Protein AF-A0A8S2H0A9-F1 (afdb_monomer)

pLDDT: mean 88.22, std 8.73, range [55.59, 97.81]

Structure (mmCIF, N/CA/C/O backbone):
data_AF-A0A8S2H0A9-F1
#
_entry.id   AF-A0A8S2H0A9-F1
#
loop_
_atom_site.group_PDB
_atom_site.id
_atom_site.type_symbol
_atom_site.label_atom_id
_atom_site.label_alt_id
_atom_site.label_comp_id
_atom_site.label_asym_id
_atom_site.label_entity_id
_atom_site.label_seq_id
_atom_site.pdbx_PDB_ins_code
_atom_site.Cartn_x
_atom_site.Cartn_y
_atom_s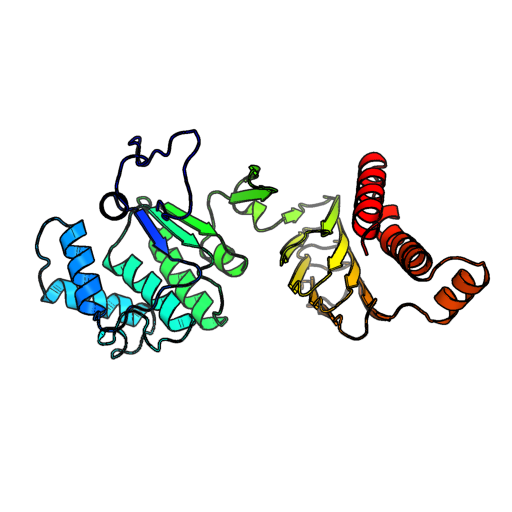ite.Cartn_z
_atom_site.occupancy
_atom_site.B_iso_or_equiv
_atom_site.auth_seq_id
_atom_site.auth_comp_id
_atom_site.auth_asym_id
_atom_site.auth_atom_id
_atom_site.pdbx_PDB_model_num
ATOM 1 N N . MET A 1 1 ? -21.451 -0.445 5.671 1.00 87.19 1 MET A N 1
ATOM 2 C CA . MET A 1 1 ? -22.491 0.404 6.306 1.00 87.19 1 MET A CA 1
ATOM 3 C C . MET A 1 1 ? -23.736 0.672 5.454 1.00 87.19 1 MET A C 1
ATOM 5 O O . MET A 1 1 ? -24.719 1.108 6.028 1.00 87.19 1 MET A O 1
ATOM 9 N N . GLY A 1 2 ? -23.757 0.390 4.139 1.00 83.31 2 GLY A N 1
ATOM 10 C CA . GLY A 1 2 ? -24.966 0.594 3.316 1.00 83.31 2 GLY A CA 1
ATOM 11 C C . GLY A 1 2 ? -25.093 2.011 2.749 1.00 83.31 2 GLY A C 1
ATOM 12 O O . GLY A 1 2 ? -26.151 2.623 2.839 1.00 83.31 2 GLY A O 1
ATOM 13 N N . HIS A 1 3 ? -24.004 2.554 2.192 1.00 86.50 3 HIS A N 1
ATOM 14 C CA . HIS A 1 3 ? -24.023 3.895 1.605 1.00 86.50 3 HIS A CA 1
ATOM 15 C C . HIS A 1 3 ? -25.058 3.957 0.458 1.00 86.50 3 HIS A C 1
ATOM 17 O O . HIS A 1 3 ? -24.989 3.123 -0.447 1.00 86.50 3 HIS A O 1
ATOM 23 N N . PRO A 1 4 ? -25.944 4.975 0.411 1.00 85.25 4 PRO A N 1
ATOM 24 C CA . PRO A 1 4 ? -27.056 5.057 -0.552 1.00 85.25 4 PRO A CA 1
ATOM 25 C C . PRO A 1 4 ? -26.695 5.017 -2.046 1.00 85.25 4 PRO A C 1
ATOM 27 O O . PRO A 1 4 ? -27.576 4.884 -2.887 1.00 85.25 4 PRO A O 1
ATOM 30 N N . ARG A 1 5 ? -25.411 5.163 -2.397 1.00 88.50 5 ARG A N 1
ATOM 31 C CA . ARG A 1 5 ? -24.928 5.134 -3.785 1.00 88.50 5 ARG A CA 1
ATOM 32 C C . ARG A 1 5 ? -24.777 3.714 -4.320 1.00 88.50 5 ARG A C 1
ATOM 34 O O . ARG A 1 5 ? -24.638 3.542 -5.525 1.00 88.50 5 ARG A O 1
ATOM 41 N N . TYR A 1 6 ? -24.787 2.718 -3.440 1.00 88.06 6 TYR A N 1
ATOM 42 C CA . TYR A 1 6 ? -24.580 1.326 -3.799 1.00 88.06 6 TYR A CA 1
ATOM 43 C C . TYR A 1 6 ? -25.857 0.532 -3.570 1.00 88.06 6 TYR A C 1
ATOM 45 O O . TYR A 1 6 ? -26.536 0.691 -2.556 1.00 88.06 6 TYR A O 1
ATOM 53 N N . ARG A 1 7 ? -26.161 -0.357 -4.515 1.00 86.75 7 ARG A N 1
ATOM 54 C CA . ARG A 1 7 ? -27.268 -1.302 -4.417 1.00 86.75 7 ARG A CA 1
ATOM 55 C C . ARG A 1 7 ? -26.707 -2.711 -4.355 1.00 86.75 7 ARG A C 1
ATOM 57 O O . ARG A 1 7 ? -25.945 -3.114 -5.228 1.00 86.75 7 ARG A O 1
ATOM 64 N N . ILE A 1 8 ? -27.120 -3.455 -3.339 1.00 87.88 8 ILE A N 1
ATOM 65 C CA . ILE A 1 8 ? -26.799 -4.875 -3.217 1.00 87.88 8 ILE A CA 1
ATOM 66 C C . ILE A 1 8 ? -27.658 -5.622 -4.240 1.00 87.88 8 ILE A C 1
ATOM 68 O O . ILE A 1 8 ? -28.879 -5.459 -4.267 1.00 87.88 8 ILE A O 1
ATOM 72 N N . THR A 1 9 ? -27.016 -6.372 -5.133 1.00 90.88 9 THR A N 1
ATOM 73 C CA . THR A 1 9 ? -27.677 -7.067 -6.250 1.00 90.88 9 THR A CA 1
ATOM 74 C C . THR A 1 9 ? -27.932 -8.543 -5.963 1.00 90.88 9 THR A C 1
ATOM 76 O O . THR A 1 9 ? -28.885 -9.101 -6.501 1.00 90.88 9 THR A O 1
ATOM 79 N N . ALA A 1 10 ? -27.105 -9.169 -5.125 1.00 91.62 10 ALA A N 1
ATOM 80 C CA . ALA A 1 10 ? -27.205 -10.568 -4.727 1.00 91.62 10 ALA A CA 1
ATOM 81 C C . ALA A 1 10 ? -26.417 -10.823 -3.429 1.00 91.62 10 ALA A C 1
ATOM 83 O O . ALA A 1 10 ? -25.604 -9.991 -3.022 1.00 91.62 10 ALA A O 1
ATOM 84 N N . GLY A 1 11 ? -26.623 -11.999 -2.829 1.00 92.38 11 GLY A N 1
ATOM 85 C CA . GLY A 1 11 ? -25.928 -12.445 -1.617 1.00 92.38 11 GLY A CA 1
ATOM 86 C C . GLY A 1 11 ? -26.579 -11.965 -0.320 1.00 92.38 11 GLY A C 1
ATOM 87 O O . GLY A 1 11 ? -27.599 -11.281 -0.344 1.00 92.38 11 GLY A O 1
ATOM 88 N N . ASP A 1 12 ? -25.975 -12.348 0.802 1.00 91.00 12 ASP A N 1
ATOM 89 C CA . ASP A 1 12 ? -26.358 -11.921 2.148 1.00 91.00 12 ASP A CA 1
ATOM 90 C C . ASP A 1 12 ? -25.114 -11.464 2.922 1.00 91.00 12 ASP A C 1
ATOM 92 O O . ASP A 1 12 ? -24.000 -11.901 2.629 1.00 91.00 12 ASP A O 1
ATOM 96 N N . ILE A 1 13 ? -25.296 -10.559 3.882 1.00 91.81 13 ILE A N 1
ATOM 97 C CA . ILE A 1 13 ? -24.232 -10.074 4.764 1.00 91.81 13 ILE A CA 1
ATOM 98 C C . ILE A 1 13 ? -24.659 -10.391 6.188 1.00 91.81 13 ILE A C 1
ATOM 100 O O . ILE A 1 13 ? -25.615 -9.801 6.694 1.00 91.81 13 ILE A O 1
ATOM 104 N N . LEU A 1 14 ? -23.939 -11.314 6.819 1.00 92.06 14 LEU A N 1
ATOM 105 C CA . LEU A 1 14 ? -24.211 -11.766 8.176 1.00 92.06 14 LEU A CA 1
ATOM 106 C C . LEU A 1 14 ? -23.204 -11.146 9.146 1.00 92.06 14 LEU A C 1
ATOM 108 O O . LEU A 1 14 ? -22.002 -11.176 8.891 1.00 92.06 14 LEU A O 1
ATOM 112 N N . VAL A 1 15 ? -23.696 -10.632 10.269 1.00 88.94 15 VAL A N 1
ATOM 113 C CA . VAL A 1 15 ? -22.885 -10.259 11.435 1.00 88.94 15 VAL A CA 1
ATOM 114 C C . VAL A 1 15 ? -23.404 -11.069 12.610 1.00 88.94 15 VAL A C 1
ATOM 116 O O . VAL A 1 15 ? -24.604 -11.049 12.879 1.00 88.94 15 VAL A O 1
ATOM 119 N N . ASP A 1 16 ? -22.527 -11.859 13.231 1.00 85.31 16 ASP A N 1
ATOM 120 C CA . ASP A 1 16 ? -22.879 -12.814 14.293 1.00 85.31 16 ASP A CA 1
ATOM 121 C C . ASP A 1 16 ? -24.086 -13.700 13.930 1.00 85.31 16 ASP A C 1
ATOM 123 O O . ASP A 1 16 ? -25.004 -13.929 14.715 1.00 85.31 16 ASP A O 1
ATOM 127 N N . GLY A 1 17 ? -24.114 -14.165 12.675 1.00 88.44 17 GLY A N 1
ATOM 128 C CA . GLY A 1 17 ? -25.184 -15.009 12.132 1.00 88.44 17 GLY A CA 1
ATOM 129 C C . GLY A 1 17 ? -26.484 -14.276 11.774 1.00 88.44 17 GLY A C 1
ATOM 130 O O . GLY A 1 17 ? -27.396 -14.904 11.243 1.00 88.44 17 GLY A O 1
ATOM 131 N N . THR A 1 18 ? -26.575 -12.963 12.004 1.00 90.56 18 THR A N 1
ATOM 132 C CA . THR A 1 18 ? -27.766 -12.156 11.706 1.00 90.56 18 THR A CA 1
ATOM 133 C C . THR A 1 18 ? -27.585 -11.369 10.412 1.00 90.56 18 THR A C 1
ATOM 135 O O . THR A 1 18 ? -26.602 -10.646 10.251 1.00 90.56 18 THR A O 1
ATOM 138 N N . SER A 1 19 ? -28.545 -11.476 9.486 1.00 94.56 19 SER A N 1
ATOM 139 C CA . SER A 1 19 ? -28.534 -10.672 8.256 1.00 94.56 19 SER A CA 1
ATOM 140 C C . SER A 1 19 ? -28.719 -9.192 8.568 1.00 94.56 19 SER A C 1
ATOM 142 O O . SER A 1 19 ? -29.664 -8.795 9.250 1.00 94.56 19 SER A O 1
ATOM 144 N N . ILE A 1 20 ? -27.836 -8.363 8.011 1.00 94.56 20 ILE A N 1
ATOM 145 C CA . ILE A 1 20 ? -27.897 -6.906 8.159 1.00 94.56 20 ILE A CA 1
ATOM 146 C C . ILE A 1 20 ? -28.457 -6.203 6.919 1.00 94.56 20 ILE A C 1
ATOM 148 O O . ILE A 1 20 ? -28.472 -4.975 6.873 1.00 94.56 20 ILE A O 1
ATOM 152 N N . LEU A 1 21 ? -28.884 -6.940 5.887 1.00 91.88 21 LEU A N 1
ATOM 153 C CA . LEU A 1 21 ? -29.283 -6.349 4.603 1.00 91.88 21 LEU A CA 1
ATOM 154 C C . LEU A 1 21 ? -30.469 -5.393 4.722 1.00 91.88 21 LEU A C 1
ATOM 156 O O . LEU A 1 21 ? -30.442 -4.322 4.115 1.00 91.88 21 LEU A O 1
ATOM 160 N N . ASN A 1 22 ? -31.460 -5.766 5.531 1.00 89.94 22 ASN A N 1
ATOM 161 C CA . ASN A 1 22 ? -32.698 -5.007 5.714 1.00 89.94 22 ASN A CA 1
ATOM 162 C C . ASN A 1 22 ? -32.609 -3.954 6.826 1.00 89.94 22 ASN A C 1
ATOM 164 O O . ASN A 1 22 ? -33.571 -3.223 7.038 1.00 89.94 22 ASN A O 1
ATOM 168 N N . LEU A 1 23 ? -31.474 -3.874 7.523 1.00 93.25 23 LEU A N 1
ATOM 169 C CA . LEU A 1 23 ? -31.266 -2.905 8.591 1.00 93.25 23 LEU A CA 1
ATOM 170 C C . LEU A 1 23 ? -30.849 -1.549 8.026 1.00 93.25 23 LEU A C 1
ATOM 172 O O . LEU A 1 23 ? -30.029 -1.468 7.096 1.00 93.25 23 LEU A O 1
ATOM 176 N N . LEU A 1 24 ? -31.362 -0.488 8.636 1.00 93.25 24 LEU A N 1
ATOM 177 C CA . LEU A 1 24 ? -30.940 0.887 8.405 1.00 93.25 24 LEU A CA 1
ATOM 178 C C . LEU A 1 24 ? -29.507 1.119 8.914 1.00 93.25 24 LEU A C 1
ATOM 180 O O . LEU A 1 24 ? -28.944 0.327 9.672 1.00 93.25 24 LEU A O 1
ATOM 184 N N . VAL A 1 25 ? -28.878 2.209 8.470 1.00 93.50 25 VAL A N 1
ATOM 185 C CA . VAL A 1 25 ? -27.471 2.515 8.796 1.00 93.50 25 VAL A CA 1
ATOM 186 C C . VAL A 1 25 ? -27.262 2.665 10.307 1.00 93.50 25 VAL A C 1
ATOM 188 O O . VAL A 1 25 ? -26.265 2.187 10.845 1.00 93.50 25 VAL A O 1
ATOM 191 N N . ASP A 1 26 ? -28.210 3.292 10.996 1.00 94.25 26 ASP A N 1
ATOM 192 C CA . ASP A 1 26 ? -28.186 3.500 12.442 1.00 94.25 26 ASP A CA 1
ATOM 193 C C . ASP A 1 26 ? -28.446 2.202 13.223 1.00 94.25 26 ASP A C 1
ATOM 195 O O . ASP A 1 26 ? -27.825 1.977 14.259 1.00 94.25 26 ASP A O 1
ATOM 199 N N . GLU A 1 27 ? -29.297 1.309 12.711 1.00 94.12 27 GLU A N 1
ATOM 200 C CA . GLU A 1 27 ? -29.496 -0.031 13.280 1.00 94.12 27 GLU A CA 1
ATOM 201 C C . GLU A 1 27 ? -28.217 -0.866 13.190 1.00 94.12 27 GLU A C 1
ATOM 203 O O . GLU A 1 27 ? -27.802 -1.469 14.178 1.00 94.12 27 GLU A O 1
ATOM 208 N N . ARG A 1 28 ? -27.534 -0.831 12.039 1.00 94.88 28 ARG A N 1
ATOM 209 C CA . ARG A 1 28 ? -26.220 -1.472 11.867 1.00 94.88 28 ARG A CA 1
ATOM 210 C C . ARG A 1 28 ? -25.192 -0.899 12.839 1.00 94.88 28 ARG A C 1
ATOM 212 O O . ARG A 1 28 ? -24.436 -1.656 13.435 1.00 94.88 28 ARG A O 1
ATOM 219 N N . ALA A 1 29 ? -25.174 0.420 13.030 1.00 94.12 29 ALA A N 1
ATOM 220 C CA . ALA A 1 29 ? -24.269 1.054 13.985 1.00 94.12 29 ALA A CA 1
ATOM 221 C C . ALA A 1 29 ? -24.547 0.612 15.436 1.00 94.12 29 ALA A C 1
ATOM 223 O O . ALA A 1 29 ? -23.613 0.327 16.187 1.00 94.12 29 ALA A O 1
ATOM 224 N N . ARG A 1 30 ? -25.826 0.486 15.824 1.00 92.88 30 ARG A N 1
ATOM 225 C CA . ARG A 1 30 ? -26.230 -0.023 17.149 1.00 92.88 30 ARG A CA 1
ATOM 226 C C . ARG A 1 30 ? -25.871 -1.492 17.370 1.00 92.88 30 ARG A C 1
ATOM 228 O O . ARG A 1 30 ? -25.577 -1.853 18.503 1.00 92.88 30 ARG A O 1
ATOM 235 N N . LEU A 1 31 ? -25.810 -2.304 16.311 1.00 91.56 31 LEU A N 1
ATOM 236 C CA . LEU A 1 31 ? -25.268 -3.671 16.362 1.00 91.56 31 LEU A CA 1
ATOM 237 C C . LEU A 1 31 ? -23.744 -3.728 16.566 1.00 91.56 31 LEU A C 1
ATOM 239 O O . LEU A 1 31 ? -23.173 -4.810 16.572 1.00 91.56 31 LEU A O 1
ATOM 243 N N . GLY A 1 32 ? -23.071 -2.585 16.721 1.00 91.38 32 GLY A N 1
ATOM 244 C CA . GLY A 1 32 ? -21.640 -2.543 17.002 1.00 91.38 32 GLY A CA 1
ATOM 245 C C . GLY A 1 32 ? -20.761 -2.442 15.757 1.00 91.38 32 GLY A C 1
ATOM 246 O O . GLY A 1 32 ? -19.546 -2.573 15.889 1.00 91.38 32 GLY A O 1
ATOM 247 N N . LEU A 1 33 ? -21.328 -2.170 14.575 1.00 95.12 33 LEU A N 1
ATOM 248 C CA . LEU A 1 33 ? -20.548 -1.878 13.370 1.00 95.12 33 LEU A CA 1
ATOM 249 C C . LEU A 1 33 ? -20.112 -0.413 13.349 1.00 95.12 33 LEU A C 1
ATOM 251 O O . LEU A 1 33 ? -20.918 0.497 13.538 1.00 95.12 33 LEU A O 1
ATOM 255 N N . PHE A 1 34 ? -18.851 -0.176 13.015 1.00 96.12 34 PHE A N 1
ATOM 256 C CA . PHE A 1 34 ? -18.291 1.159 12.854 1.00 96.12 34 PHE A CA 1
ATOM 257 C C . PHE A 1 34 ? -17.499 1.254 11.551 1.00 96.12 34 PHE A C 1
ATOM 259 O O . PHE A 1 34 ? -16.809 0.310 11.174 1.00 96.12 34 PHE A O 1
ATOM 266 N N . LEU A 1 35 ? -17.594 2.391 10.862 1.00 95.44 35 LEU A N 1
ATOM 267 C CA . LEU A 1 35 ? -16.802 2.695 9.673 1.00 95.44 35 LEU A CA 1
ATOM 268 C C . LEU A 1 35 ? -16.050 3.997 9.908 1.00 95.44 35 LEU A C 1
ATOM 270 O O . LEU A 1 35 ? -16.682 5.048 9.952 1.00 95.44 35 LEU A O 1
ATOM 274 N N . ALA A 1 36 ? -14.726 3.911 9.986 1.00 95.00 36 ALA A N 1
ATOM 275 C CA . ALA A 1 36 ? -13.859 5.068 9.878 1.00 95.00 36 ALA A CA 1
ATOM 276 C C . ALA A 1 36 ? -13.584 5.330 8.396 1.00 95.00 36 ALA A C 1
ATOM 278 O O . ALA A 1 36 ? -12.951 4.514 7.725 1.00 95.00 36 ALA A O 1
ATOM 279 N N . ALA A 1 37 ? -14.108 6.436 7.876 1.00 90.62 37 ALA A N 1
ATOM 280 C CA . ALA A 1 37 ? -14.063 6.725 6.446 1.00 90.62 37 ALA A CA 1
ATOM 281 C C . ALA A 1 37 ? -12.696 7.271 5.983 1.00 90.62 37 ALA A C 1
ATOM 283 O O . ALA A 1 37 ? -12.010 7.999 6.712 1.00 90.62 37 ALA A O 1
ATOM 284 N N . GLN A 1 38 ? -12.359 7.028 4.711 1.00 86.50 38 GLN A N 1
ATOM 285 C CA . GLN A 1 38 ? -11.196 7.635 4.051 1.00 86.50 38 GLN A CA 1
ATOM 286 C C . GLN A 1 38 ? -11.257 9.171 4.102 1.00 86.50 38 GLN A C 1
ATOM 288 O O . GLN A 1 38 ? -10.263 9.824 4.416 1.00 86.50 38 GLN A O 1
ATOM 293 N N . ALA A 1 39 ? -12.440 9.756 3.899 1.00 87.94 39 ALA A N 1
ATOM 294 C CA . ALA A 1 39 ? -12.677 11.194 4.011 1.00 87.94 39 ALA A CA 1
ATOM 295 C C . ALA A 1 39 ? -13.779 11.493 5.049 1.00 87.94 39 ALA A C 1
ATOM 297 O O . ALA A 1 39 ? -14.963 11.559 4.685 1.00 87.94 39 ALA A O 1
ATOM 298 N N . PRO A 1 40 ? -13.418 11.678 6.338 1.00 90.88 40 PRO A N 1
ATOM 299 C CA . PRO A 1 40 ? -14.374 12.040 7.379 1.00 90.88 40 PRO A CA 1
ATOM 300 C C . PRO A 1 40 ? -15.087 13.352 7.041 1.00 90.88 40 PRO A C 1
ATOM 302 O O . PRO A 1 40 ? -14.452 14.345 6.669 1.00 90.88 40 PRO A O 1
ATOM 305 N N . GLN A 1 41 ? -16.414 13.343 7.151 1.00 92.88 41 GLN A N 1
ATOM 306 C CA . GLN A 1 41 ? -17.254 14.477 6.770 1.00 92.88 41 GLN A CA 1
ATOM 307 C C . GLN A 1 41 ? -17.209 15.585 7.821 1.00 92.88 41 GLN A C 1
ATOM 309 O O . GLN A 1 41 ? -17.150 15.310 9.019 1.00 92.88 41 GLN A O 1
ATOM 314 N N . GLU A 1 42 ? -17.271 16.832 7.362 1.00 95.06 42 GLU A N 1
ATOM 315 C CA . GLU A 1 42 ? -17.472 18.001 8.219 1.00 95.06 42 GLU A CA 1
ATOM 316 C C . GLU A 1 42 ? -18.967 18.261 8.377 1.00 95.06 42 GLU A C 1
ATOM 318 O O . GLU A 1 42 ? -19.704 18.255 7.389 1.00 95.06 42 GLU A O 1
ATOM 323 N N . ILE A 1 43 ? -19.421 18.485 9.610 1.00 95.19 43 ILE A N 1
ATOM 324 C CA . ILE A 1 43 ? -20.828 18.777 9.900 1.00 95.19 43 ILE A CA 1
ATOM 325 C C . ILE A 1 43 ? -20.904 20.076 10.709 1.00 95.19 43 ILE A C 1
ATOM 327 O O . ILE A 1 43 ? -20.869 20.040 11.945 1.00 95.19 43 ILE A O 1
ATOM 331 N N . PRO A 1 44 ? -21.011 21.230 10.024 1.00 93.56 44 PRO A N 1
ATOM 332 C CA . PRO A 1 44 ? -21.095 22.517 10.692 1.00 93.56 44 PRO A CA 1
ATOM 333 C C . PRO A 1 44 ? -22.305 22.626 11.613 1.00 93.56 44 PRO A C 1
ATOM 335 O O . PRO A 1 44 ? -23.397 22.148 11.300 1.00 93.56 44 PRO A O 1
ATOM 338 N N . GLY A 1 45 ? -22.112 23.272 12.762 1.00 94.25 45 GLY A N 1
ATOM 339 C CA . GLY A 1 45 ? -23.170 23.498 13.750 1.00 94.25 45 GLY A CA 1
ATOM 340 C C . GLY A 1 45 ? -23.513 22.296 14.638 1.00 94.25 45 GLY A C 1
ATOM 341 O O . GLY A 1 45 ? -24.306 22.447 15.566 1.00 94.25 45 GLY A O 1
ATOM 342 N N . VAL A 1 46 ? -22.911 21.124 14.415 1.00 95.69 46 VAL A N 1
ATOM 343 C CA . VAL A 1 46 ? -23.087 19.949 15.283 1.00 95.69 46 VAL A CA 1
ATOM 344 C C . VAL A 1 46 ? -21.880 19.819 16.195 1.00 95.69 46 VAL A C 1
ATOM 346 O O . VAL A 1 46 ? -20.791 19.507 15.726 1.00 95.69 46 VAL A O 1
ATOM 349 N N . LEU A 1 47 ? -22.051 20.059 17.496 1.00 95.19 47 LEU A N 1
ATOM 350 C CA . LEU A 1 47 ? -20.962 19.946 18.471 1.00 95.19 47 LEU A CA 1
ATOM 351 C C . LEU A 1 47 ? -20.502 18.493 18.626 1.00 95.19 47 LEU A C 1
ATOM 353 O O . LEU A 1 47 ? -21.320 17.583 18.770 1.00 95.19 47 LEU A O 1
ATOM 357 N N . ASN A 1 48 ? -19.185 18.280 18.654 1.00 93.31 48 ASN A N 1
ATOM 358 C CA . ASN A 1 48 ? -18.595 16.941 18.708 1.00 93.31 48 ASN A CA 1
ATOM 359 C C . ASN A 1 48 ? -18.981 16.187 20.000 1.00 93.31 48 ASN A C 1
ATOM 361 O O . ASN A 1 48 ? -19.314 15.004 19.956 1.00 93.31 48 ASN A O 1
ATOM 365 N N . LEU A 1 49 ? -19.022 16.880 21.146 1.00 94.19 49 LEU A N 1
ATOM 366 C CA . LEU A 1 49 ? -19.503 16.313 22.415 1.00 94.19 49 LEU A CA 1
ATOM 367 C C . LEU A 1 49 ? -20.975 15.881 22.360 1.00 94.19 49 LEU A C 1
ATOM 369 O O . LEU A 1 49 ? -21.301 14.791 22.832 1.00 94.19 49 LEU A O 1
ATOM 373 N N . ASP A 1 50 ? -21.853 16.703 21.782 1.00 94.75 50 ASP A N 1
ATOM 374 C CA . ASP A 1 50 ? -23.281 16.383 21.677 1.00 94.75 50 ASP A CA 1
ATOM 375 C C . ASP A 1 50 ? -23.506 15.201 20.735 1.00 94.75 50 ASP A C 1
ATOM 377 O O . ASP A 1 50 ? -24.276 14.294 21.050 1.00 94.75 50 ASP A O 1
ATOM 381 N N . PHE A 1 51 ? -22.774 15.172 19.620 1.00 96.25 51 PHE A N 1
ATOM 382 C CA . PHE A 1 51 ? -22.764 14.057 18.682 1.00 96.25 51 PHE A CA 1
ATOM 383 C C . PHE A 1 51 ? -22.331 12.745 19.351 1.00 96.25 51 PHE A C 1
ATOM 385 O O . PHE A 1 51 ? -23.075 11.763 19.317 1.00 96.25 51 PHE A O 1
ATOM 392 N N . LEU A 1 52 ? -21.165 12.730 20.007 1.00 95.62 52 LEU A N 1
ATOM 393 C CA . LEU A 1 52 ? -20.639 11.545 20.692 1.00 95.62 52 LEU A CA 1
ATOM 394 C C . LEU A 1 52 ? -21.588 11.045 21.783 1.00 95.62 52 LEU A C 1
ATOM 396 O O . LEU A 1 52 ? -21.786 9.838 21.929 1.00 95.62 52 LEU A O 1
ATOM 400 N N . ARG A 1 53 ? -22.194 11.966 22.539 1.00 95.38 53 ARG A N 1
ATOM 401 C CA . ARG A 1 53 ? -23.151 11.620 23.589 1.00 95.38 53 ARG A CA 1
ATOM 402 C C . ARG A 1 53 ? -24.428 11.028 23.008 1.00 95.38 53 ARG A C 1
ATOM 404 O O . ARG A 1 53 ? -24.871 9.987 23.480 1.00 95.38 53 ARG A O 1
ATOM 411 N N . ALA A 1 54 ? -24.995 11.654 21.979 1.00 95.75 54 ALA A N 1
ATOM 412 C CA . ALA A 1 54 ? -26.194 11.154 21.314 1.00 95.75 54 ALA A CA 1
ATOM 413 C C . ALA A 1 54 ? -25.963 9.760 20.710 1.00 95.75 54 ALA A C 1
ATOM 415 O O . ALA A 1 54 ? -26.810 8.879 20.851 1.00 95.75 54 ALA A O 1
ATOM 416 N N . ALA A 1 55 ? -24.798 9.533 20.096 1.00 95.44 55 ALA A N 1
ATOM 417 C CA . ALA A 1 55 ? -24.417 8.231 19.559 1.00 95.44 55 ALA A CA 1
ATOM 418 C C . ALA A 1 55 ? -24.262 7.168 20.661 1.00 95.44 55 ALA A C 1
ATOM 420 O O . ALA A 1 55 ? -24.729 6.039 20.499 1.00 95.44 55 ALA A O 1
ATOM 421 N N . LEU A 1 56 ? -23.658 7.523 21.800 1.00 94.50 56 LEU A N 1
ATOM 422 C CA . LEU A 1 56 ? -23.495 6.610 22.931 1.00 94.50 56 LEU A CA 1
ATOM 423 C C . LEU A 1 56 ? -24.834 6.277 23.609 1.00 94.50 56 LEU A C 1
ATOM 425 O O . LEU A 1 56 ? -25.085 5.112 23.909 1.00 94.50 56 LEU A O 1
ATOM 429 N N . ASP A 1 57 ? -25.716 7.263 23.784 1.00 95.12 57 ASP A N 1
ATOM 430 C CA . ASP A 1 57 ? -27.071 7.065 24.313 1.00 95.12 57 ASP A CA 1
ATOM 431 C C . ASP A 1 57 ? -27.893 6.148 23.395 1.00 95.12 57 ASP A C 1
ATOM 433 O O . ASP A 1 57 ? -28.550 5.214 23.859 1.00 95.12 57 ASP A O 1
ATOM 437 N N . ALA A 1 58 ? -27.815 6.372 22.078 1.00 94.75 58 ALA A N 1
ATOM 438 C CA . ALA A 1 58 ? -28.482 5.537 21.083 1.00 94.75 58 ALA A CA 1
ATOM 439 C C . ALA A 1 58 ? -27.949 4.098 21.081 1.00 94.75 58 ALA A C 1
ATOM 441 O O . ALA A 1 58 ? -28.730 3.164 20.909 1.00 94.75 58 ALA A O 1
ATOM 442 N N . LYS A 1 59 ? -26.639 3.910 21.292 1.00 91.81 59 LYS A N 1
ATOM 443 C CA . LYS A 1 59 ? -26.031 2.582 21.423 1.00 91.81 59 LYS A CA 1
ATOM 444 C C . LYS A 1 59 ? -26.477 1.872 22.704 1.00 91.81 59 LYS A C 1
ATOM 446 O O . LYS A 1 59 ? -26.827 0.699 22.653 1.00 91.81 59 LYS A O 1
ATOM 451 N N . ASN A 1 60 ? -26.467 2.569 23.838 1.00 90.69 60 ASN A N 1
ATOM 452 C CA . ASN A 1 60 ? -26.791 1.986 25.143 1.00 90.69 60 ASN A CA 1
ATOM 453 C C . ASN A 1 60 ? -28.301 1.776 25.352 1.00 90.69 60 ASN A C 1
ATOM 455 O O . ASN A 1 60 ? -28.705 1.026 26.238 1.00 90.69 60 ASN A O 1
ATOM 459 N N . GLY A 1 61 ? -29.147 2.465 24.579 1.00 92.12 61 GLY A N 1
ATOM 460 C CA . GLY A 1 61 ? -30.602 2.448 24.747 1.00 92.12 61 GLY A CA 1
ATOM 461 C C . GLY A 1 61 ? -31.096 3.236 25.967 1.00 92.12 61 GLY A C 1
ATOM 462 O O . GLY A 1 61 ? -32.280 3.192 26.296 1.00 92.12 61 GLY A O 1
ATOM 463 N N . HIS A 1 62 ? -30.212 3.971 26.645 1.00 91.69 62 HIS A N 1
ATOM 464 C CA . HIS A 1 62 ? -30.530 4.824 27.785 1.00 91.69 62 HIS A CA 1
ATOM 465 C C . HIS A 1 62 ? -29.609 6.045 27.817 1.00 91.69 62 HIS A C 1
ATOM 467 O O . HIS A 1 62 ? -28.543 6.059 27.205 1.00 91.69 62 HIS A O 1
ATOM 473 N N . LYS A 1 63 ? -30.000 7.070 28.581 1.00 92.25 63 LYS A N 1
ATOM 474 C CA . LYS A 1 63 ? -29.154 8.252 28.781 1.00 92.25 63 LYS A CA 1
ATOM 475 C C . LYS A 1 63 ? -27.881 7.873 29.530 1.00 92.25 63 LYS A C 1
ATOM 477 O O . LYS A 1 63 ? -27.943 7.213 30.568 1.00 92.25 63 LYS A O 1
ATOM 482 N N . THR A 1 64 ? -26.746 8.312 29.013 1.00 90.19 64 THR A N 1
ATOM 483 C CA . THR A 1 64 ? -25.438 8.135 29.634 1.00 90.19 64 THR A CA 1
ATOM 484 C C . THR A 1 64 ? -25.256 9.174 30.734 1.00 90.19 64 THR A C 1
ATOM 486 O O . THR A 1 64 ? -25.638 10.344 30.587 1.00 90.19 64 THR A O 1
ATOM 489 N N . ASP A 1 65 ? -24.663 8.741 31.844 1.00 93.50 65 ASP A N 1
ATOM 490 C CA . ASP A 1 65 ? -24.246 9.640 32.909 1.00 93.50 65 ASP A CA 1
ATOM 491 C C . ASP A 1 65 ? -23.197 10.645 32.396 1.00 93.50 65 ASP A C 1
ATOM 493 O O . ASP A 1 65 ? -22.247 10.300 31.693 1.00 93.50 65 ASP A O 1
ATOM 497 N N . LEU A 1 66 ? -23.388 11.916 32.747 1.00 92.06 66 LEU A N 1
ATOM 498 C CA . LEU A 1 66 ? -22.598 13.026 32.218 1.00 92.06 66 LEU A CA 1
ATOM 499 C C . LEU A 1 66 ? -21.135 12.969 32.646 1.00 92.06 66 LEU A C 1
ATOM 501 O O . LEU A 1 66 ? -20.250 13.256 31.839 1.00 92.06 66 LEU A O 1
ATOM 505 N N . LEU A 1 67 ? -20.891 12.626 33.910 1.00 92.62 67 LEU A N 1
ATOM 506 C CA . LEU A 1 67 ? -19.548 12.634 34.470 1.00 92.62 67 LEU A CA 1
ATOM 507 C C . LEU A 1 67 ? -18.717 11.512 33.843 1.00 92.62 67 LEU A C 1
ATOM 509 O O . LEU A 1 67 ? -17.636 11.769 33.320 1.00 92.62 67 LEU A O 1
ATOM 513 N N . SER A 1 68 ? -19.264 10.295 33.811 1.00 91.50 68 SER A N 1
ATOM 514 C CA . SER A 1 68 ? -18.619 9.138 33.182 1.00 91.50 68 SER A CA 1
ATOM 515 C C . SER A 1 68 ? -18.374 9.340 31.684 1.00 91.50 68 SER A C 1
ATOM 517 O O . SER A 1 68 ? -17.292 9.007 31.194 1.00 91.50 68 SER A O 1
ATOM 519 N N . PHE A 1 69 ? -19.326 9.941 30.961 1.00 94.62 69 PHE A N 1
ATOM 520 C CA . PHE A 1 69 ? -19.147 10.307 29.557 1.00 94.62 69 PHE A CA 1
ATOM 521 C C . PHE A 1 69 ? -17.977 11.277 29.373 1.00 94.62 69 PHE A C 1
ATOM 523 O O . PHE A 1 69 ? -17.081 11.012 28.570 1.00 94.62 69 PHE A O 1
ATOM 530 N N . TYR A 1 70 ? -17.948 12.369 30.144 1.00 92.75 70 TYR A N 1
ATOM 531 C CA . TYR A 1 70 ? -16.892 13.372 30.037 1.00 92.75 70 TYR A CA 1
ATOM 532 C C . TYR A 1 70 ? -15.514 12.781 30.356 1.00 92.75 70 TYR A C 1
ATOM 534 O O . TYR A 1 70 ? -14.570 12.982 29.594 1.00 92.7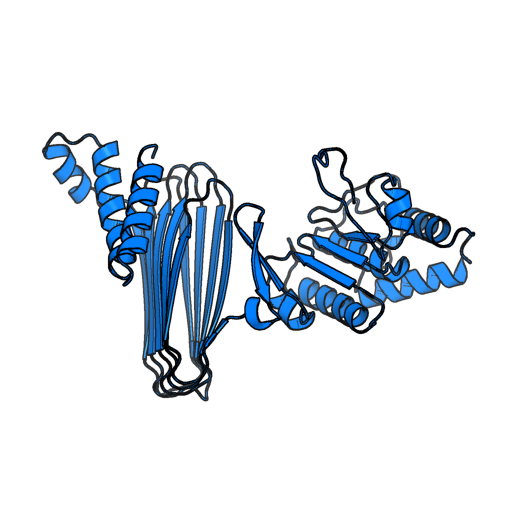5 70 TYR A O 1
ATOM 542 N N . THR A 1 71 ? -15.404 11.977 31.419 1.00 93.31 71 THR A N 1
ATOM 543 C CA . THR A 1 71 ? -14.160 11.275 31.766 1.00 93.31 71 THR A CA 1
ATOM 544 C C . THR A 1 71 ? -13.692 10.355 30.636 1.00 93.31 71 THR A C 1
ATOM 546 O O . THR A 1 71 ? -12.504 10.341 30.310 1.00 93.31 71 THR A O 1
ATOM 549 N N . LYS A 1 72 ? -14.612 9.621 29.995 1.00 93.62 72 LYS A N 1
ATOM 550 C CA . LYS A 1 72 ? -14.289 8.733 28.870 1.00 93.62 72 LYS A CA 1
ATOM 551 C C . LYS A 1 72 ? -13.763 9.507 27.660 1.00 93.62 72 LYS A C 1
ATOM 553 O O . LYS A 1 72 ? -12.738 9.126 27.097 1.00 93.62 72 LYS A O 1
ATOM 558 N N . VAL A 1 73 ? -14.435 10.598 27.283 1.00 94.94 73 VAL A N 1
ATOM 559 C CA . VAL A 1 73 ? -14.010 11.459 26.166 1.00 94.94 73 VAL A CA 1
ATOM 560 C C . VAL A 1 73 ? -12.655 12.098 26.462 1.00 94.94 73 VAL A C 1
ATOM 562 O O . VAL A 1 73 ? -11.768 12.055 25.614 1.00 94.94 73 VAL A O 1
ATOM 565 N N . GLN A 1 74 ? -12.457 12.634 27.668 1.00 92.88 74 GLN A N 1
ATOM 566 C CA . GLN A 1 74 ? -11.209 13.294 28.051 1.00 92.88 74 GLN A CA 1
ATOM 567 C C . GLN A 1 74 ? -10.025 12.318 28.058 1.00 92.88 74 GLN A C 1
ATOM 569 O O . GLN A 1 74 ? -8.968 12.629 27.513 1.00 92.88 74 GLN A O 1
ATOM 574 N N . SER A 1 75 ? -10.212 11.115 28.610 1.00 94.00 75 SER A N 1
ATOM 575 C CA . SER A 1 75 ? -9.187 10.066 28.604 1.00 94.00 75 SER A CA 1
ATOM 576 C C . SER A 1 75 ? -8.796 9.654 27.180 1.00 94.00 75 SER A C 1
ATOM 578 O O . SER A 1 75 ? -7.607 9.573 26.870 1.00 94.00 75 SER A O 1
ATOM 580 N N . ALA A 1 76 ? -9.776 9.454 26.295 1.00 94.38 76 ALA A N 1
ATOM 581 C CA . ALA A 1 76 ? -9.517 9.091 24.905 1.00 94.38 76 ALA A CA 1
ATOM 582 C C . ALA A 1 76 ? -8.862 10.236 24.107 1.00 94.38 76 ALA A C 1
ATOM 584 O O . ALA A 1 76 ? -7.942 9.990 23.328 1.00 94.38 76 ALA A O 1
ATOM 585 N N . SER A 1 77 ? -9.277 11.485 24.341 1.00 94.62 77 SER A N 1
ATOM 586 C CA . SER A 1 77 ? -8.683 12.682 23.728 1.00 94.62 77 SER A CA 1
ATOM 587 C C . SER A 1 77 ? -7.212 12.855 24.118 1.00 94.62 77 SER A C 1
ATOM 589 O O . SER A 1 77 ? -6.382 13.186 23.270 1.00 94.62 77 SER A O 1
ATOM 591 N N . LEU A 1 78 ? -6.878 12.601 25.389 1.00 93.69 78 LEU A N 1
ATOM 592 C CA . LEU A 1 78 ? -5.507 12.680 25.892 1.00 93.69 78 LEU A CA 1
ATOM 593 C C . LEU A 1 78 ? -4.609 11.616 25.248 1.00 93.69 78 LEU A C 1
ATOM 595 O O . LEU A 1 78 ? -3.508 11.940 24.805 1.00 93.69 78 LEU A O 1
ATOM 599 N N . ALA A 1 79 ? -5.097 10.375 25.147 1.00 93.50 79 ALA A N 1
ATOM 600 C CA . ALA A 1 79 ? -4.382 9.284 24.482 1.00 93.50 79 ALA A CA 1
ATOM 601 C C . ALA A 1 79 ? -4.050 9.635 23.020 1.00 93.50 79 ALA A C 1
ATOM 603 O O . ALA A 1 79 ? -2.923 9.461 22.569 1.00 93.50 79 ALA A O 1
ATOM 604 N N . LEU A 1 80 ? -4.990 10.270 22.314 1.00 93.75 80 LEU A N 1
ATOM 605 C CA . LEU A 1 80 ? -4.828 10.698 20.919 1.00 93.75 80 LEU A CA 1
ATOM 606 C C . LEU A 1 80 ? -4.063 12.020 20.743 1.00 93.75 80 LEU A C 1
ATOM 608 O O . LEU A 1 80 ? -3.917 12.506 19.614 1.00 93.75 80 LEU A O 1
ATOM 612 N N . ARG A 1 81 ? -3.562 12.613 21.836 1.00 93.25 81 ARG A N 1
ATOM 613 C CA . ARG A 1 81 ? -2.883 13.919 21.844 1.00 93.25 81 ARG A CA 1
ATOM 614 C C . ARG A 1 81 ? -3.692 14.981 21.087 1.00 93.25 81 ARG A C 1
ATOM 616 O O . ARG A 1 81 ? -3.146 15.719 20.265 1.00 93.25 81 ARG A O 1
ATOM 623 N N . MET A 1 82 ? -5.008 14.991 21.295 1.00 91.69 82 MET A N 1
ATOM 624 C CA . MET A 1 82 ? -5.906 15.981 20.706 1.00 91.69 82 MET A CA 1
ATOM 625 C C . MET A 1 82 ? -5.974 17.223 21.608 1.00 91.69 82 MET A C 1
ATOM 627 O O . MET A 1 82 ? -6.121 17.066 22.824 1.00 91.69 82 MET A O 1
ATOM 631 N N . PRO A 1 83 ? -5.899 18.443 21.045 1.00 87.56 83 PRO A N 1
ATOM 632 C CA . PRO A 1 83 ? -6.168 19.671 21.787 1.00 87.56 83 PRO A CA 1
ATOM 633 C C . PRO A 1 83 ? -7.552 19.651 22.453 1.00 87.56 83 PRO A C 1
ATOM 635 O O . PRO A 1 83 ? -8.535 19.201 21.860 1.00 87.56 83 PRO A O 1
ATOM 638 N N . GLU A 1 84 ? -7.641 20.153 23.689 1.00 81.38 84 GLU A N 1
ATOM 639 C CA . GLU A 1 84 ? -8.880 20.119 24.486 1.00 81.38 84 GLU A CA 1
ATOM 640 C C . GLU A 1 84 ? -10.033 20.934 23.880 1.00 81.38 84 GLU A C 1
ATOM 642 O O . GLU A 1 84 ? -11.200 20.699 24.198 1.00 81.38 84 GLU A O 1
ATOM 647 N N . ASP A 1 85 ? -9.740 21.914 23.027 1.00 86.31 85 ASP A N 1
ATOM 648 C CA . ASP A 1 85 ? -10.759 22.709 22.351 1.00 86.31 85 ASP A CA 1
ATOM 649 C C . ASP A 1 85 ? -11.410 21.948 21.188 1.00 86.31 85 ASP A C 1
ATOM 651 O O . ASP A 1 85 ? -12.583 22.193 20.907 1.00 86.31 85 ASP A O 1
ATOM 655 N N . LEU A 1 86 ? -10.728 20.969 20.570 1.00 84.81 86 LEU A N 1
ATOM 656 C CA . LEU A 1 86 ? -11.277 20.219 19.432 1.00 84.81 86 LEU A CA 1
ATOM 657 C C . LEU A 1 86 ? -12.567 19.480 19.787 1.00 84.81 86 LEU A C 1
ATOM 659 O O . LEU A 1 86 ? -13.516 19.481 19.008 1.00 84.81 86 LEU A O 1
ATOM 663 N N . ILE A 1 87 ? -12.656 18.894 20.981 1.00 85.75 87 ILE A N 1
ATOM 664 C CA . ILE A 1 87 ? -13.882 18.203 21.409 1.00 85.75 87 ILE A CA 1
ATOM 665 C C . ILE A 1 87 ? -15.069 19.167 21.592 1.00 85.75 87 ILE A C 1
ATOM 667 O O . ILE A 1 87 ? -16.219 18.740 21.528 1.00 85.75 87 ILE A O 1
ATOM 671 N N . LYS A 1 88 ? -14.813 20.468 21.783 1.00 88.69 88 LYS A N 1
ATOM 672 C CA . LYS A 1 88 ? -15.842 21.515 21.931 1.00 88.69 88 LYS A CA 1
ATOM 673 C C . LYS A 1 88 ? -16.208 22.186 20.605 1.00 88.69 88 LYS A C 1
ATOM 675 O O . LYS A 1 88 ? -17.087 23.043 20.590 1.00 88.69 88 LYS A O 1
ATOM 680 N N . ARG A 1 89 ? -15.538 21.832 19.509 1.00 93.56 89 ARG A N 1
ATOM 681 C CA . ARG A 1 89 ? -15.819 22.352 18.168 1.00 93.56 89 ARG A CA 1
ATOM 682 C C . ARG A 1 89 ? -16.899 21.526 17.473 1.00 93.56 89 ARG A C 1
ATOM 684 O O . ARG A 1 89 ? -17.349 20.492 17.975 1.00 93.56 89 ARG A O 1
ATOM 691 N N . PHE A 1 90 ? -17.328 22.013 16.314 1.00 96.06 90 PHE A N 1
ATOM 692 C CA . PHE A 1 90 ? -18.233 21.273 15.448 1.00 96.06 90 PHE A CA 1
ATOM 693 C C . PHE A 1 90 ? -17.533 20.059 14.822 1.00 96.06 90 PHE A C 1
ATOM 695 O O . PHE A 1 90 ? -16.308 20.048 14.688 1.00 96.06 90 PHE A O 1
ATOM 702 N N . VAL A 1 91 ? -18.296 19.020 14.476 1.00 95.81 91 VAL A N 1
ATOM 703 C CA . VAL A 1 91 ? -17.766 17.743 13.977 1.00 95.81 91 VAL A CA 1
ATOM 704 C C . VAL A 1 91 ? -16.884 17.985 12.752 1.00 95.81 91 VAL A C 1
ATOM 706 O O . VAL A 1 91 ? -17.369 18.357 11.683 1.00 95.81 91 VAL A O 1
ATOM 709 N N . ASN A 1 92 ? -15.579 17.756 12.928 1.00 94.50 92 ASN A N 1
ATOM 710 C CA . ASN A 1 92 ? -14.519 17.865 11.921 1.00 94.50 92 ASN A CA 1
ATOM 711 C C . ASN A 1 92 ? -14.345 19.254 11.262 1.00 94.50 92 ASN A C 1
ATOM 713 O O . ASN A 1 92 ? -13.471 19.403 10.407 1.00 94.50 92 ASN A O 1
ATOM 717 N N . GLU A 1 93 ? -15.120 20.272 11.648 1.00 93.25 93 GLU A N 1
ATOM 718 C CA . GLU A 1 93 ? -15.086 21.592 11.009 1.00 93.25 93 GLU A CA 1
ATOM 719 C C . GLU A 1 93 ? -13.803 22.349 11.365 1.00 93.25 93 GLU A C 1
ATOM 721 O O . GLU A 1 93 ? -13.512 22.634 12.534 1.00 93.25 93 GLU A O 1
ATOM 726 N N . GLY A 1 94 ? -13.029 22.693 10.333 1.00 90.31 94 GLY A N 1
ATOM 727 C CA . GLY A 1 94 ? -11.733 23.357 10.469 1.00 90.31 94 GLY A CA 1
ATOM 728 C C . GLY A 1 94 ? -10.667 22.497 11.158 1.00 90.31 94 GLY A C 1
ATOM 729 O O . GLY A 1 94 ? -9.734 23.053 11.740 1.00 90.31 94 GLY A O 1
ATOM 730 N N . PHE A 1 95 ? -10.838 21.172 11.159 1.00 92.38 95 PHE A N 1
ATOM 731 C CA . PHE A 1 95 ? -9.818 20.215 11.583 1.00 92.38 95 PHE A CA 1
ATOM 732 C C . PHE A 1 95 ? -8.882 19.949 10.400 1.00 92.38 95 PHE A C 1
ATOM 734 O O . PHE A 1 95 ? -9.323 19.821 9.255 1.00 92.38 95 PHE A O 1
ATOM 741 N N . SER A 1 96 ? -7.590 19.805 10.669 1.00 90.50 96 SER A N 1
ATOM 742 C CA . SER A 1 96 ? -6.635 19.234 9.718 1.00 90.50 96 SER A CA 1
ATOM 743 C C . SER A 1 96 ? -6.995 17.782 9.375 1.00 90.50 96 SER A C 1
ATOM 745 O O . SER A 1 96 ? -7.724 17.112 10.110 1.00 90.50 96 SER A O 1
ATOM 747 N N . GLY A 1 97 ? -6.452 17.257 8.271 1.00 87.69 97 GLY A N 1
ATOM 748 C CA . GLY A 1 97 ? -6.671 15.858 7.879 1.00 87.69 97 GLY A CA 1
ATOM 749 C C . GLY A 1 97 ? -6.345 14.873 9.008 1.00 87.69 97 GLY A C 1
ATOM 750 O O . GLY A 1 97 ? -7.144 13.985 9.302 1.00 87.69 97 GLY A O 1
ATOM 751 N N . GLY A 1 98 ? -5.234 15.095 9.719 1.00 89.25 98 GLY A N 1
ATOM 752 C CA . GLY A 1 98 ? -4.854 14.249 10.847 1.00 89.25 98 GLY A CA 1
ATOM 753 C C . GLY A 1 98 ? -5.733 14.395 12.082 1.00 89.25 98 GLY A C 1
ATOM 754 O O . GLY A 1 98 ? -6.033 13.397 12.736 1.00 89.25 98 GLY A O 1
ATOM 755 N N . GLU A 1 99 ? -6.225 15.596 12.380 1.00 92.19 99 GLU A N 1
ATOM 756 C CA . GLU A 1 99 ? -7.194 15.791 13.465 1.00 92.19 99 GLU A CA 1
ATOM 757 C C . GLU A 1 99 ? -8.525 15.096 13.173 1.00 92.19 99 GLU A C 1
ATOM 759 O O . GLU A 1 99 ? -9.106 14.506 14.081 1.00 92.19 99 GLU A O 1
ATOM 764 N N . LYS A 1 100 ? -8.980 15.083 11.913 1.00 93.00 100 LYS A N 1
ATOM 765 C CA . LYS A 1 100 ? -10.178 14.329 11.511 1.00 93.00 100 LYS A CA 1
ATOM 766 C C . LYS A 1 100 ? -10.006 12.829 11.740 1.00 93.00 100 LYS A C 1
ATOM 768 O O . LYS A 1 100 ? -10.885 12.194 12.310 1.00 93.00 100 LYS A O 1
ATOM 773 N N . LYS A 1 101 ? -8.858 12.260 11.358 1.00 92.75 101 LYS A N 1
ATOM 774 C CA . LYS A 1 101 ? -8.563 10.832 11.578 1.00 92.75 101 LYS A CA 1
ATOM 775 C C . LYS A 1 101 ? -8.457 10.493 13.064 1.00 92.75 101 LYS A C 1
ATOM 777 O O . LYS A 1 101 ? -9.034 9.503 13.506 1.00 92.75 101 LYS A O 1
ATOM 782 N N . LYS A 1 102 ? -7.811 11.348 13.866 1.00 93.69 102 LYS A N 1
ATOM 783 C CA . LYS A 1 102 ? -7.819 11.213 15.333 1.00 93.69 102 LYS A CA 1
ATOM 784 C C . LYS A 1 102 ? -9.240 11.273 15.892 1.00 93.69 102 LYS A C 1
ATOM 786 O O . LYS A 1 102 ? -9.566 10.486 16.771 1.00 93.69 102 LYS A O 1
ATOM 791 N N . ASN A 1 103 ? -10.100 12.142 15.363 1.00 95.06 103 ASN A N 1
ATOM 792 C CA . ASN A 1 103 ? -11.493 12.232 15.794 1.00 95.06 103 ASN A CA 1
ATOM 793 C C . ASN A 1 103 ? -12.307 10.964 15.462 1.00 95.06 103 ASN A C 1
ATOM 795 O O . ASN A 1 103 ? -13.174 10.577 16.239 1.00 95.06 103 ASN A O 1
ATOM 799 N N . GLU A 1 104 ? -12.014 10.264 14.365 1.00 95.44 104 GLU A N 1
ATOM 800 C CA . GLU A 1 104 ? -12.590 8.935 14.093 1.00 95.44 104 GLU A CA 1
ATOM 801 C C . GLU A 1 104 ? -12.132 7.898 15.134 1.00 95.44 104 GLU A C 1
ATOM 803 O O . GLU A 1 104 ? -12.949 7.161 15.685 1.00 95.44 104 GLU A O 1
ATOM 808 N N . VAL A 1 105 ? -10.841 7.874 15.490 1.00 95.06 105 VAL A N 1
ATOM 809 C CA . VAL A 1 105 ? -10.335 6.974 16.547 1.00 95.06 105 VAL A CA 1
ATOM 810 C C . VAL A 1 105 ? -10.912 7.340 17.919 1.00 95.06 105 VAL A C 1
ATOM 812 O O . VAL A 1 105 ? -11.237 6.452 18.710 1.00 95.06 105 VAL A O 1
ATOM 815 N N . LEU A 1 106 ? -11.133 8.630 18.194 1.00 95.69 106 LEU A N 1
ATOM 816 C CA . LEU A 1 106 ? -11.839 9.095 19.389 1.00 95.69 106 LEU A CA 1
ATOM 817 C C . LEU A 1 106 ? -13.250 8.501 19.448 1.00 95.69 106 LEU A C 1
ATOM 819 O O . LEU A 1 106 ? -13.633 7.942 20.479 1.00 95.69 106 LEU A O 1
ATOM 823 N N . GLN A 1 107 ? -14.000 8.563 18.343 1.00 95.88 107 GLN A N 1
ATOM 824 C CA . GLN A 1 107 ? -15.322 7.943 18.241 1.00 95.88 107 GLN A CA 1
ATOM 825 C C . GLN A 1 107 ? -15.256 6.436 18.512 1.00 95.88 107 GLN A C 1
ATOM 827 O O . GLN A 1 107 ? -16.054 5.936 19.303 1.00 95.88 107 GLN A O 1
ATOM 832 N N . ILE A 1 108 ? -14.278 5.715 17.952 1.00 95.88 108 ILE A N 1
ATOM 833 C CA . ILE A 1 108 ? -14.088 4.278 18.214 1.00 95.88 108 ILE A CA 1
ATOM 834 C C . ILE A 1 108 ? -13.869 4.020 19.711 1.00 95.88 108 ILE A C 1
ATOM 836 O O . ILE A 1 108 ? -14.532 3.159 20.292 1.00 95.88 108 ILE A O 1
ATOM 840 N N . LYS A 1 109 ? -12.988 4.778 20.373 1.00 94.56 109 LYS A N 1
ATOM 841 C CA . LYS A 1 109 ? -12.700 4.605 21.809 1.00 94.56 109 LYS A CA 1
ATOM 842 C C . LYS A 1 109 ? -13.914 4.928 22.690 1.00 94.56 109 LYS A C 1
ATOM 844 O O . LYS A 1 109 ? -14.159 4.248 23.690 1.00 94.56 109 LYS A O 1
ATOM 849 N N . VAL A 1 110 ? -14.701 5.941 22.325 1.00 94.25 110 VAL A N 1
ATOM 850 C CA . VAL A 1 110 ? -15.894 6.361 23.081 1.00 94.25 110 VAL A CA 1
ATOM 851 C C . VAL A 1 110 ? -17.067 5.409 22.855 1.00 94.25 110 VAL A C 1
ATOM 853 O O . VAL A 1 110 ? -17.702 4.987 23.823 1.00 94.25 110 VAL A O 1
ATOM 856 N N . LEU A 1 111 ? -17.347 5.025 21.613 1.00 94.62 111 LEU A N 1
ATOM 857 C CA . LEU A 1 111 ? -18.472 4.155 21.269 1.00 94.62 111 LEU A CA 1
ATOM 858 C C . LEU A 1 111 ? -18.165 2.681 21.527 1.00 94.62 111 LEU A C 1
ATOM 860 O O . LEU A 1 111 ? -19.086 1.906 21.771 1.00 94.62 111 LEU A O 1
ATOM 864 N N . ASN A 1 112 ? -16.891 2.289 21.540 1.00 92.94 112 ASN A N 1
ATOM 865 C CA . ASN A 1 112 ? -16.429 0.922 21.775 1.00 92.94 112 ASN A CA 1
ATOM 866 C C . ASN A 1 112 ? -17.150 -0.123 20.886 1.00 92.94 112 ASN A C 1
ATOM 868 O O . ASN A 1 112 ? -17.759 -1.044 21.432 1.00 92.94 112 ASN A O 1
ATOM 872 N N . PRO A 1 113 ? -17.178 0.043 19.549 1.00 94.25 113 PRO A N 1
ATOM 873 C CA . PRO A 1 113 ? -17.819 -0.895 18.619 1.00 94.25 113 PRO A CA 1
ATOM 874 C C . PRO A 1 113 ? -17.134 -2.271 18.619 1.00 94.25 113 PRO A C 1
ATOM 876 O O . PRO A 1 113 ? -15.991 -2.400 19.071 1.00 94.25 113 PRO A O 1
ATOM 879 N N . ASP A 1 114 ? -17.836 -3.279 18.110 1.00 92.69 114 ASP A N 1
ATOM 880 C CA . ASP A 1 114 ? -17.380 -4.674 18.077 1.00 92.69 114 ASP A CA 1
ATOM 881 C C . ASP A 1 114 ? -16.720 -5.015 16.736 1.00 92.69 114 ASP A C 1
ATOM 883 O O . ASP A 1 114 ? -15.668 -5.649 16.723 1.00 92.69 114 ASP A O 1
ATOM 887 N N . LEU A 1 115 ? -17.256 -4.498 15.621 1.00 94.31 115 LEU A N 1
ATOM 888 C CA . LEU A 1 115 ? -16.646 -4.577 14.291 1.00 94.31 115 LEU A CA 1
ATOM 889 C C . LEU A 1 115 ? -16.249 -3.181 13.800 1.00 94.31 115 LEU A C 1
ATOM 891 O O . LEU A 1 115 ? -17.103 -2.340 13.517 1.00 94.31 115 LEU A O 1
ATOM 895 N N . ILE A 1 116 ? -14.948 -2.947 13.654 1.00 96.19 116 ILE A N 1
ATOM 896 C CA . ILE A 1 116 ? -14.366 -1.685 13.192 1.00 96.19 116 ILE A CA 1
ATOM 897 C C . ILE A 1 116 ? -13.861 -1.871 11.764 1.00 96.19 116 ILE A C 1
ATOM 899 O O . ILE A 1 116 ? -12.976 -2.681 11.516 1.00 96.19 116 ILE A O 1
ATOM 903 N N . MET A 1 117 ? -14.395 -1.098 10.825 1.00 95.62 117 MET A N 1
ATOM 904 C CA . MET A 1 117 ? -13.890 -1.015 9.456 1.00 95.62 117 MET A CA 1
ATOM 905 C C . MET A 1 117 ? -13.089 0.275 9.304 1.00 95.62 117 MET A C 1
ATOM 907 O O . MET A 1 117 ? -13.623 1.358 9.537 1.00 95.62 117 MET A O 1
ATOM 911 N N . LEU A 1 118 ? -11.821 0.160 8.927 1.00 95.00 118 LEU A N 1
ATOM 912 C CA . LEU A 1 118 ? -10.917 1.277 8.685 1.00 95.00 118 LEU A CA 1
ATOM 913 C C . LEU A 1 118 ? -10.670 1.371 7.183 1.00 95.00 118 LEU A C 1
ATOM 915 O O . LEU A 1 118 ? -10.054 0.477 6.608 1.00 95.00 118 LEU A O 1
ATOM 919 N N . ASP A 1 119 ? -11.166 2.433 6.565 1.00 91.88 119 ASP A N 1
ATOM 920 C CA . ASP A 1 119 ? -10.979 2.704 5.143 1.00 91.88 119 ASP A CA 1
ATOM 921 C C . ASP A 1 119 ? -9.906 3.783 4.984 1.00 91.88 119 ASP A C 1
ATOM 923 O O . ASP A 1 119 ? -10.167 4.962 5.229 1.00 91.88 119 ASP A O 1
ATOM 927 N N . GLU A 1 120 ? -8.673 3.364 4.693 1.00 87.31 120 GLU A N 1
ATOM 928 C CA . GLU A 1 120 ? -7.490 4.222 4.564 1.00 87.31 120 GLU A CA 1
ATOM 929 C C . GLU A 1 120 ? -7.358 5.238 5.714 1.00 87.31 120 GLU A C 1
ATOM 931 O O . GLU A 1 120 ? -7.312 6.463 5.538 1.00 87.31 120 GLU A O 1
ATOM 936 N N . ILE A 1 121 ? -7.345 4.744 6.955 1.00 88.56 121 ILE A N 1
ATOM 937 C CA . ILE A 1 121 ? -7.209 5.603 8.144 1.00 88.56 121 ILE A CA 1
ATOM 938 C C . ILE A 1 121 ? -5.865 6.362 8.171 1.00 88.56 121 ILE A C 1
ATOM 940 O O . ILE A 1 121 ? -5.741 7.406 8.803 1.00 88.56 121 ILE A O 1
ATOM 944 N N . ASP A 1 122 ? -4.888 5.848 7.436 1.00 85.81 122 ASP A N 1
ATOM 945 C CA . ASP A 1 122 ? -3.533 6.337 7.203 1.00 85.81 122 ASP A CA 1
ATOM 946 C C . ASP A 1 122 ? -3.437 7.521 6.224 1.00 85.81 122 ASP A C 1
ATOM 948 O O . ASP A 1 122 ? -2.431 8.233 6.221 1.00 85.81 122 ASP A O 1
ATOM 952 N N . SER A 1 123 ? -4.469 7.776 5.413 1.00 82.75 123 SER A N 1
ATOM 953 C CA . SER A 1 123 ? -4.411 8.786 4.352 1.00 82.75 123 SER A CA 1
ATOM 954 C C . SER A 1 123 ? -4.171 10.203 4.903 1.00 82.75 123 SER A C 1
ATOM 956 O O . SER A 1 123 ? -4.969 10.707 5.701 1.00 82.75 123 SER A O 1
ATOM 958 N N . GLY A 1 124 ? -3.128 10.885 4.419 1.00 75.38 124 GLY A N 1
ATOM 959 C CA . GLY A 1 124 ? -2.853 12.289 4.755 1.00 75.38 124 GLY A CA 1
ATOM 960 C C . GLY A 1 124 ? -2.299 12.519 6.166 1.00 75.38 124 GLY A C 1
ATOM 961 O O . GLY A 1 124 ? -2.362 13.646 6.661 1.00 75.38 124 GLY A O 1
ATOM 962 N N . LEU A 1 125 ? -1.776 11.470 6.810 1.00 82.88 125 LEU A N 1
ATOM 963 C CA . LEU A 1 125 ? -1.080 11.547 8.094 1.00 82.88 125 LEU A CA 1
ATOM 964 C C . LEU A 1 125 ? 0.435 11.661 7.917 1.00 82.88 125 LEU A C 1
ATOM 966 O O . LEU A 1 125 ? 1.021 11.059 7.017 1.00 82.88 125 LEU A O 1
ATOM 970 N N . ASP A 1 126 ? 1.078 12.397 8.823 1.00 82.00 126 ASP A N 1
ATOM 971 C CA . ASP A 1 126 ? 2.522 12.293 9.015 1.00 82.00 126 ASP A CA 1
ATOM 972 C C . ASP A 1 126 ? 2.891 11.002 9.775 1.00 82.00 126 ASP A C 1
ATOM 974 O O . ASP A 1 126 ? 2.035 10.250 10.255 1.00 82.00 126 ASP A O 1
ATOM 978 N N . VAL A 1 127 ? 4.194 10.723 9.858 1.00 75.81 127 VAL A N 1
ATOM 979 C CA . VAL A 1 127 ? 4.718 9.489 10.463 1.00 75.81 127 VAL A CA 1
ATOM 980 C C . VAL A 1 127 ? 4.361 9.380 11.949 1.00 75.81 127 VAL A C 1
ATOM 982 O O . VAL A 1 127 ? 4.047 8.282 12.409 1.00 75.81 127 VAL A O 1
ATOM 985 N N . ASP A 1 128 ? 4.371 10.494 12.682 1.00 82.00 128 ASP A N 1
ATOM 986 C CA . ASP A 1 128 ? 4.132 10.513 14.128 1.00 82.00 128 ASP A CA 1
ATOM 987 C C . ASP A 1 128 ? 2.643 10.319 14.451 1.00 82.00 128 ASP A C 1
ATOM 989 O O . ASP A 1 128 ? 2.283 9.572 15.363 1.00 82.00 128 ASP A O 1
ATOM 993 N N . ALA A 1 129 ? 1.759 10.958 13.683 1.00 86.25 129 ALA A N 1
ATOM 994 C CA . ALA A 1 129 ? 0.316 10.804 13.798 1.00 86.25 129 ALA A CA 1
ATOM 995 C C . ALA A 1 129 ? -0.134 9.393 13.404 1.00 86.25 129 ALA A C 1
ATOM 997 O O . ALA A 1 129 ? -1.006 8.833 14.071 1.00 86.25 129 ALA A O 1
ATOM 998 N N . LEU A 1 130 ? 0.474 8.807 12.365 1.00 86.38 130 LEU A N 1
ATOM 999 C CA . LEU A 1 130 ? 0.220 7.423 11.973 1.00 86.38 130 LEU A CA 1
ATOM 1000 C C . LEU A 1 130 ? 0.645 6.444 13.070 1.00 86.38 130 LEU A C 1
ATOM 1002 O O . LEU A 1 130 ? -0.140 5.565 13.413 1.00 86.38 130 LEU A O 1
ATOM 1006 N N . ALA A 1 131 ? 1.846 6.606 13.636 1.00 86.94 131 ALA A N 1
ATOM 1007 C CA . ALA A 1 131 ? 2.328 5.754 14.723 1.00 86.94 131 ALA A CA 1
ATOM 1008 C C . ALA A 1 131 ? 1.380 5.801 15.930 1.00 86.94 131 ALA A C 1
ATOM 1010 O O . ALA A 1 131 ? 0.952 4.760 16.418 1.00 86.94 131 ALA A O 1
ATOM 1011 N N . LEU A 1 132 ? 0.958 7.006 16.333 1.00 91.50 132 LEU A N 1
ATOM 1012 C CA . LEU A 1 132 ? 0.006 7.186 17.428 1.00 91.50 132 LEU A CA 1
ATOM 1013 C C . LEU A 1 132 ? -1.337 6.491 17.161 1.00 91.50 132 LEU A C 1
ATOM 1015 O O . LEU A 1 132 ? -1.853 5.790 18.025 1.00 91.50 132 LEU A O 1
ATOM 1019 N N . ILE A 1 133 ? -1.921 6.686 15.975 1.00 92.31 133 ILE A N 1
ATOM 1020 C CA . ILE A 1 133 ? -3.196 6.051 15.611 1.00 92.31 133 ILE A CA 1
ATOM 1021 C C . ILE A 1 133 ? -3.051 4.527 15.566 1.00 92.31 133 ILE A C 1
ATOM 1023 O O . ILE A 1 133 ? -3.933 3.817 16.050 1.00 92.31 133 ILE A O 1
ATOM 1027 N N . ALA A 1 134 ? -1.948 4.025 15.013 1.00 90.62 134 ALA A N 1
ATOM 1028 C CA . ALA A 1 134 ? -1.678 2.599 14.928 1.00 90.62 134 ALA A CA 1
ATOM 1029 C C . ALA A 1 134 ? -1.557 1.958 16.320 1.00 90.62 134 ALA A C 1
ATOM 1031 O O . ALA A 1 134 ? -2.168 0.915 16.547 1.00 90.62 134 ALA A O 1
ATOM 1032 N N . ASP A 1 135 ? -0.856 2.603 17.259 1.00 91.94 135 ASP A N 1
ATOM 1033 C CA . ASP A 1 135 ? -0.731 2.138 18.647 1.00 91.94 135 ASP A CA 1
ATOM 1034 C C . ASP A 1 135 ? -2.102 2.065 19.338 1.00 91.94 135 ASP A C 1
ATOM 1036 O O . ASP A 1 135 ? -2.464 1.045 19.926 1.00 91.94 135 ASP A O 1
ATOM 1040 N N . GLU A 1 136 ? -2.920 3.113 19.207 1.00 93.38 136 GLU A N 1
ATOM 1041 C CA . GLU A 1 136 ? -4.255 3.164 19.814 1.00 93.38 136 GLU A CA 1
ATOM 1042 C C . GLU A 1 136 ? -5.208 2.103 19.241 1.00 93.38 136 GLU A C 1
ATOM 1044 O O . GLU A 1 136 ? -6.017 1.522 19.973 1.00 93.38 136 GLU A O 1
ATOM 1049 N N . LEU A 1 137 ? -5.112 1.821 17.939 1.00 92.75 137 LEU A N 1
ATOM 1050 C CA . LEU A 1 137 ? -5.867 0.750 17.290 1.00 92.75 137 LEU A CA 1
ATOM 1051 C C . LEU A 1 137 ? -5.341 -0.641 17.673 1.00 92.75 137 LEU A C 1
ATOM 1053 O O . LEU A 1 137 ? -6.140 -1.561 17.853 1.00 92.75 137 LEU A O 1
ATOM 1057 N N . ALA A 1 138 ? -4.029 -0.806 17.851 1.00 89.88 138 ALA A N 1
ATOM 1058 C CA . ALA A 1 138 ? -3.436 -2.063 18.299 1.00 89.88 138 ALA A CA 1
ATOM 1059 C C . ALA A 1 138 ? -3.829 -2.399 19.744 1.00 89.88 138 ALA A C 1
ATOM 1061 O O . ALA A 1 138 ? -4.129 -3.555 20.042 1.00 89.88 138 ALA A O 1
ATOM 1062 N N . GLU A 1 139 ? -3.919 -1.405 20.635 1.00 90.38 139 GLU A N 1
ATOM 1063 C CA . GLU A 1 139 ? -4.466 -1.610 21.982 1.00 90.38 139 GLU A CA 1
ATOM 1064 C C . GLU A 1 139 ? -5.920 -2.103 21.941 1.00 90.38 139 GLU A C 1
ATOM 1066 O O . GLU A 1 139 ? -6.296 -2.994 22.704 1.00 90.38 139 GLU A O 1
ATOM 1071 N N . LEU A 1 140 ? -6.737 -1.585 21.017 1.00 88.12 140 LEU A N 1
ATOM 1072 C CA . LEU A 1 140 ? -8.100 -2.083 20.808 1.00 88.12 140 LEU A CA 1
ATOM 1073 C C . LEU A 1 140 ? -8.111 -3.517 20.260 1.00 88.12 140 LEU A C 1
ATOM 1075 O O . LEU A 1 140 ? -8.937 -4.320 20.694 1.00 88.12 140 LEU A O 1
ATOM 1079 N N . ALA A 1 141 ? -7.185 -3.847 19.356 1.00 85.00 141 ALA A N 1
ATOM 1080 C CA . ALA A 1 141 ? -7.058 -5.172 18.747 1.00 85.00 141 ALA A CA 1
ATOM 1081 C C . ALA A 1 141 ? -6.669 -6.274 19.750 1.00 85.00 141 ALA A C 1
ATOM 1083 O O . ALA A 1 141 ? -6.972 -7.444 19.524 1.00 85.00 141 ALA A O 1
ATOM 1084 N N . LYS A 1 142 ? -6.040 -5.928 20.886 1.00 84.25 142 LYS A N 1
ATOM 1085 C CA . LYS A 1 142 ? -5.746 -6.893 21.965 1.00 84.25 142 LYS A CA 1
ATOM 1086 C C . LYS A 1 142 ? -7.008 -7.464 22.613 1.00 84.25 142 LYS A C 1
ATOM 1088 O O . LYS A 1 142 ? -6.949 -8.525 23.236 1.00 84.25 142 LYS A O 1
ATOM 1093 N N . ASN A 1 143 ? -8.141 -6.772 22.503 1.00 81.69 143 ASN A N 1
ATOM 1094 C CA . ASN A 1 143 ? -9.408 -7.286 22.992 1.00 81.69 143 ASN A CA 1
ATOM 1095 C C . ASN A 1 143 ? -9.969 -8.333 22.017 1.00 81.69 143 ASN A C 1
ATOM 1097 O O . ASN A 1 143 ? -10.418 -7.999 20.924 1.00 81.69 143 ASN A O 1
ATOM 1101 N N . GLN A 1 144 ? -10.006 -9.593 22.455 1.00 72.88 144 GLN A N 1
ATOM 1102 C CA . GLN A 1 144 ? -10.448 -10.733 21.643 1.00 72.88 144 GLN A CA 1
ATOM 1103 C C . GLN A 1 144 ? -11.918 -10.669 21.205 1.00 72.88 144 GLN A C 1
ATOM 1105 O O . GLN A 1 144 ? -12.314 -11.422 20.322 1.00 72.88 144 GLN A O 1
ATOM 1110 N N . THR A 1 145 ? -12.736 -9.790 21.792 1.00 80.44 145 THR A N 1
ATOM 1111 C CA . THR A 1 145 ? -14.135 -9.611 21.374 1.00 80.44 145 THR A CA 1
ATOM 1112 C C . THR A 1 145 ? -14.293 -8.630 20.214 1.00 80.44 145 THR A C 1
ATOM 1114 O O . THR A 1 145 ? -15.421 -8.344 19.825 1.00 80.44 145 THR A O 1
ATOM 1117 N N . LYS A 1 146 ? -13.199 -8.050 19.704 1.00 87.69 146 LYS A N 1
ATOM 1118 C CA . LYS A 1 146 ? -13.232 -7.035 18.648 1.00 87.69 146 LYS A CA 1
ATOM 1119 C C . LYS A 1 146 ? -12.683 -7.575 17.340 1.00 87.69 146 LYS A C 1
ATOM 1121 O O . LYS A 1 146 ? -11.663 -8.256 17.314 1.00 87.69 146 LYS A O 1
ATOM 1126 N N . ALA A 1 147 ? -13.327 -7.191 16.247 1.00 91.56 147 ALA A N 1
ATOM 1127 C CA . ALA A 1 147 ? -12.857 -7.418 14.893 1.00 91.56 147 ALA A CA 1
ATOM 1128 C C . ALA A 1 147 ? -12.479 -6.081 14.251 1.00 91.56 147 ALA A C 1
ATOM 1130 O O . ALA A 1 147 ? -13.247 -5.119 14.295 1.00 91.56 147 ALA A O 1
ATOM 1131 N N . ILE A 1 148 ? -11.298 -6.023 13.635 1.00 93.25 148 ILE A N 1
ATOM 1132 C CA . ILE A 1 148 ? -10.847 -4.864 12.863 1.00 93.25 148 ILE A CA 1
ATOM 1133 C C . ILE A 1 148 ? -10.602 -5.317 11.427 1.00 93.25 148 ILE A C 1
ATOM 1135 O O . ILE A 1 148 ? -9.745 -6.159 11.173 1.00 93.25 148 ILE A O 1
ATOM 1139 N N . LEU A 1 149 ? -11.352 -4.743 10.491 1.00 93.12 149 LEU A N 1
ATOM 1140 C CA . LEU A 1 149 ? -11.106 -4.848 9.059 1.00 93.12 149 LEU A CA 1
ATOM 1141 C C . LEU A 1 149 ? -10.426 -3.560 8.608 1.00 93.12 149 LEU A C 1
ATOM 1143 O O . LEU A 1 149 ? -11.055 -2.506 8.617 1.00 93.12 149 LEU A O 1
ATOM 1147 N N . ALA A 1 150 ? -9.159 -3.638 8.220 1.00 91.50 150 ALA A N 1
ATOM 1148 C CA . ALA A 1 150 ? -8.394 -2.476 7.790 1.00 91.50 150 ALA A CA 1
ATOM 1149 C C . ALA A 1 150 ? -8.026 -2.571 6.308 1.00 91.50 150 ALA A C 1
ATOM 1151 O O . ALA A 1 150 ? -7.484 -3.578 5.858 1.00 91.50 150 ALA A O 1
ATOM 1152 N N . VAL A 1 151 ? -8.298 -1.495 5.577 1.00 89.25 151 VAL A N 1
ATOM 1153 C CA . VAL A 1 151 ? -7.818 -1.242 4.219 1.00 89.25 151 VAL A CA 1
ATOM 1154 C C . VAL A 1 151 ? -6.849 -0.075 4.313 1.00 89.25 151 VAL A C 1
ATOM 1156 O O . VAL A 1 151 ? -7.179 0.958 4.890 1.00 89.25 151 VAL A O 1
ATOM 1159 N N . SER A 1 152 ? -5.633 -0.258 3.817 1.00 81.56 152 SER A N 1
ATOM 1160 C CA . SER A 1 152 ? -4.579 0.746 3.914 1.00 81.56 152 SER A CA 1
ATOM 1161 C C . SER A 1 152 ? -3.524 0.498 2.847 1.00 81.56 152 SER A C 1
ATOM 1163 O O . SER A 1 152 ? -3.243 -0.647 2.482 1.00 81.56 152 SER A O 1
ATOM 1165 N N . HIS A 1 153 ? -2.928 1.588 2.376 1.00 72.62 153 HIS A N 1
ATOM 1166 C CA . HIS A 1 153 ? -1.779 1.571 1.479 1.00 72.62 153 HIS A CA 1
ATOM 1167 C C . HIS A 1 153 ? -0.445 1.610 2.249 1.00 72.62 153 HIS A C 1
ATOM 1169 O O . HIS A 1 153 ? 0.614 1.321 1.692 1.00 72.62 153 HIS A O 1
ATOM 1175 N N . TYR A 1 154 ? -0.474 1.925 3.548 1.00 72.31 154 TYR A N 1
ATOM 1176 C CA . TYR A 1 154 ? 0.707 2.071 4.390 1.00 72.31 154 TYR A CA 1
ATOM 1177 C C . TYR A 1 154 ? 0.996 0.804 5.197 1.00 72.31 154 TYR A C 1
ATOM 1179 O O . TYR A 1 154 ? 0.440 0.569 6.269 1.00 72.31 154 TYR A O 1
ATOM 1187 N N . ARG A 1 155 ? 2.004 0.041 4.757 1.00 70.81 155 ARG A N 1
ATOM 1188 C CA . ARG A 1 155 ? 2.478 -1.173 5.450 1.00 70.81 155 ARG A CA 1
ATOM 1189 C C . ARG A 1 155 ? 2.753 -0.986 6.944 1.00 70.81 155 ARG A C 1
ATOM 1191 O O . ARG A 1 155 ? 2.446 -1.874 7.730 1.00 70.81 155 ARG A O 1
ATOM 1198 N N . ARG A 1 156 ? 3.283 0.174 7.345 1.00 74.38 156 ARG A N 1
ATOM 1199 C CA . ARG A 1 156 ? 3.601 0.477 8.752 1.00 74.38 156 ARG A CA 1
ATOM 1200 C C . ARG A 1 156 ? 2.400 0.310 9.684 1.00 74.38 156 ARG A C 1
ATOM 1202 O O . ARG A 1 156 ? 2.587 -0.079 10.831 1.00 74.38 156 ARG A O 1
ATOM 1209 N N . LEU A 1 157 ? 1.181 0.567 9.199 1.00 82.44 157 LEU A N 1
ATOM 1210 C CA . LEU A 1 157 ? -0.035 0.326 9.973 1.00 82.44 157 LEU A CA 1
ATOM 1211 C C . LEU A 1 157 ? -0.168 -1.162 10.331 1.00 82.44 157 LEU A C 1
ATOM 1213 O O . LEU A 1 157 ? -0.469 -1.508 11.471 1.00 82.44 157 LEU A O 1
ATOM 1217 N N . PHE A 1 158 ? 0.106 -2.047 9.374 1.00 82.62 158 PHE A N 1
ATOM 1218 C CA . PHE A 1 158 ? 0.019 -3.494 9.554 1.00 82.62 158 PHE A CA 1
ATOM 1219 C C . PHE A 1 158 ? 1.179 -4.077 10.370 1.00 82.62 158 PHE A C 1
ATOM 1221 O O . PHE A 1 158 ? 0.970 -5.077 11.055 1.00 82.62 158 PHE A O 1
ATOM 1228 N N . ASP A 1 159 ? 2.357 -3.442 10.372 1.00 76.62 159 ASP A N 1
ATOM 1229 C CA . ASP A 1 159 ? 3.475 -3.829 11.250 1.00 76.62 159 ASP A CA 1
ATOM 1230 C C . ASP A 1 159 ? 3.089 -3.701 12.740 1.00 76.62 159 ASP A C 1
ATOM 1232 O O . ASP A 1 159 ? 3.486 -4.522 13.575 1.00 76.62 159 ASP A O 1
ATOM 1236 N N . VAL A 1 160 ? 2.278 -2.686 13.065 1.00 82.69 160 VAL A N 1
ATOM 1237 C CA . VAL A 1 160 ? 1.785 -2.411 14.424 1.00 82.69 160 VAL A CA 1
ATOM 1238 C C . VAL A 1 160 ? 0.518 -3.214 14.736 1.00 82.69 160 VAL A C 1
ATOM 1240 O O . VAL A 1 160 ? 0.460 -3.873 15.774 1.00 82.69 160 VAL A O 1
ATOM 1243 N N . LEU A 1 161 ? -0.474 -3.221 13.834 1.00 84.38 161 LEU A N 1
ATOM 1244 C CA . LEU A 1 161 ? -1.739 -3.942 14.039 1.00 84.38 161 LEU A CA 1
ATOM 1245 C C . LEU A 1 161 ? -1.581 -5.465 14.054 1.00 84.38 161 LEU A C 1
ATOM 1247 O O . LEU A 1 161 ? -2.355 -6.135 14.732 1.00 84.38 161 LEU A O 1
ATOM 1251 N N . ARG A 1 162 ? -0.603 -6.005 13.311 1.00 81.75 162 ARG A N 1
ATOM 1252 C CA . ARG A 1 162 ? -0.338 -7.446 13.162 1.00 81.75 162 ARG A CA 1
ATOM 1253 C C . ARG A 1 162 ? -1.595 -8.229 12.747 1.00 81.75 162 ARG A C 1
ATOM 1255 O O . ARG A 1 162 ? -2.183 -8.934 13.570 1.00 81.75 162 ARG A O 1
ATOM 1262 N N . PRO A 1 163 ? -2.030 -8.112 11.478 1.00 83.62 163 PRO A N 1
ATOM 1263 C CA . PRO A 1 163 ? -3.254 -8.757 11.018 1.00 83.62 163 PRO A CA 1
ATOM 1264 C C . PRO A 1 163 ? -3.171 -10.279 11.168 1.00 83.62 163 PRO A C 1
ATOM 1266 O O . PRO A 1 163 ? -2.178 -10.904 10.799 1.00 83.62 163 PRO A O 1
ATOM 1269 N N . THR A 1 164 ? -4.243 -10.882 11.681 1.00 82.25 164 THR A N 1
ATOM 1270 C CA . THR A 1 164 ? -4.372 -12.346 11.776 1.00 82.25 164 THR A CA 1
ATOM 1271 C C . THR A 1 164 ? -4.808 -12.971 10.453 1.00 82.25 164 THR A C 1
ATOM 1273 O O . THR A 1 164 ? -4.550 -14.147 10.222 1.00 82.25 164 THR A O 1
ATOM 1276 N N . HIS A 1 165 ? -5.459 -12.182 9.593 1.00 81.62 165 HIS A N 1
ATOM 1277 C CA . HIS A 1 165 ? -5.938 -12.575 8.275 1.00 81.62 165 HIS A CA 1
ATOM 1278 C C . HIS A 1 165 ? -5.769 -11.407 7.302 1.00 81.62 165 HIS A C 1
ATOM 1280 O O . HIS A 1 165 ? -6.087 -10.263 7.627 1.00 81.62 165 HIS A O 1
ATOM 1286 N N . CYS A 1 166 ? -5.315 -11.715 6.096 1.00 81.62 166 CYS A N 1
ATOM 1287 C CA . CYS A 1 166 ? -5.100 -10.794 4.994 1.00 81.62 166 CYS A CA 1
ATOM 1288 C C . CYS A 1 166 ? -5.789 -11.332 3.739 1.00 81.62 166 CYS A C 1
ATOM 1290 O O . CYS A 1 166 ? -5.841 -12.543 3.511 1.00 81.62 166 CYS A O 1
ATOM 1292 N N . ALA A 1 167 ? -6.283 -10.424 2.902 1.00 77.44 167 ALA A N 1
ATOM 1293 C CA . ALA A 1 167 ? -6.867 -10.747 1.609 1.00 77.44 167 ALA A CA 1
ATOM 1294 C C . ALA A 1 167 ? -6.372 -9.753 0.554 1.00 77.44 167 ALA A C 1
ATOM 1296 O O . ALA A 1 167 ? -6.418 -8.544 0.770 1.00 77.44 167 ALA A O 1
ATOM 1297 N N . ILE A 1 168 ? -5.926 -10.263 -0.592 1.00 69.81 168 ILE A N 1
ATOM 1298 C CA . ILE A 1 168 ? -5.577 -9.458 -1.765 1.00 69.81 168 ILE A CA 1
ATOM 1299 C C . ILE A 1 168 ? -6.788 -9.446 -2.690 1.00 69.81 168 ILE A C 1
ATOM 1301 O O . ILE A 1 168 ? -7.253 -10.503 -3.119 1.00 69.81 168 ILE A O 1
ATOM 1305 N N . ILE A 1 169 ? -7.292 -8.254 -3.007 1.00 67.19 169 ILE A N 1
ATOM 1306 C CA . ILE A 1 169 ? -8.408 -8.067 -3.935 1.00 67.19 169 ILE A CA 1
ATOM 1307 C C . ILE A 1 169 ? -7.858 -7.605 -5.287 1.00 67.19 169 ILE A C 1
ATOM 1309 O O . ILE A 1 169 ? -7.145 -6.610 -5.359 1.00 67.19 169 ILE A O 1
ATOM 1313 N N . ILE A 1 170 ? -8.212 -8.317 -6.357 1.00 63.53 170 ILE A N 1
ATOM 1314 C CA . ILE A 1 170 ? -7.897 -7.973 -7.749 1.00 63.53 170 ILE A CA 1
ATOM 1315 C C . ILE A 1 170 ? -9.213 -7.953 -8.525 1.00 63.53 170 ILE A C 1
ATOM 1317 O O . ILE A 1 170 ? -9.995 -8.900 -8.443 1.00 63.53 170 ILE A O 1
ATOM 1321 N N . ASP A 1 171 ? -9.484 -6.861 -9.244 1.00 67.56 171 ASP A N 1
ATOM 1322 C CA . ASP A 1 171 ? -10.699 -6.681 -10.055 1.00 67.56 171 ASP A CA 1
ATOM 1323 C C . ASP A 1 171 ? -12.005 -6.989 -9.290 1.00 67.56 171 ASP A C 1
ATOM 1325 O O . ASP A 1 171 ? -12.938 -7.613 -9.799 1.00 67.56 171 ASP A O 1
ATOM 1329 N N . GLY A 1 172 ? -12.060 -6.578 -8.018 1.00 71.94 172 GLY A N 1
ATOM 1330 C CA . GLY A 1 172 ? -13.223 -6.779 -7.150 1.00 71.94 172 GLY A CA 1
ATOM 1331 C C . GLY A 1 172 ? -13.424 -8.217 -6.660 1.00 71.94 172 GLY A C 1
ATOM 1332 O O . GLY A 1 172 ? -14.478 -8.528 -6.106 1.00 71.94 172 GLY A O 1
ATOM 1333 N N . ARG A 1 173 ? -12.440 -9.105 -6.842 1.00 68.25 173 ARG A N 1
ATOM 1334 C CA . ARG A 1 173 ? -12.452 -10.480 -6.326 1.00 68.25 173 ARG A CA 1
ATOM 1335 C C . ARG A 1 173 ? -11.277 -10.709 -5.395 1.00 68.25 173 ARG A C 1
ATOM 1337 O O . ARG A 1 173 ? -10.181 -10.224 -5.649 1.00 68.25 173 ARG A O 1
ATOM 1344 N N . VAL A 1 174 ? -11.491 -11.490 -4.341 1.00 72.88 174 VAL A N 1
ATOM 1345 C CA . VAL A 1 174 ? -10.387 -11.964 -3.503 1.00 72.88 174 VAL A CA 1
ATOM 1346 C C . VAL A 1 174 ? -9.559 -12.947 -4.329 1.00 72.88 174 VAL A C 1
ATOM 1348 O O . VAL A 1 174 ? -10.041 -14.018 -4.690 1.00 72.88 174 VAL A O 1
ATOM 1351 N N . ALA A 1 175 ? -8.340 -12.545 -4.674 1.00 59.97 175 ALA A N 1
ATOM 1352 C CA . ALA A 1 175 ? -7.402 -13.339 -5.455 1.00 59.97 175 ALA A CA 1
ATOM 1353 C C . ALA A 1 175 ? -6.573 -14.275 -4.567 1.00 59.97 175 ALA A C 1
ATOM 1355 O O . ALA A 1 175 ? -6.274 -15.396 -4.970 1.00 59.97 175 ALA A O 1
ATOM 1356 N N . LEU A 1 176 ? -6.218 -13.820 -3.361 1.00 62.34 176 LEU A N 1
ATOM 1357 C CA . LEU A 1 176 ? -5.416 -14.576 -2.401 1.00 62.34 176 LEU A CA 1
ATOM 1358 C C . LEU A 1 176 ? -5.821 -14.227 -0.967 1.00 62.34 176 LEU A C 1
ATOM 1360 O O . LEU A 1 176 ? -6.155 -13.078 -0.680 1.00 62.34 176 LEU A O 1
ATOM 1364 N N . THR A 1 177 ? -5.755 -15.206 -0.068 1.00 67.12 177 THR A N 1
ATOM 1365 C CA . THR A 1 177 ? -5.956 -15.041 1.380 1.00 67.12 177 THR A CA 1
ATOM 1366 C C . THR A 1 177 ? -4.855 -15.757 2.147 1.00 67.12 177 THR A C 1
ATOM 1368 O O . THR A 1 177 ? -4.378 -16.795 1.696 1.00 67.12 177 THR A O 1
ATOM 1371 N N . GLY A 1 178 ? -4.475 -15.230 3.305 1.00 70.25 178 GLY A N 1
ATOM 1372 C CA . GLY A 1 178 ? -3.388 -15.749 4.136 1.00 70.25 178 GLY A CA 1
ATOM 1373 C C . GLY A 1 178 ? -3.287 -14.965 5.441 1.00 70.25 178 GLY A C 1
ATOM 1374 O O . GLY A 1 178 ? -4.187 -14.190 5.757 1.00 70.25 178 GLY A O 1
ATOM 1375 N N . GLY A 1 179 ? -2.226 -15.162 6.209 1.00 69.94 179 GLY A N 1
ATOM 1376 C CA . GLY A 1 179 ? -1.924 -14.399 7.417 1.00 69.94 179 GLY A CA 1
ATOM 1377 C C . GLY A 1 179 ? -1.113 -13.131 7.134 1.00 69.94 179 GLY A C 1
ATOM 1378 O O . GLY A 1 179 ? -1.120 -12.578 6.028 1.00 69.94 179 GLY A O 1
ATOM 1379 N N . SER A 1 180 ? -0.398 -12.645 8.150 1.00 70.31 180 SER A N 1
ATOM 1380 C CA . SER A 1 180 ? 0.463 -11.455 8.067 1.00 70.31 180 SER A CA 1
ATOM 1381 C C . SER A 1 180 ? 1.559 -11.547 6.996 1.00 70.31 180 SER A C 1
ATOM 1383 O O . SER A 1 180 ? 2.051 -10.522 6.529 1.00 70.31 180 SER A O 1
ATOM 1385 N N . GLU A 1 181 ? 1.924 -12.755 6.569 1.00 61.75 181 GLU A N 1
ATOM 1386 C CA . GLU A 1 181 ? 2.864 -13.003 5.476 1.00 61.75 181 GLU A CA 1
ATOM 1387 C C . GLU A 1 181 ? 2.385 -12.449 4.126 1.00 61.75 181 GLU A C 1
ATOM 1389 O O . GLU A 1 181 ? 3.199 -12.149 3.264 1.00 61.75 181 GLU A O 1
ATOM 1394 N N . LEU A 1 182 ? 1.085 -12.210 3.925 1.00 65.81 182 LEU A N 1
ATOM 1395 C CA . LEU A 1 182 ? 0.636 -11.535 2.700 1.00 65.81 182 LEU A CA 1
ATOM 1396 C C . LEU A 1 182 ? 0.971 -10.040 2.670 1.00 65.81 182 LEU A C 1
ATOM 1398 O O . LEU A 1 182 ? 1.025 -9.450 1.594 1.00 65.81 182 LEU A O 1
ATOM 1402 N N . VAL A 1 183 ? 1.218 -9.422 3.828 1.00 64.19 183 VAL A N 1
ATOM 1403 C CA . VAL A 1 183 ? 1.689 -8.028 3.918 1.00 64.19 183 VAL A CA 1
ATOM 1404 C C . VAL A 1 183 ? 3.184 -7.936 3.586 1.00 64.19 183 VAL A C 1
ATOM 1406 O O . VAL A 1 183 ? 3.684 -6.876 3.208 1.00 64.19 183 VAL A O 1
ATOM 1409 N N . THR A 1 184 ? 3.914 -9.043 3.746 1.00 60.00 184 THR A N 1
ATOM 1410 C CA . THR A 1 184 ? 5.368 -9.114 3.592 1.00 60.00 184 THR A CA 1
ATOM 1411 C C . THR A 1 184 ? 5.765 -10.439 2.969 1.00 60.00 184 THR A C 1
ATOM 1413 O O . THR A 1 184 ? 5.777 -11.455 3.660 1.00 60.00 184 THR A O 1
ATOM 1416 N N . LEU A 1 185 ? 6.194 -10.429 1.708 1.00 60.75 185 LEU A N 1
ATOM 1417 C CA . LEU A 1 185 ? 6.787 -11.634 1.143 1.00 60.75 185 LEU A CA 1
ATOM 1418 C C . LEU A 1 185 ? 8.143 -11.879 1.823 1.00 60.75 185 LEU A C 1
ATOM 1420 O O . LEU A 1 185 ? 9.073 -11.085 1.671 1.00 60.75 185 LEU A O 1
ATOM 1424 N N . VAL A 1 186 ? 8.255 -12.960 2.589 1.00 61.91 186 VAL A N 1
ATOM 1425 C CA . VAL A 1 186 ? 9.524 -13.407 3.175 1.00 61.91 186 VAL A CA 1
ATOM 1426 C C . VAL A 1 186 ? 9.990 -14.617 2.388 1.00 61.91 186 VAL A C 1
ATOM 1428 O O . VAL A 1 186 ? 9.333 -15.653 2.439 1.00 61.91 186 VAL A O 1
ATOM 1431 N N . LEU A 1 187 ? 11.105 -14.476 1.675 1.00 58.34 187 LEU A N 1
ATOM 1432 C CA . LEU A 1 187 ? 11.761 -15.608 1.033 1.00 58.34 187 LEU A CA 1
ATOM 1433 C C . LEU A 1 187 ? 12.619 -16.329 2.071 1.00 58.34 187 LEU A C 1
ATOM 1435 O O . LEU A 1 187 ? 13.493 -15.713 2.691 1.00 58.34 187 LEU A O 1
ATOM 1439 N N . GLN A 1 188 ? 12.325 -17.610 2.280 1.00 77.12 188 GLN A N 1
ATOM 1440 C CA . GLN A 1 188 ? 13.077 -18.489 3.173 1.00 77.12 188 GLN A CA 1
ATOM 1441 C C . GLN A 1 188 ? 14.430 -18.865 2.559 1.00 77.12 188 GLN A C 1
ATOM 1443 O O . GLN A 1 188 ? 14.736 -18.514 1.418 1.00 77.12 188 GLN A O 1
ATOM 1448 N N . GLU A 1 189 ? 15.267 -19.559 3.333 1.00 71.69 189 GLU A N 1
ATOM 1449 C CA . GLU A 1 189 ? 16.591 -19.955 2.858 1.00 71.69 189 GLU A CA 1
ATOM 1450 C C . GLU A 1 189 ? 16.510 -20.753 1.551 1.00 71.69 189 GLU A C 1
ATOM 1452 O O . GLU A 1 189 ? 15.698 -21.671 1.423 1.00 71.69 189 GLU A O 1
ATOM 1457 N N . HIS A 1 190 ? 17.370 -20.405 0.590 1.00 81.25 190 HIS A N 1
ATOM 1458 C CA . HIS A 1 190 ? 17.428 -21.015 -0.746 1.00 81.25 190 HIS A CA 1
ATOM 1459 C C . HIS A 1 190 ? 16.160 -20.872 -1.611 1.00 81.25 190 HIS A C 1
ATOM 1461 O O . HIS A 1 190 ? 16.019 -21.570 -2.619 1.00 81.25 190 HIS A O 1
ATOM 1467 N N . GLU A 1 191 ? 15.226 -19.982 -1.265 1.00 69.69 191 GLU A N 1
ATOM 1468 C CA . GLU A 1 191 ? 14.084 -19.695 -2.133 1.00 69.69 191 GLU A CA 1
ATOM 1469 C C . GLU A 1 191 ? 14.449 -18.706 -3.242 1.00 69.69 191 GLU A C 1
ATOM 1471 O O . GLU A 1 191 ? 15.046 -17.656 -3.003 1.00 69.69 191 GLU A O 1
ATOM 1476 N N . HIS A 1 192 ? 14.028 -19.021 -4.467 1.00 83.88 192 HIS A N 1
ATOM 1477 C CA . HIS A 1 192 ? 14.264 -18.195 -5.646 1.00 83.88 192 HIS A CA 1
ATOM 1478 C C . HIS A 1 192 ? 12.929 -17.790 -6.265 1.00 83.88 192 HIS A C 1
ATOM 1480 O O . HIS A 1 192 ? 12.191 -18.636 -6.774 1.00 83.88 192 HIS A O 1
ATOM 1486 N N . GLN A 1 193 ? 12.627 -16.493 -6.272 1.00 80.44 193 GLN A N 1
ATOM 1487 C CA . GLN A 1 193 ? 11.353 -15.984 -6.770 1.00 80.44 193 GLN A CA 1
ATOM 1488 C C . GLN A 1 193 ? 11.553 -14.916 -7.845 1.00 80.44 193 GLN A C 1
ATOM 1490 O O . GLN A 1 193 ? 12.331 -13.975 -7.700 1.00 80.44 193 GLN A O 1
ATOM 1495 N N . THR A 1 194 ? 10.785 -15.019 -8.931 1.00 81.44 194 THR A N 1
ATOM 1496 C CA . THR A 1 194 ? 10.591 -13.911 -9.874 1.00 81.44 194 THR A CA 1
ATOM 1497 C C . THR A 1 194 ? 9.169 -13.387 -9.731 1.00 81.44 194 THR A C 1
ATOM 1499 O O . THR A 1 194 ? 8.212 -14.155 -9.803 1.00 81.44 194 THR A O 1
ATOM 1502 N N . LEU A 1 195 ? 9.032 -12.081 -9.521 1.00 81.06 195 LEU A N 1
ATOM 1503 C CA . LEU A 1 195 ? 7.760 -11.376 -9.477 1.00 81.06 195 LEU A CA 1
ATOM 1504 C C . LEU A 1 195 ? 7.656 -10.475 -10.702 1.00 81.06 195 LEU A C 1
ATOM 1506 O O . LEU A 1 195 ? 8.545 -9.660 -10.945 1.00 81.06 195 LEU A O 1
ATOM 1510 N N . SER A 1 196 ? 6.567 -10.609 -11.453 1.00 79.38 196 SER A N 1
ATOM 1511 C CA . SER A 1 196 ? 6.301 -9.793 -12.639 1.00 79.38 196 SER A CA 1
ATOM 1512 C C . SER A 1 196 ? 5.020 -8.996 -12.437 1.00 79.38 196 SER A C 1
ATOM 1514 O O . SER A 1 196 ? 3.953 -9.577 -12.254 1.00 79.38 196 SER A O 1
ATOM 1516 N N . PHE A 1 197 ? 5.118 -7.671 -12.491 1.00 81.25 197 PHE A N 1
ATOM 1517 C CA . PHE A 1 197 ? 3.996 -6.752 -12.345 1.00 81.25 197 PHE A CA 1
ATOM 1518 C C . PHE A 1 197 ? 3.818 -5.931 -13.618 1.00 81.25 197 PHE A C 1
ATOM 1520 O O . PHE A 1 197 ? 4.765 -5.354 -14.157 1.00 81.25 197 PHE A O 1
ATOM 1527 N N . LEU A 1 198 ? 2.576 -5.867 -14.087 1.00 80.62 198 LEU A N 1
ATOM 1528 C CA . LEU A 1 198 ? 2.179 -5.073 -15.238 1.00 80.62 198 LEU A CA 1
ATOM 1529 C C . LEU A 1 198 ? 1.055 -4.127 -14.814 1.00 80.62 198 LEU A C 1
ATOM 1531 O O . LEU A 1 198 ? -0.084 -4.560 -14.645 1.00 80.62 198 LEU A O 1
ATOM 1535 N N . ASP A 1 199 ? 1.371 -2.843 -14.677 1.00 83.62 199 ASP A N 1
ATOM 1536 C CA . ASP A 1 199 ? 0.395 -1.801 -14.371 1.00 83.62 199 ASP A CA 1
ATOM 1537 C C . ASP A 1 199 ? 0.025 -1.020 -15.637 1.00 83.62 199 ASP A C 1
ATOM 1539 O O . ASP A 1 199 ? 0.711 -0.088 -16.068 1.00 83.62 199 ASP A O 1
ATOM 1543 N N . LEU A 1 200 ? -1.108 -1.409 -16.220 1.00 82.19 200 LEU A N 1
ATOM 1544 C CA . LEU A 1 200 ? -1.760 -0.720 -17.336 1.00 82.19 200 LEU A CA 1
ATOM 1545 C C . LEU A 1 200 ? -3.125 -0.147 -16.929 1.00 82.19 200 LEU A C 1
ATOM 1547 O O . LEU A 1 200 ? -3.962 0.103 -17.793 1.00 82.19 200 LEU A O 1
ATOM 1551 N N . ALA A 1 201 ? -3.371 0.005 -15.626 1.00 74.19 201 ALA A N 1
ATOM 1552 C CA . ALA A 1 201 ? -4.669 0.402 -15.100 1.00 74.19 201 ALA A CA 1
ATOM 1553 C C . ALA A 1 201 ? -5.061 1.831 -15.516 1.00 74.19 201 ALA A C 1
ATOM 1555 O O . ALA A 1 201 ? -4.213 2.725 -15.553 1.00 74.19 201 ALA A O 1
ATOM 1556 N N . ASP A 1 202 ? -6.357 2.044 -15.763 1.00 81.69 202 ASP A N 1
ATOM 1557 C CA . ASP A 1 202 ? -6.958 3.337 -16.139 1.00 81.69 202 ASP A CA 1
ATOM 1558 C C . ASP A 1 202 ? -7.440 4.166 -14.936 1.00 81.69 202 ASP A C 1
ATOM 1560 O O . ASP A 1 202 ? -8.408 4.918 -15.010 1.00 81.69 202 ASP A O 1
ATOM 1564 N N . HIS A 1 203 ? -6.774 4.009 -13.798 1.00 75.50 203 HIS A N 1
ATOM 1565 C CA . HIS A 1 203 ? -7.034 4.754 -12.571 1.00 75.50 203 HIS A CA 1
ATOM 1566 C C . HIS A 1 203 ? -5.721 4.994 -11.825 1.00 75.50 203 HIS A C 1
ATOM 1568 O O . HIS A 1 203 ? -4.675 4.454 -12.196 1.00 75.50 203 HIS A O 1
ATOM 1574 N N . ASN A 1 204 ? -5.777 5.843 -10.799 1.00 68.12 204 ASN A N 1
ATOM 1575 C CA . ASN A 1 204 ? -4.631 6.083 -9.934 1.00 68.12 204 ASN A CA 1
ATOM 1576 C C . ASN A 1 204 ? -4.257 4.789 -9.216 1.00 68.12 204 ASN A C 1
ATOM 1578 O O . ASN A 1 204 ? -5.140 4.077 -8.739 1.00 68.12 204 ASN A O 1
ATOM 1582 N N . THR A 1 205 ? -2.966 4.499 -9.130 1.00 71.69 205 THR A N 1
ATOM 1583 C CA . THR A 1 205 ? -2.474 3.290 -8.470 1.00 71.69 205 THR A CA 1
ATOM 1584 C C . THR A 1 205 ? -1.453 3.649 -7.408 1.00 71.69 205 THR A C 1
ATOM 1586 O O . THR A 1 205 ? -0.645 4.556 -7.581 1.00 71.69 205 THR A O 1
ATOM 1589 N N . PHE A 1 206 ? -1.488 2.916 -6.302 1.00 76.50 206 PHE A N 1
ATOM 1590 C CA . PHE A 1 206 ? -0.444 2.943 -5.291 1.00 76.50 206 PHE A CA 1
ATOM 1591 C C . PHE A 1 206 ? -0.017 1.502 -5.034 1.00 76.50 206 PHE A C 1
ATOM 1593 O O . PHE A 1 206 ? -0.811 0.685 -4.566 1.00 76.50 206 PHE A O 1
ATOM 1600 N N . THR A 1 207 ? 1.216 1.171 -5.402 1.00 75.19 207 THR A N 1
ATOM 1601 C CA . THR A 1 207 ? 1.746 -0.192 -5.338 1.00 75.19 207 THR A CA 1
ATOM 1602 C C . THR A 1 207 ? 2.916 -0.247 -4.375 1.00 75.19 207 THR A C 1
ATOM 1604 O O . THR A 1 207 ? 3.972 0.322 -4.647 1.00 75.19 207 THR A O 1
ATOM 1607 N N . THR A 1 208 ? 2.761 -1.014 -3.298 1.00 77.38 208 THR A N 1
ATOM 1608 C CA . THR A 1 208 ? 3.846 -1.278 -2.351 1.00 77.38 208 THR A CA 1
ATOM 1609 C C . THR A 1 208 ? 4.264 -2.731 -2.427 1.00 77.38 208 THR A C 1
ATOM 1611 O O . THR A 1 208 ? 3.442 -3.633 -2.297 1.00 77.38 208 THR A O 1
ATOM 1614 N N . ILE A 1 209 ? 5.560 -2.960 -2.610 1.00 80.50 209 ILE A N 1
ATOM 1615 C CA . ILE A 1 209 ? 6.159 -4.292 -2.583 1.00 80.50 209 ILE A CA 1
ATOM 1616 C C . ILE A 1 209 ? 7.215 -4.280 -1.493 1.00 80.50 209 ILE A C 1
ATOM 1618 O O . ILE A 1 209 ? 8.169 -3.510 -1.566 1.00 80.50 209 ILE A O 1
ATOM 1622 N N . HIS A 1 210 ? 7.067 -5.138 -0.491 1.00 82.25 210 HIS A N 1
ATOM 1623 C CA . HIS A 1 210 ? 8.091 -5.327 0.524 1.00 82.25 210 HIS A CA 1
ATOM 1624 C C . HIS A 1 210 ? 8.498 -6.790 0.594 1.00 82.25 210 HIS A C 1
ATOM 1626 O O . HIS A 1 210 ? 7.658 -7.660 0.825 1.00 82.25 210 HIS A O 1
ATOM 1632 N N . ILE A 1 211 ? 9.791 -7.039 0.403 1.00 83.00 211 ILE A N 1
ATOM 1633 C CA . ILE A 1 211 ? 10.362 -8.382 0.387 1.00 83.00 211 ILE A CA 1
ATOM 1634 C C . ILE A 1 211 ? 11.496 -8.447 1.393 1.00 83.00 211 ILE A C 1
ATOM 1636 O O . ILE A 1 211 ? 12.363 -7.575 1.402 1.00 83.00 211 ILE A O 1
ATOM 1640 N N . THR A 1 212 ? 11.500 -9.480 2.227 1.00 86.75 212 THR A N 1
ATOM 1641 C CA . THR A 1 212 ? 12.623 -9.802 3.111 1.00 86.75 212 THR A CA 1
ATOM 1642 C C . THR A 1 212 ? 13.283 -11.094 2.642 1.00 86.75 212 THR A C 1
ATOM 1644 O O . THR A 1 212 ? 12.588 -12.071 2.380 1.00 86.75 212 THR A O 1
ATOM 1647 N N . LEU A 1 213 ? 14.609 -11.086 2.518 1.00 89.44 213 LEU A N 1
ATOM 1648 C CA . LEU A 1 213 ? 15.406 -12.199 2.013 1.00 89.44 213 LEU A CA 1
ATOM 1649 C C . LEU A 1 213 ? 16.244 -12.815 3.137 1.00 89.44 213 LEU A C 1
ATOM 1651 O O . LEU A 1 213 ? 17.097 -12.134 3.722 1.00 89.44 213 LEU A O 1
ATOM 1655 N N . ALA A 1 214 ? 15.988 -14.094 3.423 1.00 87.81 214 ALA A N 1
ATOM 1656 C CA . ALA A 1 214 ? 16.835 -14.934 4.265 1.00 87.81 214 ALA A CA 1
ATOM 1657 C C . ALA A 1 214 ? 18.125 -15.351 3.531 1.00 87.81 214 ALA A C 1
ATOM 1659 O O . ALA A 1 214 ? 18.383 -14.917 2.408 1.00 87.81 214 ALA A O 1
ATOM 1660 N N . ALA A 1 215 ? 18.964 -16.164 4.178 1.00 89.88 215 ALA A N 1
ATOM 1661 C CA . ALA A 1 215 ? 20.248 -16.563 3.612 1.00 89.88 215 ALA A CA 1
ATOM 1662 C C . ALA A 1 215 ? 20.066 -17.348 2.303 1.00 89.88 215 ALA A C 1
ATOM 1664 O O . ALA A 1 215 ? 19.181 -18.193 2.196 1.00 89.88 215 ALA A O 1
ATOM 1665 N N . HIS A 1 216 ? 20.902 -17.075 1.303 1.00 92.31 216 HIS A N 1
ATOM 1666 C CA . HIS A 1 216 ? 20.862 -17.730 -0.011 1.00 92.31 216 HIS A CA 1
ATOM 1667 C C . HIS A 1 216 ? 19.550 -17.566 -0.801 1.00 92.31 216 HIS A C 1
ATOM 1669 O O . HIS A 1 216 ? 19.329 -18.302 -1.763 1.00 92.31 216 HIS A O 1
ATOM 1675 N N . ALA A 1 217 ? 18.668 -16.650 -0.393 1.00 90.50 217 ALA A N 1
ATOM 1676 C CA . ALA A 1 217 ? 17.432 -16.373 -1.110 1.00 90.50 217 ALA A CA 1
ATOM 1677 C C . ALA A 1 217 ? 17.674 -15.391 -2.262 1.00 90.50 217 ALA A C 1
ATOM 1679 O O . ALA A 1 217 ? 18.407 -14.414 -2.103 1.00 90.50 217 ALA A O 1
ATOM 1680 N N . ASP A 1 218 ? 16.976 -15.589 -3.381 1.00 89.81 218 ASP A N 1
ATOM 1681 C CA . ASP A 1 218 ? 17.061 -14.702 -4.538 1.00 89.81 218 ASP A CA 1
ATOM 1682 C C . ASP A 1 218 ? 15.698 -14.148 -4.933 1.00 89.81 218 ASP A C 1
ATOM 1684 O O . ASP A 1 218 ? 14.723 -14.886 -5.106 1.00 89.81 218 ASP A O 1
ATOM 1688 N N . VAL A 1 219 ? 15.643 -12.841 -5.193 1.00 91.19 219 VAL A N 1
ATOM 1689 C CA . VAL A 1 219 ? 14.450 -12.210 -5.759 1.00 91.19 219 VAL A CA 1
ATOM 1690 C C . VAL A 1 219 ? 14.737 -11.397 -7.007 1.00 91.19 219 VAL A C 1
ATOM 1692 O O . VAL A 1 219 ? 15.674 -10.601 -7.078 1.00 91.19 219 VAL A O 1
ATOM 1695 N N . LYS A 1 220 ? 13.858 -11.536 -7.996 1.00 92.19 220 LYS A N 1
ATOM 1696 C CA . LYS A 1 220 ? 13.841 -10.694 -9.188 1.00 92.19 220 LYS A CA 1
ATOM 1697 C C . LYS A 1 220 ? 12.475 -10.052 -9.350 1.00 92.19 220 LYS A C 1
ATOM 1699 O O . LYS A 1 220 ? 11.482 -10.745 -9.532 1.00 92.19 220 LYS A O 1
ATOM 1704 N N . ILE A 1 221 ? 12.428 -8.730 -9.308 1.00 90.00 221 ILE A N 1
ATOM 1705 C CA . ILE A 1 221 ? 11.213 -7.936 -9.461 1.00 90.00 221 ILE A CA 1
ATOM 1706 C C . ILE A 1 221 ? 11.255 -7.263 -10.833 1.00 90.00 221 ILE A C 1
ATOM 1708 O O . ILE A 1 221 ? 12.180 -6.515 -11.149 1.00 90.00 221 ILE A O 1
ATOM 1712 N N . LEU A 1 222 ? 10.256 -7.555 -11.654 1.00 88.19 222 LEU A N 1
ATOM 1713 C CA . LEU A 1 222 ? 10.083 -7.054 -13.010 1.00 88.19 222 LEU A CA 1
ATOM 1714 C C . LEU A 1 222 ? 8.814 -6.205 -13.042 1.00 88.19 222 LEU A C 1
ATOM 1716 O O . LEU A 1 222 ? 7.731 -6.730 -12.805 1.00 88.19 222 LEU A O 1
ATOM 1720 N N . ILE A 1 223 ? 8.928 -4.905 -13.312 1.00 89.81 223 ILE A N 1
ATOM 1721 C CA . ILE A 1 223 ? 7.776 -3.994 -13.318 1.00 89.81 223 ILE A CA 1
ATOM 1722 C C . ILE A 1 223 ? 7.716 -3.239 -14.640 1.00 89.81 223 ILE A C 1
ATOM 1724 O O . ILE A 1 223 ? 8.689 -2.608 -15.055 1.00 89.81 223 ILE A O 1
ATOM 1728 N N . ALA A 1 224 ? 6.553 -3.288 -15.284 1.00 89.44 224 ALA A N 1
ATOM 1729 C CA . ALA A 1 224 ? 6.200 -2.447 -16.418 1.00 89.44 224 ALA A CA 1
ATOM 1730 C C . ALA A 1 224 ? 4.983 -1.590 -16.052 1.00 89.44 224 ALA A C 1
ATOM 1732 O O . ALA A 1 224 ? 3.928 -2.128 -15.716 1.00 89.44 224 ALA A O 1
ATOM 1733 N N . ALA A 1 225 ? 5.124 -0.268 -16.128 1.00 91.62 225 ALA A N 1
ATOM 1734 C CA . ALA A 1 225 ? 4.076 0.685 -15.781 1.00 91.62 225 ALA A CA 1
ATOM 1735 C C . ALA A 1 225 ? 3.805 1.663 -16.926 1.00 91.62 225 ALA A C 1
ATOM 1737 O O . ALA A 1 225 ? 4.735 2.196 -17.538 1.00 91.62 225 ALA A O 1
ATOM 1738 N N . TYR A 1 226 ? 2.528 1.937 -17.183 1.00 91.56 226 TYR A N 1
ATOM 1739 C CA . TYR A 1 226 ? 2.092 2.951 -18.137 1.00 91.56 226 TYR A CA 1
ATOM 1740 C C . TYR A 1 226 ? 1.094 3.916 -17.490 1.00 91.56 226 TYR A C 1
ATOM 1742 O O . TYR A 1 226 ? 0.109 3.484 -16.884 1.00 91.56 226 TYR A O 1
ATOM 1750 N N . GLY A 1 227 ? 1.344 5.218 -17.635 1.00 91.19 227 GLY A N 1
ATOM 1751 C CA . GLY A 1 227 ? 0.433 6.285 -17.226 1.00 91.19 227 GLY A CA 1
ATOM 1752 C C . GLY A 1 227 ? 0.020 7.176 -18.392 1.00 91.19 227 GLY A C 1
ATOM 1753 O O . GLY A 1 227 ? 0.814 7.488 -19.281 1.00 91.19 227 GLY A O 1
ATOM 1754 N N . ASP A 1 228 ? -1.231 7.612 -18.352 1.00 90.19 228 ASP A N 1
ATOM 1755 C CA . ASP A 1 228 ? -1.876 8.437 -19.369 1.00 90.19 228 ASP A CA 1
ATOM 1756 C C . ASP A 1 228 ? -2.802 9.470 -18.693 1.00 90.19 228 ASP A C 1
ATOM 1758 O O . ASP A 1 228 ? -3.022 9.433 -17.481 1.00 90.19 228 ASP A O 1
ATOM 1762 N N . GLN A 1 229 ? -3.340 10.407 -19.469 1.00 89.75 229 GLN A N 1
ATOM 1763 C CA . GLN A 1 229 ? -4.291 11.433 -19.056 1.00 89.75 229 GLN A CA 1
ATOM 1764 C C . GLN A 1 229 ? -3.763 12.256 -17.877 1.00 89.75 229 GLN A C 1
ATOM 1766 O O . GLN A 1 229 ? -2.738 12.908 -18.028 1.00 89.75 229 GLN A O 1
ATOM 1771 N N . GLN A 1 230 ? -4.461 12.266 -16.740 1.00 92.44 230 GLN A N 1
ATOM 1772 C CA . GLN A 1 230 ? -4.068 12.946 -15.499 1.00 92.44 230 GLN A CA 1
ATOM 1773 C C . GLN A 1 230 ? -3.835 11.939 -14.361 1.00 92.44 230 GLN A C 1
ATOM 1775 O O . GLN A 1 230 ? -4.038 12.262 -13.194 1.00 92.44 230 GLN A O 1
ATOM 1780 N N . LEU A 1 231 ? -3.474 10.695 -14.693 1.00 88.75 231 LEU A N 1
ATOM 1781 C CA . LEU A 1 231 ? -3.302 9.650 -13.688 1.00 88.75 231 LEU A CA 1
ATOM 1782 C C . LEU A 1 231 ? -2.056 9.882 -12.831 1.00 88.75 231 LEU A C 1
ATOM 1784 O O . LEU A 1 231 ? -1.002 10.281 -13.331 1.00 88.75 231 LEU A O 1
ATOM 1788 N N . HIS A 1 232 ? -2.188 9.552 -11.550 1.00 89.06 232 HIS A N 1
ATOM 1789 C CA . HIS A 1 232 ? -1.113 9.503 -10.568 1.00 89.06 232 HIS A CA 1
ATOM 1790 C C . HIS A 1 232 ? -0.842 8.049 -10.193 1.00 89.06 232 HIS A C 1
ATOM 1792 O O . HIS A 1 232 ? -1.761 7.337 -9.784 1.00 89.06 232 HIS A O 1
ATOM 1798 N N . LYS A 1 233 ? 0.401 7.603 -10.372 1.00 86.12 233 LYS A N 1
ATOM 1799 C CA . LYS A 1 233 ? 0.804 6.232 -10.063 1.00 86.12 233 LYS A CA 1
ATOM 1800 C C . LYS A 1 233 ? 2.062 6.219 -9.214 1.00 86.12 233 LYS A C 1
ATOM 1802 O O . LYS A 1 233 ? 3.114 6.697 -9.636 1.00 86.12 233 LYS A O 1
ATOM 1807 N N . ASP A 1 234 ? 1.944 5.652 -8.030 1.00 84.38 234 ASP A N 1
ATOM 1808 C CA . ASP A 1 234 ? 2.982 5.643 -7.015 1.00 84.38 234 ASP A CA 1
ATOM 1809 C C . ASP A 1 234 ? 3.443 4.208 -6.758 1.00 84.38 234 ASP A C 1
ATOM 1811 O O . ASP A 1 234 ? 2.638 3.291 -6.583 1.00 84.38 234 ASP A O 1
ATOM 1815 N N . TYR A 1 235 ? 4.757 4.013 -6.738 1.00 88.81 235 TYR A N 1
ATOM 1816 C CA . TYR A 1 235 ? 5.379 2.715 -6.524 1.00 88.81 235 TYR A CA 1
ATOM 1817 C C . TYR A 1 235 ? 6.411 2.812 -5.408 1.00 88.81 235 TYR A C 1
ATOM 1819 O O . TYR A 1 235 ? 7.362 3.588 -5.503 1.00 88.81 235 TYR A O 1
ATOM 1827 N N . GLU A 1 236 ? 6.258 1.983 -4.380 1.00 88.50 236 GLU A N 1
ATOM 1828 C CA . GLU A 1 236 ? 7.211 1.854 -3.283 1.00 88.50 236 GLU A CA 1
ATOM 1829 C C . GLU A 1 236 ? 7.675 0.400 -3.163 1.00 88.50 236 GLU A C 1
ATOM 1831 O O . GLU A 1 236 ? 6.991 -0.465 -2.620 1.00 88.50 236 GLU A O 1
ATOM 1836 N N . ILE A 1 237 ? 8.867 0.117 -3.683 1.00 90.56 237 ILE A N 1
ATOM 1837 C CA . ILE A 1 237 ? 9.475 -1.212 -3.638 1.00 90.56 237 ILE A CA 1
ATOM 1838 C C . ILE A 1 237 ? 10.591 -1.205 -2.606 1.00 90.56 237 ILE A C 1
ATOM 1840 O O . ILE A 1 237 ? 11.500 -0.385 -2.680 1.00 90.56 237 ILE A O 1
ATOM 1844 N N . THR A 1 238 ? 10.553 -2.135 -1.658 1.00 90.94 238 THR A N 1
ATOM 1845 C CA . THR A 1 238 ? 11.590 -2.325 -0.645 1.00 90.94 238 THR A CA 1
ATOM 1846 C C . THR A 1 238 ? 12.054 -3.777 -0.624 1.00 90.94 238 THR A C 1
ATOM 1848 O O . THR A 1 238 ? 11.248 -4.690 -0.463 1.00 90.94 238 THR A O 1
ATOM 1851 N N . MET A 1 239 ? 13.360 -3.987 -0.756 1.00 93.69 239 MET A N 1
ATOM 1852 C CA . MET A 1 239 ? 14.013 -5.293 -0.636 1.00 93.69 239 MET A CA 1
ATOM 1853 C C . MET A 1 239 ? 14.954 -5.257 0.571 1.00 93.69 239 MET A C 1
ATOM 1855 O O . MET A 1 239 ? 15.868 -4.434 0.612 1.00 93.69 239 MET A O 1
ATOM 1859 N N . VAL A 1 240 ? 14.721 -6.111 1.563 1.00 93.69 240 VAL A N 1
ATOM 1860 C CA . VAL A 1 240 ? 15.485 -6.159 2.816 1.00 93.69 240 VAL A CA 1
ATOM 1861 C C . VAL A 1 240 ? 16.259 -7.467 2.891 1.00 93.69 240 VAL A C 1
ATOM 1863 O O . VAL A 1 240 ? 15.664 -8.533 2.985 1.00 93.69 240 VAL A O 1
ATOM 1866 N N . HIS A 1 241 ? 17.583 -7.387 2.895 1.00 95.75 241 HIS A N 1
ATOM 1867 C CA . HIS A 1 241 ? 18.476 -8.535 3.036 1.00 95.75 241 HIS A CA 1
ATOM 1868 C C . HIS A 1 241 ? 18.848 -8.711 4.499 1.00 95.75 241 HIS A C 1
ATOM 1870 O O . HIS A 1 241 ? 19.458 -7.814 5.093 1.00 95.75 241 HIS A O 1
ATOM 1876 N N . VAL A 1 242 ? 18.456 -9.844 5.081 1.00 91.81 242 VAL A N 1
ATOM 1877 C CA . VAL A 1 242 ? 18.743 -10.176 6.485 1.00 91.81 242 VAL A CA 1
ATOM 1878 C C . VAL A 1 242 ? 19.699 -11.357 6.639 1.00 91.81 242 VAL A C 1
ATOM 1880 O O . VAL A 1 242 ? 20.324 -11.458 7.690 1.00 91.81 242 VAL A O 1
ATOM 1883 N N . GLY A 1 243 ? 19.832 -12.209 5.617 1.00 86.12 243 GLY A N 1
ATOM 1884 C CA . GLY A 1 243 ? 20.763 -13.339 5.599 1.00 86.12 243 GLY A CA 1
ATOM 1885 C C . GLY A 1 243 ? 21.905 -13.169 4.597 1.00 86.12 243 GLY A C 1
ATOM 1886 O O . GLY A 1 243 ? 21.858 -12.313 3.716 1.00 86.12 243 GLY A O 1
ATOM 1887 N N . GLU A 1 244 ? 22.953 -13.973 4.756 1.00 92.56 244 GLU A N 1
ATOM 1888 C CA . GLU A 1 244 ? 24.118 -13.964 3.870 1.00 92.56 244 GLU A CA 1
ATOM 1889 C C . GLU A 1 244 ? 23.802 -14.486 2.467 1.00 92.56 244 GLU A C 1
ATOM 1891 O O . GLU A 1 244 ? 22.874 -15.270 2.283 1.00 92.56 244 GLU A O 1
ATOM 1896 N N . ASN A 1 245 ? 24.607 -14.098 1.474 1.00 94.88 245 ASN A N 1
ATOM 1897 C CA . ASN A 1 245 ? 24.505 -14.615 0.104 1.00 94.88 245 ASN A CA 1
ATOM 1898 C C . ASN A 1 245 ? 23.107 -14.474 -0.528 1.00 94.88 245 ASN A C 1
ATOM 1900 O O . ASN A 1 245 ? 22.750 -15.267 -1.396 1.00 94.88 245 ASN A O 1
ATOM 1904 N N . ALA A 1 246 ? 22.314 -13.495 -0.096 1.00 94.25 246 ALA A N 1
ATOM 1905 C CA . ALA A 1 246 ? 21.025 -13.199 -0.700 1.00 94.25 246 ALA A CA 1
ATOM 1906 C C . ALA A 1 246 ? 21.203 -12.267 -1.908 1.00 94.25 246 ALA A C 1
ATOM 1908 O O . ALA A 1 246 ? 21.971 -11.301 -1.841 1.00 94.25 246 ALA A O 1
ATOM 1909 N N . ASP A 1 247 ? 20.488 -12.511 -3.008 1.00 95.50 247 ASP A N 1
ATOM 1910 C CA . ASP A 1 247 ? 20.524 -11.629 -4.173 1.00 95.50 247 ASP A CA 1
ATOM 1911 C C . ASP A 1 247 ? 19.175 -10.982 -4.475 1.00 95.50 247 ASP A C 1
ATOM 1913 O O . ASP A 1 247 ? 18.098 -11.560 -4.358 1.00 95.50 247 ASP A O 1
ATOM 1917 N N . SER A 1 248 ? 19.224 -9.732 -4.928 1.00 96.31 248 SER A N 1
ATOM 1918 C CA . SER A 1 248 ? 18.036 -9.027 -5.402 1.00 96.31 248 SER A CA 1
ATOM 1919 C C . SER A 1 248 ? 18.290 -8.266 -6.694 1.00 96.31 248 SER A C 1
ATOM 1921 O O . SER A 1 248 ? 19.342 -7.649 -6.891 1.00 96.31 248 SER A O 1
ATOM 1923 N N . ALA A 1 249 ? 17.296 -8.268 -7.574 1.00 95.69 249 ALA A N 1
ATOM 1924 C CA . ALA A 1 249 ? 17.281 -7.454 -8.776 1.00 95.69 249 ALA A CA 1
ATOM 1925 C C . ALA A 1 249 ? 15.903 -6.817 -8.971 1.00 95.69 249 ALA A C 1
ATOM 1927 O O . ALA A 1 249 ? 14.895 -7.513 -8.983 1.00 95.69 249 ALA A O 1
ATOM 1928 N N . CYS A 1 250 ? 15.855 -5.504 -9.182 1.00 95.44 250 CYS A N 1
ATOM 1929 C CA . CYS A 1 250 ? 14.645 -4.777 -9.551 1.00 95.44 250 CYS A CA 1
ATOM 1930 C C . CYS A 1 250 ? 14.854 -4.105 -10.910 1.00 95.44 250 CYS A C 1
ATOM 1932 O O . CYS A 1 250 ? 15.730 -3.249 -11.048 1.00 95.44 250 CYS A O 1
ATOM 1934 N N . LEU A 1 251 ? 14.067 -4.505 -11.911 1.00 94.75 251 LEU A N 1
ATOM 1935 C CA . LEU A 1 251 ? 14.002 -3.859 -13.218 1.00 94.75 251 LEU A CA 1
ATOM 1936 C C . LEU A 1 251 ? 12.640 -3.185 -13.349 1.00 94.75 251 LEU A C 1
ATOM 1938 O O . LEU A 1 251 ? 11.614 -3.858 -13.451 1.00 94.75 251 LEU A O 1
ATOM 1942 N N . PHE A 1 252 ? 12.644 -1.857 -13.373 1.00 95.06 252 PHE A N 1
ATOM 1943 C CA . PHE A 1 252 ? 11.443 -1.043 -13.479 1.00 95.06 252 PHE A CA 1
ATOM 1944 C C . PHE A 1 252 ? 11.471 -0.266 -14.793 1.00 95.06 252 PHE A C 1
ATOM 1946 O O . PHE A 1 252 ? 12.354 0.561 -15.005 1.00 95.06 252 PHE A O 1
ATOM 1953 N N . SER A 1 253 ? 10.493 -0.503 -15.666 1.00 95.12 253 SER A N 1
ATOM 1954 C CA . SER A 1 253 ? 10.274 0.278 -16.886 1.00 95.12 253 SER A CA 1
ATOM 1955 C C . SER A 1 253 ? 8.954 1.030 -16.800 1.00 95.12 253 SER A C 1
ATOM 1957 O O . SER A 1 253 ? 7.890 0.426 -16.692 1.00 95.12 253 SER A O 1
ATOM 1959 N N . ALA A 1 254 ? 9.022 2.353 -16.862 1.00 95.50 254 ALA A N 1
ATOM 1960 C CA . ALA A 1 254 ? 7.875 3.245 -16.797 1.00 95.50 254 ALA A CA 1
ATOM 1961 C C . ALA A 1 254 ? 7.729 4.040 -18.095 1.00 95.50 254 ALA A C 1
ATOM 1963 O O . ALA A 1 254 ? 8.718 4.535 -18.636 1.00 95.50 254 ALA A O 1
ATOM 1964 N N . ALA A 1 255 ? 6.503 4.231 -18.568 1.00 95.00 255 ALA A N 1
ATOM 1965 C CA . ALA A 1 255 ? 6.212 5.227 -19.589 1.00 95.00 255 ALA A CA 1
ATOM 1966 C C . ALA A 1 255 ? 5.025 6.099 -19.177 1.00 95.00 255 ALA A C 1
ATOM 1968 O O . ALA A 1 255 ? 4.055 5.609 -18.603 1.00 95.00 255 ALA A O 1
ATOM 1969 N N . ALA A 1 256 ? 5.107 7.391 -19.474 1.00 94.75 256 ALA A N 1
ATOM 1970 C CA . ALA A 1 256 ? 4.080 8.364 -19.128 1.00 94.75 256 ALA A CA 1
ATOM 1971 C C . ALA A 1 256 ? 3.788 9.273 -20.325 1.00 94.75 256 ALA A C 1
ATOM 1973 O O . ALA A 1 256 ? 4.711 9.732 -20.999 1.00 94.75 256 ALA A O 1
ATOM 1974 N N . THR A 1 257 ? 2.513 9.545 -20.589 1.00 92.69 257 THR A N 1
ATOM 1975 C CA . THR A 1 257 ? 2.067 10.494 -21.620 1.00 92.69 257 THR A CA 1
ATOM 1976 C C . THR A 1 257 ? 1.079 11.511 -21.049 1.00 92.69 257 THR A C 1
ATOM 1978 O O . THR A 1 257 ? 0.703 11.450 -19.878 1.00 92.69 257 THR A O 1
ATOM 1981 N N . ASN A 1 258 ? 0.655 12.462 -21.882 1.00 91.56 258 ASN A N 1
ATOM 1982 C CA . ASN A 1 258 ? -0.284 13.520 -21.527 1.00 91.56 258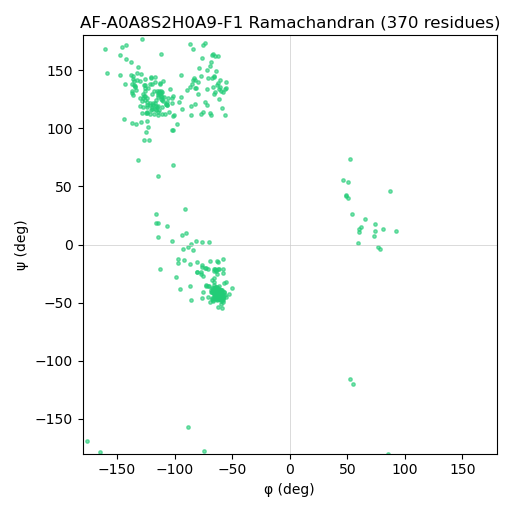 ASN A CA 1
ATOM 1983 C C . ASN A 1 258 ? 0.159 14.276 -20.266 1.00 91.56 258 ASN A C 1
ATOM 1985 O O . ASN A 1 258 ? 1.188 14.938 -20.325 1.00 91.56 258 ASN A O 1
ATOM 1989 N N . GLN A 1 259 ? -0.589 14.230 -19.167 1.00 95.00 259 GLN A N 1
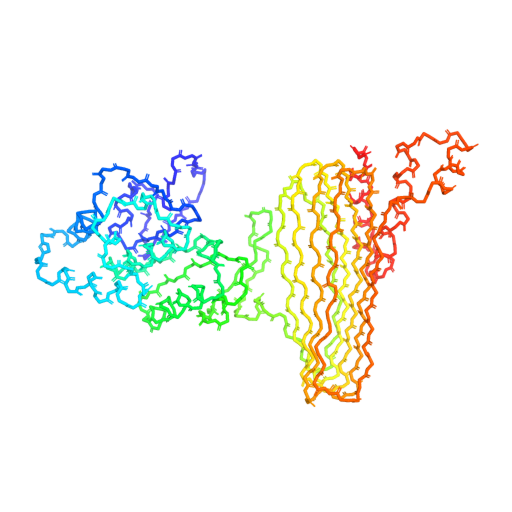ATOM 1990 C CA . GLN A 1 259 ? -0.275 14.890 -17.891 1.00 95.00 259 GLN A CA 1
ATOM 1991 C C . GLN A 1 259 ? -0.053 13.873 -16.759 1.00 95.00 259 GLN A C 1
ATOM 1993 O O . GLN A 1 259 ? -0.145 14.233 -15.587 1.00 95.00 259 GLN A O 1
ATOM 1998 N N . ALA A 1 260 ? 0.212 12.607 -17.094 1.00 95.88 260 ALA A N 1
ATOM 1999 C CA . ALA A 1 260 ? 0.393 11.557 -16.105 1.00 95.88 260 ALA A CA 1
ATOM 2000 C C . ALA A 1 260 ? 1.642 11.795 -15.248 1.00 95.88 260 ALA A C 1
ATOM 2002 O O . ALA A 1 260 ? 2.676 12.258 -15.744 1.00 95.88 260 ALA A O 1
ATOM 2003 N N . HIS A 1 261 ? 1.548 11.425 -13.974 1.00 97.62 261 HIS A N 1
ATOM 2004 C CA . HIS A 1 261 ? 2.632 11.521 -13.010 1.00 97.62 261 HIS A CA 1
ATOM 2005 C C . HIS A 1 261 ? 2.910 10.154 -12.385 1.00 97.62 261 HIS A C 1
ATOM 2007 O O . HIS A 1 261 ? 2.036 9.565 -11.752 1.00 97.62 261 HIS A O 1
ATOM 2013 N N . LEU A 1 262 ? 4.132 9.657 -12.564 1.00 97.38 262 LEU A N 1
ATOM 2014 C CA . LEU A 1 262 ? 4.612 8.431 -11.936 1.00 97.38 262 LEU A CA 1
ATOM 2015 C C . LEU A 1 262 ? 5.696 8.765 -10.911 1.00 97.38 262 LEU A C 1
ATOM 2017 O O . LEU A 1 262 ? 6.657 9.458 -11.243 1.00 97.38 262 LEU A O 1
ATOM 2021 N N . SER A 1 263 ? 5.567 8.230 -9.703 1.00 96.25 263 SER A N 1
ATOM 2022 C CA . SER A 1 263 ? 6.567 8.309 -8.636 1.00 96.25 263 SER A CA 1
ATOM 2023 C C . SER A 1 263 ? 7.066 6.906 -8.317 1.00 96.25 263 SER A C 1
ATOM 2025 O O . SER A 1 263 ? 6.273 6.005 -8.055 1.00 96.25 263 SER A O 1
ATOM 2027 N N . ILE A 1 264 ? 8.375 6.688 -8.389 1.00 97.56 264 ILE A N 1
ATOM 2028 C CA . ILE A 1 264 ? 8.984 5.360 -8.306 1.00 97.56 264 ILE A CA 1
ATOM 2029 C C . ILE A 1 264 ? 10.086 5.394 -7.259 1.00 97.56 264 ILE A C 1
ATOM 2031 O O . ILE A 1 264 ? 11.183 5.888 -7.514 1.00 97.56 264 ILE A O 1
ATOM 2035 N N . LYS A 1 265 ? 9.822 4.812 -6.095 1.00 96.69 265 LYS A N 1
ATOM 2036 C CA . LYS A 1 265 ? 10.800 4.638 -5.023 1.00 96.69 265 LYS A CA 1
ATOM 2037 C C . LYS A 1 265 ? 11.217 3.181 -4.960 1.00 96.69 265 LYS A C 1
ATOM 2039 O O . LYS A 1 265 ? 10.387 2.292 -4.777 1.00 96.69 265 LYS A O 1
ATOM 2044 N N . VAL A 1 266 ? 12.516 2.934 -5.092 1.00 96.12 266 VAL A N 1
ATOM 2045 C CA . VAL A 1 266 ? 13.083 1.586 -4.967 1.00 96.12 266 VAL A CA 1
ATOM 2046 C C . VAL A 1 266 ? 14.152 1.622 -3.896 1.00 96.12 266 VAL A C 1
ATOM 2048 O O . VAL A 1 266 ? 15.174 2.275 -4.057 1.00 96.12 266 VAL A O 1
ATOM 2051 N N . LYS A 1 267 ? 13.928 0.924 -2.791 1.00 97.31 267 LYS A N 1
ATOM 2052 C CA . LYS A 1 267 ? 14.841 0.866 -1.658 1.00 97.31 267 LYS A CA 1
ATOM 2053 C C . LYS A 1 267 ? 15.407 -0.539 -1.508 1.00 97.31 267 LYS A C 1
ATOM 2055 O O . LYS A 1 267 ? 14.656 -1.510 -1.483 1.00 97.31 267 LYS A O 1
ATOM 2060 N N . THR A 1 268 ? 16.720 -0.645 -1.339 1.00 97.06 268 THR A N 1
ATOM 2061 C CA . THR A 1 268 ? 17.344 -1.863 -0.813 1.00 97.06 268 THR A CA 1
ATOM 2062 C C . THR A 1 268 ? 17.935 -1.553 0.550 1.00 97.06 268 THR A C 1
ATOM 2064 O O . THR A 1 268 ? 18.684 -0.588 0.692 1.00 97.06 268 THR A O 1
ATOM 2067 N N . GLU A 1 269 ? 17.621 -2.383 1.537 1.00 97.06 269 GLU A N 1
ATOM 2068 C CA . GLU A 1 269 ? 18.276 -2.390 2.840 1.00 97.06 269 GLU A CA 1
ATOM 2069 C C . GLU A 1 269 ? 19.106 -3.665 2.978 1.00 97.06 269 GLU A C 1
ATOM 2071 O O . GLU A 1 269 ? 18.562 -4.757 2.842 1.00 97.06 269 GLU A O 1
ATOM 2076 N N . ILE A 1 270 ? 20.402 -3.548 3.259 1.00 96.44 270 ILE A N 1
ATOM 2077 C CA . ILE A 1 270 ? 21.272 -4.696 3.534 1.00 96.44 270 ILE A CA 1
ATOM 2078 C C . ILE A 1 270 ? 21.726 -4.612 4.985 1.00 96.44 270 ILE A C 1
ATOM 2080 O O . ILE A 1 270 ? 22.454 -3.689 5.353 1.00 96.44 270 ILE A O 1
ATOM 2084 N N . LYS A 1 271 ? 21.253 -5.546 5.818 1.00 95.50 271 LYS A N 1
ATOM 2085 C CA . LYS A 1 271 ? 21.549 -5.562 7.255 1.00 95.50 271 LYS A CA 1
ATOM 2086 C C . LYS A 1 271 ? 22.967 -6.059 7.526 1.00 95.50 271 LYS A C 1
ATOM 2088 O O . LYS A 1 271 ? 23.574 -6.755 6.717 1.00 95.50 271 LYS A O 1
ATOM 2093 N N . SER A 1 272 ? 23.479 -5.746 8.713 1.00 92.94 272 SER A N 1
ATOM 2094 C CA . SER A 1 272 ? 24.829 -6.127 9.148 1.00 92.94 272 SER A CA 1
ATOM 2095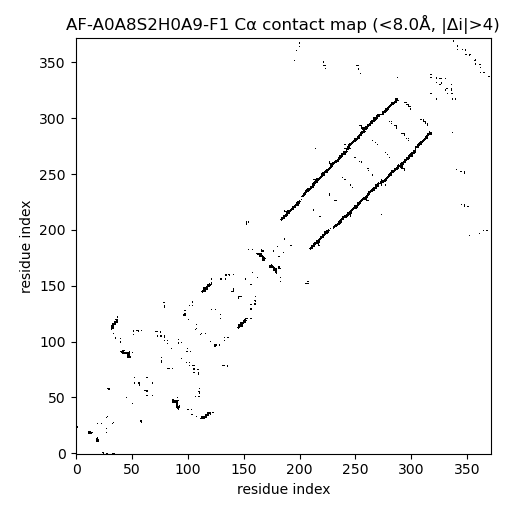 C C . SER A 1 272 ? 25.093 -7.637 9.137 1.00 92.94 272 SER A C 1
ATOM 2097 O O . SER A 1 272 ? 26.238 -8.040 8.972 1.00 92.94 272 SER A O 1
ATOM 2099 N N . LEU A 1 273 ? 24.057 -8.473 9.239 1.00 89.94 273 LEU A N 1
ATOM 2100 C CA . LEU A 1 273 ? 24.152 -9.939 9.188 1.00 89.94 273 LEU A CA 1
ATOM 2101 C C . LEU A 1 273 ? 24.021 -10.533 7.772 1.00 89.94 273 LEU A C 1
ATOM 2103 O O . LEU A 1 273 ? 23.919 -11.746 7.640 1.00 89.94 273 LEU A O 1
ATOM 2107 N N . ALA A 1 274 ? 24.048 -9.704 6.723 1.00 93.38 274 ALA A N 1
ATOM 2108 C CA . ALA A 1 274 ? 23.864 -10.129 5.334 1.00 93.38 274 ALA A CA 1
ATOM 2109 C C . ALA A 1 274 ? 25.126 -9.929 4.458 1.00 93.38 274 ALA A C 1
ATOM 2111 O O . ALA A 1 274 ? 25.076 -9.178 3.475 1.00 93.38 274 ALA A O 1
ATOM 2112 N N . PRO A 1 275 ? 26.279 -10.548 4.792 1.00 94.50 275 PRO A N 1
ATOM 2113 C CA . PRO A 1 275 ? 27.479 -10.468 3.963 1.00 94.50 275 PRO A CA 1
ATOM 2114 C C . PRO A 1 275 ? 27.280 -11.188 2.624 1.00 94.50 275 PRO A C 1
ATOM 2116 O O . PRO A 1 275 ? 26.358 -11.982 2.447 1.00 94.50 275 PRO A O 1
ATOM 2119 N N . GLN A 1 276 ? 28.160 -10.901 1.670 1.00 95.12 276 GLN A N 1
ATOM 2120 C CA . GLN A 1 276 ? 28.204 -11.470 0.321 1.00 95.12 276 GLN A CA 1
ATOM 2121 C C . GLN A 1 276 ? 26.941 -11.234 -0.531 1.00 95.12 276 GLN A C 1
ATOM 2123 O O . GLN A 1 276 ? 26.817 -11.761 -1.633 1.00 95.12 276 GLN A O 1
ATOM 2128 N N . THR A 1 277 ? 26.042 -10.371 -0.061 1.00 95.44 277 THR A N 1
ATOM 2129 C CA . THR A 1 277 ? 24.788 -9.994 -0.719 1.00 95.44 277 THR A CA 1
ATOM 2130 C C . THR A 1 277 ? 25.026 -9.195 -1.998 1.00 95.44 277 THR A C 1
ATOM 2132 O O . THR A 1 277 ? 25.899 -8.311 -2.045 1.00 95.44 277 THR A O 1
ATOM 2135 N N . ARG A 1 278 ? 24.192 -9.419 -3.025 1.00 96.62 278 ARG A N 1
ATOM 2136 C CA . ARG A 1 278 ? 24.154 -8.565 -4.223 1.00 96.62 278 ARG A CA 1
ATOM 2137 C C . ARG A 1 278 ? 22.788 -7.922 -4.420 1.00 96.62 278 ARG A C 1
ATOM 2139 O O . ARG A 1 278 ? 21.738 -8.537 -4.290 1.00 96.62 278 ARG A O 1
ATOM 2146 N N . SER A 1 279 ? 22.789 -6.647 -4.796 1.00 97.00 279 SER A N 1
ATOM 2147 C CA . SER A 1 279 ? 21.558 -5.921 -5.116 1.00 97.00 279 SER A CA 1
ATOM 2148 C C . SER A 1 279 ? 21.731 -5.078 -6.364 1.00 97.00 279 SER A C 1
ATOM 2150 O O . SER A 1 279 ? 22.670 -4.289 -6.459 1.00 97.00 279 SER A O 1
ATOM 2152 N N . ILE A 1 280 ? 20.798 -5.187 -7.305 1.00 97.00 280 ILE A N 1
ATOM 2153 C CA . ILE A 1 280 ? 20.770 -4.369 -8.518 1.00 97.00 280 ILE A CA 1
ATOM 2154 C C . ILE A 1 280 ? 19.408 -3.693 -8.634 1.00 97.00 280 ILE A C 1
ATOM 2156 O O . ILE A 1 280 ? 18.378 -4.355 -8.674 1.00 97.00 280 ILE A O 1
ATOM 2160 N N . GLN A 1 281 ? 19.400 -2.370 -8.740 1.00 97.06 281 GLN A N 1
ATOM 2161 C CA . GLN A 1 281 ? 18.212 -1.592 -9.080 1.00 97.06 281 GLN A CA 1
ATOM 2162 C C . GLN A 1 281 ? 18.427 -0.926 -10.441 1.00 97.06 281 GLN A C 1
ATOM 2164 O O . GLN A 1 281 ? 19.439 -0.260 -10.653 1.00 97.06 281 GLN A O 1
ATOM 2169 N N . ASN A 1 282 ? 17.489 -1.090 -11.367 1.00 96.06 282 ASN A N 1
ATOM 2170 C CA . ASN A 1 282 ? 17.510 -0.430 -12.665 1.00 96.06 282 ASN A CA 1
ATOM 2171 C C . ASN A 1 282 ? 16.128 0.156 -12.954 1.00 96.06 282 ASN A C 1
ATOM 2173 O O . ASN A 1 282 ? 15.193 -0.574 -13.282 1.00 96.06 282 ASN A O 1
ATOM 2177 N N . VAL A 1 283 ? 16.008 1.472 -12.799 1.00 96.69 283 VAL A N 1
ATOM 2178 C CA . VAL A 1 283 ? 14.776 2.222 -13.043 1.00 96.69 283 VAL A CA 1
ATOM 2179 C C . VAL A 1 283 ? 14.932 3.016 -14.333 1.00 96.69 283 VAL A C 1
ATOM 2181 O O . VAL A 1 283 ? 15.803 3.880 -14.455 1.00 96.69 283 VAL A O 1
ATOM 2184 N N . ARG A 1 284 ? 14.066 2.743 -15.305 1.00 96.50 284 ARG A N 1
ATOM 2185 C CA . ARG A 1 284 ? 14.020 3.427 -16.595 1.00 96.50 284 ARG A CA 1
ATOM 2186 C C . ARG A 1 284 ? 12.654 4.066 -16.809 1.00 96.50 284 ARG A C 1
ATOM 2188 O O . ARG A 1 284 ? 11.629 3.446 -16.541 1.00 96.50 284 ARG A O 1
ATOM 2195 N N . GLY A 1 285 ? 12.636 5.284 -17.338 1.00 96.38 285 GLY A N 1
ATOM 2196 C CA . GLY A 1 285 ? 11.422 6.041 -17.625 1.00 96.38 285 GLY A CA 1
ATOM 2197 C C . GLY A 1 285 ? 11.452 6.692 -19.006 1.00 96.38 285 GLY A C 1
ATOM 2198 O O . GLY A 1 285 ? 12.455 7.306 -19.370 1.00 96.38 285 GLY A O 1
ATOM 2199 N N . ILE A 1 286 ? 10.347 6.600 -19.751 1.00 95.56 286 ILE A N 1
ATOM 2200 C CA . ILE A 1 286 ? 10.128 7.345 -20.998 1.00 95.56 286 ILE A CA 1
ATOM 2201 C C . ILE A 1 286 ? 8.929 8.286 -20.850 1.00 95.56 286 ILE A C 1
ATOM 2203 O O . ILE A 1 286 ? 7.805 7.851 -20.612 1.00 95.56 286 ILE A O 1
ATOM 2207 N N . MET A 1 287 ? 9.156 9.582 -21.049 1.00 94.81 287 MET A N 1
ATOM 2208 C CA . MET A 1 287 ? 8.102 10.592 -21.153 1.00 94.81 287 MET A CA 1
ATOM 2209 C C . MET A 1 287 ? 7.757 10.827 -22.628 1.00 94.81 287 MET A C 1
ATOM 2211 O O . MET A 1 287 ? 8.633 11.083 -23.455 1.00 94.81 287 MET A O 1
ATOM 2215 N N . LEU A 1 288 ? 6.474 10.715 -22.961 1.00 91.06 288 LEU A N 1
ATOM 2216 C CA . LEU A 1 288 ? 5.939 10.821 -24.325 1.00 91.06 288 LEU A CA 1
ATOM 2217 C C . LEU A 1 288 ? 5.399 12.219 -24.652 1.00 91.06 288 LEU A C 1
ATOM 2219 O O . LEU A 1 288 ? 5.145 12.527 -25.817 1.00 91.06 288 LEU A O 1
ATOM 2223 N N . SER A 1 289 ? 5.233 13.054 -23.629 1.00 89.69 289 SER A N 1
ATOM 2224 C CA . SER A 1 289 ? 4.804 14.446 -23.714 1.00 89.69 289 SER A CA 1
ATOM 2225 C C . SER A 1 289 ? 5.629 15.306 -22.752 1.00 89.69 289 SER A C 1
ATOM 2227 O O . SER A 1 289 ? 6.124 14.820 -21.735 1.00 89.69 289 SER A O 1
ATOM 2229 N N . ASP A 1 290 ? 5.707 16.610 -23.018 1.00 90.50 290 ASP A N 1
ATOM 2230 C CA . ASP A 1 290 ? 6.406 17.569 -22.143 1.00 90.50 290 ASP A CA 1
ATOM 2231 C C . ASP A 1 290 ? 5.693 17.806 -20.802 1.00 90.50 290 ASP A C 1
ATOM 2233 O O . ASP A 1 290 ? 6.246 18.411 -19.886 1.00 90.50 290 ASP A O 1
ATOM 2237 N N . ARG A 1 291 ? 4.431 17.374 -20.695 1.00 93.75 291 ARG A N 1
ATOM 2238 C CA . ARG A 1 291 ? 3.609 17.531 -19.489 1.00 93.75 291 ARG A CA 1
ATOM 2239 C C . ARG A 1 291 ? 3.607 16.289 -18.598 1.00 93.75 291 ARG A C 1
ATOM 2241 O O . ARG A 1 291 ? 3.200 16.401 -17.443 1.00 93.75 291 ARG A O 1
ATOM 2248 N N . ALA A 1 292 ? 4.044 15.142 -19.112 1.00 95.19 292 ALA A N 1
ATOM 2249 C CA . ALA A 1 292 ? 4.186 13.931 -18.323 1.00 95.19 292 ALA A CA 1
ATOM 2250 C C . ALA A 1 292 ? 5.372 14.060 -17.363 1.00 95.19 292 ALA A C 1
ATOM 2252 O O . ALA A 1 292 ? 6.355 14.744 -17.652 1.00 95.19 292 ALA A O 1
ATOM 2253 N N . LYS A 1 293 ? 5.284 13.390 -16.215 1.00 96.81 293 LYS A N 1
ATOM 2254 C CA . LYS A 1 293 ? 6.335 13.386 -15.197 1.00 96.81 293 LYS A CA 1
ATOM 2255 C C . LYS A 1 293 ? 6.603 11.970 -14.720 1.00 96.81 293 LYS A C 1
ATOM 2257 O O . LYS A 1 293 ? 5.677 11.236 -14.389 1.00 96.81 293 LYS A O 1
ATOM 2262 N N . ILE A 1 294 ? 7.878 11.610 -14.648 1.00 97.81 294 ILE A N 1
ATOM 2263 C CA . ILE A 1 294 ? 8.344 10.391 -13.988 1.00 97.81 294 ILE A CA 1
ATOM 2264 C C . ILE A 1 294 ? 9.435 10.810 -13.005 1.00 97.81 294 ILE A C 1
ATOM 2266 O O . ILE A 1 294 ? 10.460 11.352 -13.416 1.00 97.81 294 ILE A O 1
ATOM 2270 N N . LEU A 1 295 ? 9.210 10.567 -11.718 1.00 96.94 295 LEU A N 1
ATOM 2271 C CA . LEU A 1 295 ? 10.177 10.784 -10.652 1.00 96.94 295 LEU A CA 1
ATOM 2272 C C . LEU A 1 295 ? 10.679 9.425 -10.169 1.00 96.94 295 LEU A C 1
ATOM 2274 O O . LEU A 1 295 ? 9.888 8.592 -9.741 1.00 96.94 295 LEU A O 1
ATOM 2278 N N . GLY A 1 296 ? 11.985 9.190 -10.263 1.00 95.38 296 GLY A N 1
ATOM 2279 C CA . GLY A 1 296 ? 12.616 7.976 -9.755 1.00 95.38 296 GLY A CA 1
ATOM 2280 C C . GLY A 1 296 ? 13.553 8.287 -8.595 1.00 95.38 296 GLY A C 1
ATOM 2281 O O . GLY A 1 296 ? 14.400 9.168 -8.704 1.00 95.38 296 GLY A O 1
ATOM 2282 N N . GLU A 1 297 ? 13.427 7.535 -7.509 1.00 95.94 297 GLU A N 1
ATOM 2283 C CA . GLU A 1 297 ? 14.203 7.682 -6.277 1.00 95.94 297 GLU A CA 1
ATOM 2284 C C . GLU A 1 297 ? 14.741 6.310 -5.825 1.00 95.94 297 GLU A C 1
ATOM 2286 O O . GLU A 1 297 ? 14.234 5.709 -4.872 1.00 95.94 297 GLU A O 1
ATOM 2291 N N . PRO A 1 298 ? 15.747 5.749 -6.522 1.00 94.75 298 PRO A N 1
ATOM 2292 C CA . PRO A 1 298 ? 16.435 4.563 -6.037 1.00 94.75 298 PRO A CA 1
ATOM 2293 C C . PRO A 1 298 ? 17.321 4.900 -4.829 1.00 94.75 298 PRO A C 1
ATOM 2295 O O . PRO A 1 298 ? 18.089 5.864 -4.855 1.00 94.75 298 PRO A O 1
ATOM 2298 N N . SER A 1 299 ? 17.254 4.078 -3.786 1.00 96.50 299 SER A N 1
ATOM 2299 C CA . SER A 1 299 ? 17.965 4.253 -2.522 1.00 96.50 299 SER A CA 1
ATOM 2300 C C . SER A 1 299 ? 18.589 2.938 -2.055 1.00 96.50 299 SER A C 1
ATOM 2302 O O . SER A 1 299 ? 17.993 1.863 -2.169 1.00 96.50 299 SER A O 1
ATOM 2304 N N . LEU A 1 300 ? 19.798 3.034 -1.503 1.00 96.25 300 LEU A N 1
ATOM 2305 C CA . LEU A 1 300 ? 20.531 1.929 -0.895 1.00 96.25 300 LEU A CA 1
ATOM 2306 C C . LEU A 1 300 ? 20.877 2.306 0.548 1.00 96.25 300 LEU A C 1
ATOM 2308 O O . LEU A 1 300 ? 21.489 3.345 0.788 1.00 96.25 300 LEU A O 1
ATOM 2312 N N . VAL A 1 301 ? 20.501 1.453 1.496 1.00 96.38 301 VAL A N 1
ATOM 2313 C CA . VAL A 1 301 ? 20.879 1.547 2.911 1.00 96.38 301 VAL A CA 1
ATOM 2314 C C . VAL A 1 301 ? 21.682 0.296 3.238 1.00 96.38 301 VAL A C 1
ATOM 2316 O O . VAL A 1 301 ? 21.149 -0.809 3.178 1.00 96.38 301 VAL A O 1
ATOM 2319 N N . ILE A 1 302 ? 22.975 0.457 3.504 1.00 95.44 302 ILE A N 1
ATOM 2320 C CA . ILE A 1 302 ? 23.920 -0.658 3.605 1.00 95.44 302 ILE A CA 1
ATOM 2321 C C . ILE A 1 302 ? 24.630 -0.588 4.952 1.00 95.44 302 ILE A C 1
ATOM 2323 O O . ILE A 1 302 ? 25.440 0.308 5.174 1.00 95.44 302 ILE A O 1
ATOM 2327 N N . ASP A 1 303 ? 24.360 -1.578 5.800 1.00 93.94 303 ASP A N 1
ATOM 2328 C CA . ASP A 1 303 ? 24.951 -1.726 7.134 1.00 93.94 303 ASP A CA 1
ATOM 2329 C C . ASP A 1 303 ? 25.987 -2.872 7.183 1.00 93.94 303 ASP A C 1
ATOM 2331 O O . ASP A 1 303 ? 26.354 -3.347 8.260 1.00 93.94 303 ASP A O 1
ATOM 2335 N N . ASN A 1 304 ? 26.454 -3.350 6.022 1.00 92.81 304 ASN A N 1
ATOM 2336 C CA . ASN A 1 304 ? 27.456 -4.411 5.884 1.00 92.81 304 ASN A CA 1
ATOM 2337 C C . ASN A 1 304 ? 28.517 -4.034 4.831 1.00 92.81 304 ASN A C 1
ATOM 2339 O O . ASN A 1 304 ? 28.190 -3.520 3.764 1.00 92.81 304 ASN A O 1
ATOM 2343 N N . ASN A 1 305 ? 29.792 -4.296 5.125 1.00 92.31 305 ASN A N 1
ATOM 2344 C CA . ASN A 1 305 ? 30.918 -3.899 4.273 1.00 92.31 305 ASN A CA 1
ATOM 2345 C C . ASN A 1 305 ? 31.264 -4.915 3.168 1.00 92.31 305 ASN A C 1
ATOM 2347 O O . ASN A 1 305 ? 31.980 -4.568 2.231 1.00 92.31 305 ASN A O 1
ATOM 2351 N N . ASP A 1 306 ? 30.787 -6.155 3.268 1.00 95.12 306 ASP A N 1
ATOM 2352 C CA . ASP A 1 306 ? 31.028 -7.226 2.298 1.00 95.12 306 ASP A CA 1
ATOM 2353 C C . ASP A 1 306 ? 29.802 -7.408 1.399 1.00 95.12 306 ASP A C 1
ATOM 2355 O O . ASP A 1 306 ? 29.069 -8.382 1.516 1.00 95.12 306 ASP A O 1
ATOM 2359 N N . VAL A 1 307 ? 29.509 -6.428 0.540 1.00 95.50 307 VAL A N 1
ATOM 2360 C CA . VAL A 1 307 ? 28.323 -6.462 -0.335 1.00 95.50 307 VAL A CA 1
ATOM 2361 C C . VAL A 1 307 ? 28.620 -5.874 -1.711 1.00 95.50 307 VAL A C 1
ATOM 2363 O O . VAL A 1 307 ? 29.544 -5.078 -1.891 1.00 95.50 307 VAL A O 1
ATOM 2366 N N . LYS A 1 308 ? 27.795 -6.214 -2.706 1.00 95.88 308 LYS A N 1
ATOM 2367 C CA . LYS A 1 308 ? 27.816 -5.577 -4.033 1.00 95.88 308 LYS A CA 1
ATOM 2368 C C . LYS A 1 308 ? 26.439 -5.031 -4.381 1.00 95.88 308 LYS A C 1
ATOM 2370 O O . LYS A 1 308 ? 25.597 -5.744 -4.919 1.00 95.88 308 LYS A O 1
ATOM 2375 N N . ALA A 1 309 ? 26.229 -3.744 -4.139 1.00 95.50 309 ALA A N 1
ATOM 2376 C CA . ALA A 1 309 ? 24.984 -3.067 -4.479 1.00 95.50 309 ALA A CA 1
ATOM 2377 C C . ALA A 1 309 ? 25.188 -2.037 -5.598 1.00 95.50 309 ALA A C 1
ATOM 2379 O O . ALA A 1 309 ? 26.188 -1.319 -5.625 1.00 95.50 309 ALA A O 1
ATOM 2380 N N . LYS A 1 310 ? 24.241 -1.966 -6.534 1.00 95.06 310 LYS A N 1
ATOM 2381 C CA . LYS A 1 310 ? 24.203 -0.978 -7.617 1.00 95.06 310 LYS A CA 1
ATOM 2382 C C . LYS A 1 310 ? 22.784 -0.472 -7.807 1.00 95.06 310 LYS A C 1
ATOM 2384 O O . LYS A 1 310 ? 21.827 -1.237 -7.704 1.00 95.06 310 LYS A O 1
ATOM 2389 N N . HIS A 1 311 ? 22.669 0.797 -8.163 1.00 93.88 311 HIS A N 1
ATOM 2390 C CA . HIS A 1 311 ? 21.420 1.389 -8.607 1.00 93.88 311 HIS A CA 1
ATOM 2391 C C . HIS A 1 311 ? 21.660 2.264 -9.838 1.00 93.88 311 HIS A C 1
ATOM 2393 O O . HIS A 1 311 ? 22.720 2.873 -9.978 1.00 93.88 311 HIS A O 1
ATOM 2399 N N . ALA A 1 312 ? 20.689 2.284 -10.745 1.00 94.75 312 ALA A N 1
ATOM 2400 C CA . ALA A 1 312 ? 20.692 3.091 -11.953 1.00 94.75 312 ALA A CA 1
ATOM 2401 C C . ALA A 1 312 ? 19.307 3.710 -12.158 1.00 94.75 312 ALA A C 1
ATOM 2403 O O . ALA A 1 312 ? 18.288 3.041 -11.976 1.00 94.75 312 ALA A O 1
ATOM 2404 N N . LEU A 1 313 ? 19.294 4.982 -12.553 1.00 96.31 313 LEU A N 1
ATOM 2405 C CA . LEU A 1 313 ? 18.097 5.724 -12.925 1.00 96.31 313 LEU A CA 1
ATOM 2406 C C . LEU A 1 313 ? 18.329 6.401 -14.272 1.00 96.31 313 LEU A C 1
ATOM 2408 O O . LEU A 1 313 ? 19.284 7.159 -14.427 1.00 96.31 313 LEU A O 1
ATOM 2412 N N . ALA A 1 314 ? 17.437 6.159 -15.226 1.00 95.56 314 ALA A N 1
ATOM 2413 C CA . ALA A 1 314 ? 17.434 6.843 -16.511 1.00 95.56 314 ALA A CA 1
ATOM 2414 C C . ALA A 1 314 ? 16.004 7.231 -16.886 1.00 95.56 314 ALA A C 1
ATOM 2416 O O . ALA A 1 314 ? 15.218 6.383 -17.301 1.00 95.56 314 ALA A O 1
ATOM 2417 N N . VAL A 1 315 ? 15.669 8.513 -16.756 1.00 95.44 315 VAL A N 1
ATOM 2418 C CA . VAL A 1 315 ? 14.371 9.063 -17.162 1.00 95.44 315 VAL A CA 1
ATOM 2419 C C . VAL A 1 315 ? 14.607 10.119 -18.229 1.00 95.44 315 VAL A C 1
ATOM 2421 O O . VAL A 1 315 ? 15.433 11.012 -18.048 1.00 95.44 315 VAL A O 1
ATOM 2424 N N . GLY A 1 316 ? 13.890 10.023 -19.342 1.00 94.12 316 GLY A N 1
ATOM 2425 C CA . GLY A 1 316 ? 14.018 10.979 -20.434 1.00 94.12 316 GLY A CA 1
ATOM 2426 C C . GLY A 1 316 ? 12.871 10.889 -21.425 1.00 94.12 316 GLY A C 1
ATOM 2427 O O . GLY A 1 316 ? 11.941 10.105 -21.255 1.00 94.12 316 GLY A O 1
ATOM 2428 N N . GLN A 1 317 ? 12.932 11.710 -22.465 1.00 93.00 317 GLN A N 1
ATOM 2429 C CA . GLN A 1 317 ? 12.006 11.616 -23.589 1.00 93.00 317 GLN A CA 1
ATOM 2430 C C . GLN A 1 317 ? 12.471 10.564 -24.601 1.00 93.00 317 GLN A C 1
ATOM 2432 O O . GLN A 1 317 ? 13.602 10.073 -24.542 1.00 93.00 317 GLN A O 1
ATOM 2437 N N . ILE A 1 318 ? 11.598 10.215 -25.550 1.00 89.75 318 ILE A N 1
ATOM 2438 C CA . ILE A 1 318 ? 12.006 9.419 -26.713 1.00 89.75 318 ILE A CA 1
ATOM 2439 C C . ILE A 1 318 ? 13.145 10.144 -27.437 1.00 89.75 318 ILE A C 1
ATOM 2441 O O . ILE A 1 318 ? 13.049 11.337 -27.707 1.00 89.75 318 ILE A O 1
ATOM 2445 N N . ASN A 1 319 ? 14.201 9.402 -27.786 1.00 90.44 319 ASN A N 1
ATOM 2446 C CA . ASN A 1 319 ? 15.308 9.935 -28.572 1.00 90.44 319 ASN A CA 1
ATOM 2447 C C . ASN A 1 319 ? 14.791 10.462 -29.932 1.00 90.44 319 ASN A C 1
ATOM 2449 O O . ASN A 1 319 ? 14.299 9.653 -30.732 1.00 90.44 319 ASN A O 1
ATOM 2453 N N . PRO A 1 320 ? 14.931 11.769 -30.225 1.00 90.50 320 PRO A N 1
ATOM 2454 C CA . PRO A 1 320 ? 14.469 12.357 -31.479 1.00 90.50 320 PRO A CA 1
ATOM 2455 C C . PRO A 1 320 ? 15.072 11.695 -32.722 1.00 90.50 320 PRO A C 1
ATOM 2457 O O . PRO A 1 320 ? 14.370 11.539 -33.715 1.00 90.50 320 PRO A O 1
ATOM 2460 N N . GLU A 1 321 ? 16.320 11.221 -32.658 1.00 94.75 321 GLU A N 1
ATOM 2461 C CA . GLU A 1 321 ? 16.984 10.537 -33.778 1.00 94.75 321 GLU A CA 1
ATOM 2462 C C . GLU A 1 321 ? 16.341 9.180 -34.091 1.00 94.75 321 GLU A C 1
ATOM 2464 O O . GLU A 1 321 ? 16.187 8.804 -35.254 1.00 94.75 321 GLU A O 1
ATOM 2469 N N . HIS A 1 322 ? 15.901 8.444 -33.060 1.00 92.94 322 HIS A N 1
ATOM 2470 C CA . HIS A 1 322 ? 15.175 7.185 -33.261 1.00 92.94 322 HIS A CA 1
ATOM 2471 C C . HIS A 1 322 ? 13.823 7.448 -33.929 1.00 92.94 322 HIS A C 1
ATOM 2473 O O . HIS A 1 322 ? 13.422 6.715 -34.834 1.00 92.94 322 HIS A O 1
ATOM 2479 N N . LEU A 1 323 ? 13.131 8.505 -33.492 1.00 92.12 323 LEU A N 1
ATOM 2480 C CA . LEU A 1 323 ? 11.846 8.889 -34.059 1.00 92.12 323 LEU A CA 1
ATOM 2481 C C . LEU A 1 323 ? 12.015 9.355 -35.510 1.00 92.12 323 LEU A C 1
ATOM 2483 O O . LEU A 1 323 ? 11.333 8.837 -36.389 1.00 92.12 323 LEU A O 1
ATOM 2487 N N . PHE A 1 324 ? 12.976 10.242 -35.783 1.00 94.38 324 PHE A N 1
ATOM 2488 C CA . PHE A 1 324 ? 13.310 10.703 -37.131 1.00 94.38 324 PHE A CA 1
ATOM 2489 C C . PHE A 1 324 ? 13.635 9.537 -38.068 1.00 94.38 324 PHE A C 1
ATOM 2491 O O . PHE A 1 324 ? 13.103 9.475 -39.177 1.00 94.38 324 PHE A O 1
ATOM 2498 N N . TYR A 1 325 ? 14.445 8.573 -37.619 1.00 96.81 325 TYR A N 1
ATOM 2499 C CA . TYR A 1 325 ? 14.769 7.396 -38.419 1.00 96.81 325 TYR A CA 1
ATOM 2500 C C . TYR A 1 325 ? 13.513 6.607 -38.817 1.00 96.81 325 TYR A C 1
ATOM 2502 O O . TYR A 1 325 ? 13.363 6.279 -39.993 1.00 96.81 325 TYR A O 1
ATOM 2510 N N . LEU A 1 326 ? 12.591 6.347 -37.882 1.00 96.56 326 LEU A N 1
ATOM 2511 C CA . LEU A 1 326 ? 11.333 5.637 -38.161 1.00 96.56 326 LEU A CA 1
ATOM 2512 C C . LEU A 1 326 ? 10.407 6.442 -39.084 1.00 96.56 326 LEU A C 1
ATOM 2514 O O . LEU A 1 326 ? 9.909 5.904 -40.074 1.00 96.56 326 LEU A O 1
ATOM 2518 N N . LEU A 1 327 ? 10.236 7.737 -38.807 1.00 95.12 327 LEU A N 1
ATOM 2519 C CA . LEU A 1 327 ? 9.448 8.656 -39.633 1.00 95.12 327 LEU A CA 1
ATOM 2520 C C . LEU A 1 327 ? 9.990 8.727 -41.070 1.00 95.12 327 LEU A C 1
ATOM 2522 O O . LEU A 1 327 ? 9.218 8.711 -42.026 1.00 95.12 327 LEU A O 1
ATOM 2526 N N . SER A 1 328 ? 11.318 8.709 -41.248 1.00 96.50 328 SER A N 1
ATOM 2527 C CA . SER A 1 328 ? 11.970 8.716 -42.568 1.00 96.50 328 SER A CA 1
ATOM 2528 C C . SER A 1 328 ? 11.641 7.487 -43.427 1.00 96.50 328 SER A C 1
ATOM 2530 O O . SER A 1 328 ? 11.886 7.493 -44.633 1.00 96.50 328 SER A O 1
ATOM 2532 N N . LYS A 1 329 ? 11.092 6.423 -42.823 1.00 97.69 329 LYS A N 1
ATOM 2533 C CA . LYS A 1 329 ? 10.602 5.223 -43.520 1.00 97.69 329 LYS A CA 1
ATOM 2534 C C . LYS A 1 329 ? 9.108 5.284 -43.848 1.00 97.69 329 LYS A C 1
ATOM 2536 O O . LYS A 1 329 ? 8.559 4.285 -44.300 1.00 97.69 329 LYS A O 1
ATOM 2541 N N . GLY A 1 330 ? 8.459 6.431 -43.641 1.00 94.19 330 GLY A N 1
ATOM 2542 C CA . GLY A 1 330 ? 7.030 6.631 -43.894 1.00 94.19 330 GLY A CA 1
ATOM 2543 C C . GLY A 1 330 ? 6.117 6.112 -42.781 1.00 94.19 330 GLY A C 1
ATOM 2544 O O . GLY A 1 330 ? 4.916 5.988 -42.994 1.00 94.19 330 GLY A O 1
ATOM 2545 N N . ILE A 1 331 ? 6.666 5.788 -41.606 1.00 95.69 331 ILE A N 1
ATOM 2546 C CA . ILE A 1 331 ? 5.884 5.364 -40.439 1.00 95.69 331 ILE A CA 1
ATOM 2547 C C . ILE A 1 331 ? 5.305 6.615 -39.775 1.00 95.69 331 ILE A C 1
ATOM 2549 O O . ILE A 1 331 ? 6.048 7.549 -39.491 1.00 95.69 331 ILE A O 1
ATOM 2553 N N . GLU A 1 332 ? 4.002 6.638 -39.501 1.00 93.69 332 GLU A N 1
ATOM 2554 C CA . GLU A 1 332 ? 3.374 7.758 -38.792 1.00 93.69 332 GLU A CA 1
ATOM 2555 C C . GLU A 1 332 ? 3.901 7.900 -37.355 1.00 93.69 332 GLU A C 1
ATOM 2557 O O . GLU A 1 332 ? 4.232 6.911 -36.699 1.00 93.69 332 GLU A O 1
ATOM 2562 N N . GLU A 1 333 ? 3.942 9.128 -36.830 1.00 89.00 333 GLU A N 1
ATOM 2563 C CA . GLU A 1 333 ? 4.556 9.428 -35.527 1.00 89.00 333 GLU A CA 1
ATOM 2564 C C . GLU A 1 333 ? 3.968 8.601 -34.378 1.00 89.00 333 GLU A C 1
ATOM 2566 O O . GLU A 1 333 ? 4.715 8.056 -33.564 1.00 89.00 333 GLU A O 1
ATOM 2571 N N . HIS A 1 334 ? 2.643 8.453 -34.332 1.00 86.69 334 HIS A N 1
ATOM 2572 C CA . HIS A 1 334 ? 1.967 7.675 -33.294 1.00 86.69 334 HIS A CA 1
ATOM 2573 C C . HIS A 1 334 ? 2.353 6.181 -33.360 1.00 86.69 334 HIS A C 1
ATOM 2575 O O . HIS A 1 334 ? 2.643 5.557 -32.337 1.00 86.69 334 HIS A O 1
ATOM 2581 N N . VAL A 1 335 ? 2.480 5.619 -34.570 1.00 90.06 335 VAL A N 1
ATOM 2582 C CA . VAL A 1 335 ? 2.957 4.243 -34.789 1.00 90.06 335 VAL A CA 1
ATOM 2583 C C . VAL A 1 335 ? 4.431 4.111 -34.403 1.00 90.06 335 VAL A C 1
ATOM 2585 O O . VAL A 1 335 ? 4.818 3.131 -33.767 1.00 90.06 335 VAL A O 1
ATOM 2588 N N . ALA A 1 336 ? 5.262 5.099 -34.733 1.00 91.25 336 ALA A N 1
ATOM 2589 C CA . ALA A 1 336 ? 6.679 5.099 -34.389 1.00 91.25 336 ALA A CA 1
ATOM 2590 C C . ALA A 1 336 ? 6.899 5.150 -32.865 1.00 91.25 336 ALA A C 1
ATOM 2592 O O . ALA A 1 336 ? 7.654 4.334 -32.330 1.00 91.25 336 ALA A O 1
ATOM 2593 N N . LYS A 1 337 ? 6.187 6.030 -32.144 1.00 88.75 337 LYS A N 1
ATOM 2594 C CA . LYS A 1 337 ? 6.201 6.085 -30.669 1.00 88.75 337 LYS A CA 1
ATOM 2595 C C . LYS A 1 337 ? 5.776 4.751 -30.059 1.00 88.75 337 LYS A C 1
ATOM 2597 O O . LYS A 1 337 ? 6.447 4.248 -29.158 1.00 88.75 337 LYS A O 1
ATOM 2602 N N . LYS A 1 338 ? 4.726 4.128 -30.602 1.00 88.06 338 LYS A N 1
ATOM 2603 C CA . LYS A 1 338 ? 4.281 2.790 -30.192 1.00 88.06 338 LYS A CA 1
ATOM 2604 C C . LYS A 1 338 ? 5.366 1.727 -30.382 1.00 88.06 338 LYS A C 1
ATOM 2606 O O . LYS A 1 338 ? 5.581 0.926 -29.477 1.00 88.06 338 LYS A O 1
ATOM 2611 N N . LEU A 1 339 ? 6.063 1.706 -31.521 1.00 90.31 339 LEU A N 1
ATOM 2612 C CA . LEU A 1 339 ? 7.154 0.754 -31.772 1.00 90.31 339 LEU A CA 1
ATOM 2613 C C . LEU A 1 339 ? 8.308 0.929 -30.778 1.00 90.31 339 LEU A C 1
ATOM 2615 O O . LEU A 1 339 ? 8.818 -0.062 -30.253 1.00 90.31 339 LEU A O 1
ATOM 2619 N N . VAL A 1 340 ? 8.677 2.177 -30.472 1.00 90.62 340 VAL A N 1
ATOM 2620 C CA . VAL A 1 340 ? 9.701 2.485 -29.462 1.00 90.62 340 VAL A CA 1
ATOM 2621 C C . VAL A 1 340 ? 9.275 1.986 -28.080 1.00 90.62 340 VAL A C 1
ATOM 2623 O O . VAL A 1 340 ? 10.060 1.322 -27.408 1.00 90.62 340 VAL A O 1
ATOM 2626 N N . LEU A 1 341 ? 8.030 2.246 -27.669 1.00 89.81 341 LEU A N 1
ATOM 2627 C CA . LEU A 1 341 ? 7.497 1.783 -26.383 1.00 89.81 341 LEU A CA 1
ATOM 2628 C C . LEU A 1 341 ? 7.413 0.258 -26.289 1.00 89.81 341 LEU A C 1
ATOM 2630 O O . LEU A 1 341 ? 7.736 -0.310 -25.249 1.00 89.81 341 LEU A O 1
ATOM 2634 N N . LEU A 1 342 ? 7.014 -0.418 -27.369 1.00 88.94 342 LEU A N 1
ATOM 2635 C CA . LEU A 1 342 ? 7.009 -1.878 -27.416 1.00 88.94 342 LEU A CA 1
ATOM 2636 C C . LEU A 1 342 ? 8.420 -2.440 -27.237 1.00 88.94 342 LEU A C 1
ATOM 2638 O O . LEU A 1 342 ? 8.604 -3.351 -26.436 1.00 88.94 342 LEU A O 1
ATOM 2642 N N . GLY A 1 343 ? 9.416 -1.874 -27.927 1.00 89.06 343 GLY A N 1
ATOM 2643 C CA . GLY A 1 343 ? 10.818 -2.248 -27.739 1.00 89.06 343 GLY A CA 1
ATOM 2644 C C . GLY A 1 343 ? 11.316 -1.978 -26.316 1.00 89.06 343 GLY A C 1
ATOM 2645 O O . GLY A 1 343 ? 12.017 -2.809 -25.746 1.00 89.06 343 GLY A O 1
ATOM 2646 N N . PHE A 1 344 ? 10.902 -0.855 -25.724 1.00 91.50 344 PHE A N 1
ATOM 2647 C CA . PHE A 1 344 ? 11.238 -0.473 -24.354 1.00 91.50 344 PHE A CA 1
ATOM 2648 C C . PHE A 1 344 ? 10.697 -1.470 -23.321 1.00 91.50 344 PHE A C 1
ATOM 2650 O O . PHE A 1 344 ? 11.467 -2.024 -22.542 1.00 91.50 344 PHE A O 1
ATOM 2657 N N . PHE A 1 345 ? 9.398 -1.777 -23.347 1.00 89.19 345 PHE A N 1
ATOM 2658 C CA . PHE A 1 345 ? 8.814 -2.739 -22.407 1.00 89.19 345 PHE A CA 1
ATOM 2659 C C . PHE A 1 345 ? 9.230 -4.190 -22.676 1.00 89.19 345 PHE A C 1
ATOM 2661 O O . PHE A 1 345 ? 9.178 -5.024 -21.767 1.00 89.19 345 PHE A O 1
ATOM 2668 N N . ASN A 1 346 ? 9.674 -4.510 -23.895 1.00 85.75 346 ASN A N 1
ATOM 2669 C CA . ASN A 1 346 ? 10.165 -5.845 -24.221 1.00 85.75 346 ASN A CA 1
ATOM 2670 C C . ASN A 1 346 ? 11.414 -6.228 -23.412 1.00 85.75 346 ASN A C 1
ATOM 2672 O O . ASN A 1 346 ? 11.634 -7.410 -23.173 1.00 85.75 346 ASN A O 1
ATOM 2676 N N . GLU A 1 347 ? 12.204 -5.260 -22.937 1.00 82.62 347 GLU A N 1
ATOM 2677 C CA . GLU A 1 347 ? 13.324 -5.542 -22.034 1.00 82.62 347 GLU A CA 1
ATOM 2678 C C . GLU A 1 347 ? 12.846 -6.247 -20.757 1.00 82.62 347 GLU A C 1
ATOM 2680 O O . GLU A 1 347 ? 13.403 -7.276 -20.381 1.00 82.62 347 GLU A O 1
ATOM 2685 N N . VAL A 1 348 ? 11.761 -5.763 -20.144 1.00 84.88 348 VAL A N 1
ATOM 2686 C CA . VAL A 1 348 ? 11.150 -6.392 -18.963 1.00 84.88 348 VAL A CA 1
ATOM 2687 C C . VAL A 1 348 ? 10.457 -7.701 -19.339 1.00 84.88 348 VAL A C 1
ATOM 2689 O O . VAL A 1 348 ? 10.666 -8.714 -18.676 1.00 84.88 348 VAL A O 1
ATOM 2692 N N . ALA A 1 349 ? 9.679 -7.719 -20.426 1.00 82.75 349 ALA A N 1
ATOM 2693 C CA . ALA A 1 349 ? 8.938 -8.914 -20.840 1.00 82.75 349 ALA A CA 1
ATOM 2694 C C . ALA A 1 349 ? 9.863 -10.092 -21.206 1.00 82.75 349 ALA A C 1
ATOM 2696 O O . ALA A 1 349 ? 9.558 -11.240 -20.897 1.00 82.75 349 ALA A O 1
ATOM 2697 N N . SER A 1 350 ? 11.017 -9.822 -21.825 1.00 85.19 350 SER A N 1
ATOM 2698 C CA . SER A 1 350 ? 12.007 -10.843 -22.204 1.00 85.19 350 SER A CA 1
ATOM 2699 C C . SER A 1 350 ? 12.643 -11.562 -21.011 1.00 85.19 350 SER A C 1
ATOM 2701 O O . SER A 1 350 ? 13.126 -12.681 -21.159 1.00 85.19 350 SER A O 1
ATOM 2703 N N . GLN A 1 351 ? 12.604 -10.946 -19.826 1.00 84.12 351 GLN A N 1
ATOM 2704 C CA . GLN A 1 351 ? 13.149 -11.489 -18.580 1.00 84.12 351 GLN A CA 1
ATOM 2705 C C . GLN A 1 351 ? 12.169 -12.439 -17.868 1.00 84.12 351 GLN A C 1
ATOM 2707 O O . GLN A 1 351 ? 12.530 -13.014 -16.838 1.00 84.12 351 GLN A O 1
ATOM 2712 N N . ILE A 1 352 ? 10.944 -12.578 -18.390 1.00 78.81 35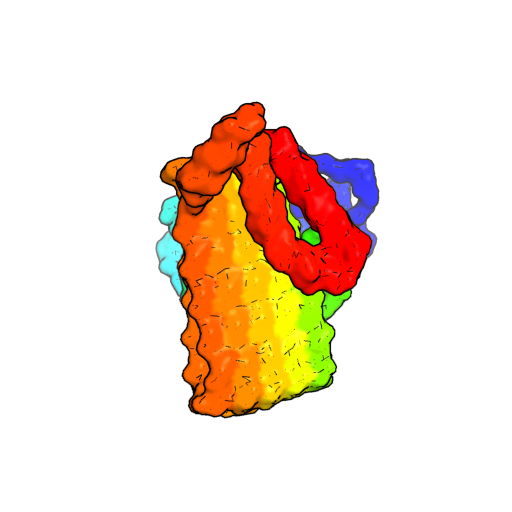2 ILE A N 1
ATOM 2713 C CA . ILE A 1 352 ? 9.902 -13.474 -17.886 1.00 78.81 352 ILE A CA 1
ATOM 2714 C C . ILE A 1 352 ? 10.115 -14.857 -18.505 1.00 78.81 352 ILE A C 1
ATOM 2716 O O . ILE A 1 352 ? 10.064 -15.026 -19.727 1.00 78.81 352 ILE A O 1
ATOM 2720 N N . ASN A 1 353 ? 10.355 -15.847 -17.644 1.00 77.50 353 ASN A N 1
ATOM 2721 C CA . ASN A 1 353 ? 10.677 -17.213 -18.060 1.00 77.50 353 ASN A CA 1
ATOM 2722 C C . ASN A 1 353 ? 9.470 -17.942 -18.668 1.00 77.50 353 ASN A C 1
ATOM 2724 O O . ASN A 1 353 ? 9.632 -18.723 -19.603 1.00 77.50 353 ASN A O 1
ATOM 2728 N N . ASN A 1 354 ? 8.265 -17.693 -18.147 1.00 77.06 354 ASN A N 1
ATOM 2729 C CA . ASN A 1 354 ? 7.043 -18.318 -18.635 1.00 77.06 354 ASN A CA 1
ATOM 2730 C C . ASN A 1 354 ? 6.612 -17.676 -19.963 1.00 77.06 354 ASN A C 1
ATOM 2732 O O . ASN A 1 354 ? 6.240 -16.503 -20.019 1.00 77.06 354 ASN A O 1
ATOM 2736 N N . GLU A 1 355 ? 6.656 -18.461 -21.037 1.00 78.06 355 GLU A N 1
ATOM 2737 C CA . GLU A 1 355 ? 6.324 -18.014 -22.389 1.00 78.06 355 GLU A CA 1
ATOM 2738 C C . GLU A 1 355 ? 4.877 -17.526 -22.519 1.00 78.06 355 GLU A C 1
ATOM 2740 O O . GLU A 1 355 ? 4.645 -16.470 -23.106 1.00 78.06 355 GLU A O 1
ATOM 2745 N N . LEU A 1 356 ? 3.919 -18.222 -21.899 1.00 72.25 356 LEU A N 1
ATOM 2746 C CA . LEU A 1 356 ? 2.504 -17.854 -21.945 1.00 72.25 356 LEU A CA 1
ATOM 2747 C C . LEU A 1 356 ? 2.246 -16.519 -21.228 1.00 72.25 356 LEU A C 1
ATOM 2749 O O . LEU A 1 356 ? 1.512 -15.660 -21.725 1.00 72.25 356 LEU A O 1
ATOM 2753 N N . GLU A 1 357 ? 2.869 -16.318 -20.064 1.00 67.94 357 GLU A N 1
ATOM 2754 C CA . GLU A 1 357 ? 2.783 -15.057 -19.314 1.00 67.94 357 GLU A CA 1
ATOM 2755 C C . GLU A 1 35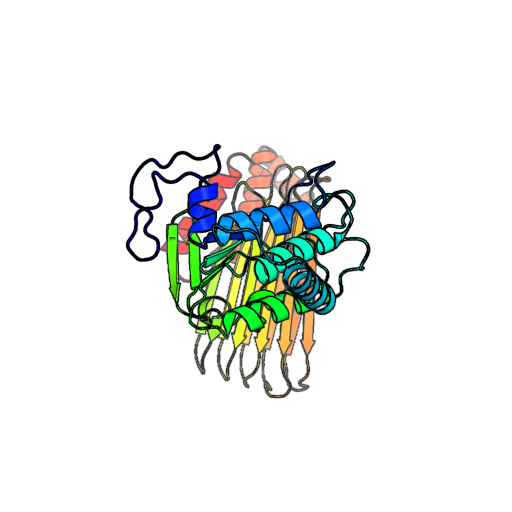7 ? 3.420 -13.906 -20.091 1.00 67.94 357 GLU A C 1
ATOM 2757 O O . GLU A 1 357 ? 2.827 -12.830 -20.214 1.00 67.94 357 GLU A O 1
ATOM 2762 N N . ARG A 1 358 ? 4.599 -14.146 -20.674 1.00 78.69 358 ARG A N 1
ATOM 2763 C CA . ARG A 1 358 ? 5.308 -13.178 -21.510 1.00 78.69 358 ARG A CA 1
ATOM 2764 C C . ARG A 1 358 ? 4.461 -12.739 -22.702 1.00 78.69 358 ARG A C 1
ATOM 2766 O O . ARG A 1 358 ? 4.302 -11.538 -22.925 1.00 78.69 358 ARG A O 1
ATOM 2773 N N . GLU A 1 359 ? 3.890 -13.681 -23.450 1.00 78.12 359 GLU A N 1
ATOM 2774 C CA . GLU A 1 359 ? 3.008 -13.367 -24.579 1.00 78.12 359 GLU A CA 1
ATOM 2775 C C . GLU A 1 359 ? 1.767 -12.588 -24.134 1.00 78.12 359 GLU A C 1
ATOM 2777 O O . GLU A 1 359 ? 1.390 -11.597 -24.766 1.00 78.12 359 GLU A O 1
ATOM 2782 N N . THR A 1 360 ? 1.166 -12.982 -23.010 1.00 74.31 360 THR A N 1
ATOM 2783 C CA . THR A 1 360 ? 0.004 -12.295 -22.434 1.00 74.31 360 THR A CA 1
ATOM 2784 C C . THR A 1 360 ? 0.326 -10.838 -22.095 1.00 74.31 360 THR A C 1
ATOM 2786 O O . THR A 1 360 ? -0.439 -9.936 -22.446 1.00 74.31 360 THR A O 1
ATOM 2789 N N . ILE A 1 361 ? 1.471 -10.583 -21.458 1.00 72.62 361 ILE A N 1
ATOM 2790 C CA . ILE A 1 361 ? 1.936 -9.238 -21.093 1.00 72.62 361 ILE A CA 1
ATOM 2791 C C . ILE A 1 361 ? 2.188 -8.392 -22.342 1.00 72.62 361 ILE A C 1
ATOM 2793 O O . ILE A 1 361 ? 1.676 -7.275 -22.439 1.00 72.62 361 ILE A O 1
ATOM 2797 N N . ILE A 1 362 ? 2.899 -8.935 -23.334 1.00 80.94 362 ILE A N 1
ATOM 2798 C CA . ILE A 1 362 ? 3.168 -8.239 -24.600 1.00 80.94 362 ILE A CA 1
ATOM 2799 C C . ILE A 1 362 ? 1.858 -7.876 -25.309 1.00 80.94 362 ILE A C 1
ATOM 2801 O O . ILE A 1 362 ? 1.712 -6.755 -25.800 1.00 80.94 362 ILE A O 1
ATOM 2805 N N . ASN A 1 363 ? 0.886 -8.789 -25.347 1.00 81.25 363 ASN A N 1
ATOM 2806 C CA . ASN A 1 363 ? -0.410 -8.536 -25.972 1.00 81.25 363 ASN A CA 1
ATOM 2807 C C . ASN A 1 363 ? -1.212 -7.461 -25.226 1.00 81.25 363 ASN A C 1
ATOM 2809 O O . ASN A 1 363 ? -1.762 -6.565 -25.868 1.00 81.25 363 ASN A O 1
ATOM 2813 N N . LYS A 1 364 ? -1.219 -7.475 -23.886 1.00 80.69 364 LYS A N 1
ATOM 2814 C CA . LYS A 1 364 ? -1.852 -6.420 -23.076 1.00 80.69 364 LYS A CA 1
ATOM 2815 C C . LYS A 1 364 ? -1.211 -5.050 -23.311 1.00 80.69 364 LYS A C 1
ATOM 2817 O O . LYS A 1 364 ? -1.931 -4.073 -23.506 1.00 80.69 364 LYS A O 1
ATOM 2822 N N . ILE A 1 365 ? 0.120 -4.979 -23.376 1.00 80.44 365 ILE A N 1
ATOM 2823 C CA . ILE A 1 365 ? 0.847 -3.742 -23.702 1.00 80.44 365 ILE A CA 1
ATOM 2824 C C . ILE A 1 365 ? 0.467 -3.256 -25.108 1.00 80.44 365 ILE A C 1
ATOM 2826 O O . ILE A 1 365 ? 0.126 -2.090 -25.285 1.00 80.44 365 ILE A O 1
ATOM 2830 N N . LYS A 1 366 ? 0.456 -4.143 -26.114 1.00 82.81 366 LYS A N 1
ATOM 2831 C CA . LYS A 1 366 ? 0.066 -3.798 -27.495 1.00 82.81 366 LYS A CA 1
ATOM 2832 C C . LYS A 1 366 ? -1.353 -3.240 -27.594 1.00 82.81 366 LYS A C 1
ATOM 2834 O O . LYS A 1 366 ? -1.559 -2.302 -28.368 1.00 82.81 366 LYS A O 1
ATOM 2839 N N . LEU A 1 367 ? -2.296 -3.831 -26.855 1.00 81.81 367 LEU A N 1
ATOM 2840 C CA . LEU A 1 367 ? -3.691 -3.393 -26.783 1.00 81.81 367 LEU A CA 1
ATOM 2841 C C . LEU A 1 367 ? -3.802 -2.022 -26.118 1.00 81.81 367 LEU A C 1
ATOM 2843 O O . LEU A 1 367 ? -4.427 -1.127 -26.676 1.00 81.81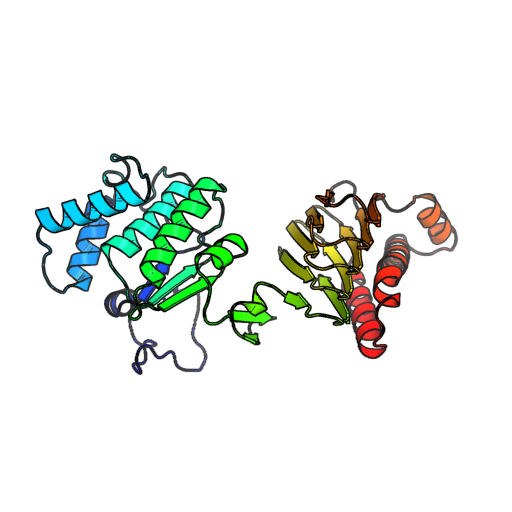 367 LEU A O 1
ATOM 2847 N N . ARG A 1 368 ? -3.137 -1.822 -24.974 1.00 79.94 368 ARG A N 1
ATOM 2848 C CA . ARG A 1 368 ? -3.149 -0.533 -24.272 1.00 79.94 368 ARG A CA 1
ATOM 2849 C C . ARG A 1 368 ? -2.553 0.583 -25.130 1.00 79.94 368 ARG A C 1
ATOM 2851 O O . ARG A 1 368 ? -3.147 1.646 -25.262 1.00 79.94 368 ARG A O 1
ATOM 2858 N N . LEU A 1 369 ? -1.431 0.304 -25.788 1.00 76.19 369 LEU A N 1
ATOM 2859 C CA . LEU A 1 369 ? -0.764 1.236 -26.696 1.00 76.19 369 LEU A CA 1
ATOM 2860 C C . LEU A 1 369 ? -1.454 1.365 -28.067 1.00 76.19 369 LEU A C 1
ATOM 2862 O O . LEU A 1 369 ? -0.930 2.037 -28.948 1.00 76.19 369 LEU A O 1
ATOM 2866 N N . ALA A 1 370 ? -2.581 0.690 -28.324 1.00 68.94 370 ALA A N 1
ATOM 2867 C CA . ALA A 1 370 ? -3.341 0.885 -29.563 1.00 68.94 370 ALA A CA 1
ATOM 2868 C C . ALA A 1 370 ? -4.102 2.216 -29.593 1.00 68.94 370 ALA A C 1
ATOM 2870 O O . ALA A 1 370 ? -4.441 2.681 -30.676 1.00 68.94 370 ALA A O 1
ATOM 2871 N N . HIS A 1 371 ? -4.331 2.816 -28.424 1.00 61.81 371 HIS A N 1
ATOM 2872 C CA . HIS A 1 371 ? -5.074 4.065 -28.252 1.00 61.81 371 HIS A CA 1
ATOM 2873 C C . HIS A 1 371 ? -4.200 5.225 -27.735 1.00 61.81 371 HIS A C 1
ATOM 2875 O O . HIS A 1 371 ? -4.745 6.275 -27.406 1.00 61.81 371 HIS A O 1
ATOM 2881 N N . ALA A 1 372 ? -2.883 5.004 -27.628 1.00 55.59 372 ALA A N 1
ATOM 2882 C CA . ALA A 1 372 ? -1.897 5.905 -27.025 1.00 55.59 372 ALA A CA 1
ATOM 2883 C C . ALA A 1 372 ? -1.247 6.875 -28.018 1.00 55.59 372 ALA A C 1
ATOM 2885 O O . ALA A 1 372 ? -1.082 6.486 -29.199 1.00 55.59 372 ALA A O 1
#

Nearest PDB structures (foldseek):
  5awf-assembly1_A  TM=8.271E-01  e=1.542E-08  Escherichia coli K-12
  5awg-assembly1_A  TM=8.896E-01  e=1.112E-07  Escherichia coli K-12
  5awf-assembly2_E  TM=8.520E-01  e=1.289E-07  Escherichia coli K-12
  5awg-assembly2_E  TM=7.584E-01  e=1.078E-06  Escherichia coli K-12
  5awf-assembly1_B  TM=4.266E-01  e=1.766E-06  Escherichia coli K-12

Radius of gyration: 25.02 Å; Cα contacts (8 Å, |Δi|>4): 707; chains: 1; bounding box: 64×44×78 Å

Solvent-accessible surface area (backbone atoms only — not comparable to full-atom values): 20137 Å² total; per-residue (Å²): 121,78,60,90,90,62,78,87,87,73,89,85,51,66,58,96,86,40,74,49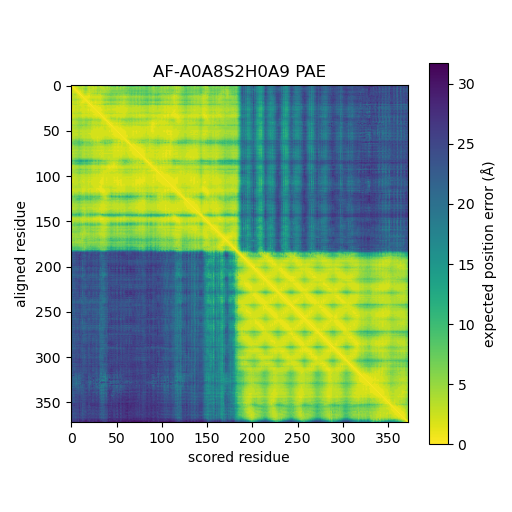,77,89,50,53,56,66,56,44,39,52,74,20,45,42,75,41,54,64,73,71,71,62,40,80,90,40,40,33,53,59,50,53,47,53,52,43,21,63,52,69,74,44,85,68,59,66,67,63,49,50,52,47,49,52,54,42,33,56,75,65,71,50,65,81,62,60,54,71,31,32,31,48,54,91,49,53,63,48,53,36,46,47,50,45,54,39,47,46,66,65,61,59,52,37,37,39,36,32,35,32,66,62,62,78,46,56,73,68,59,39,51,53,52,27,52,60,49,29,61,53,59,70,39,86,81,43,46,77,50,76,46,68,89,56,64,70,47,47,72,59,50,55,49,80,63,39,72,45,71,53,97,92,36,80,74,46,75,47,37,53,57,73,77,36,48,67,38,49,69,66,33,75,48,78,46,80,47,77,45,74,63,97,57,68,44,78,48,74,46,47,37,38,27,26,35,47,7,34,41,36,41,33,35,40,38,48,38,46,56,77,31,47,35,39,35,42,36,37,42,35,32,56,16,34,50,18,38,39,36,37,43,37,41,38,38,21,22,55,48,2,36,37,40,41,36,40,38,39,39,34,35,63,63,16,40,67,19,37,36,41,40,40,41,38,34,38,31,75,32,96,59,21,41,74,47,76,49,76,45,80,46,73,59,42,92,49,57,50,76,51,75,48,80,48,71,44,61,72,60,62,66,63,49,50,57,43,42,75,72,74,42,54,69,62,60,39,54,41,53,52,50,52,59,57,51,41,61,57,42,69,73,44,84,52,64,69,59,29,52,51,51,53,50,52,51,53,59,62,48,69,82,95

Mean predicted aligned error: 12.75 Å

Organism: NCBI:txid1234261

Secondary structure (DSSP, 8-state):
---TT----S---EETTEE-TTS-HHHHHHTTEEEE-SSPPPEEEEEHHHHHHHHHHHHHTSPPPHHHHHHHHHHHHHHTT--TTGGGSEETTT--HHHHHHHHHHHHHHH--SEEEEESTTTT--HHHHHHHHHHHHHHHTSTT-EEEEE-S-HHHHHHH--S-EEEEETTEEEEEESGGGTSEEEPTT-EEEEEEEE--SS-EEEEEEEEE-TT-EEEEEEEEEE-TT-EEEEEEEEEE-STT-EEEEEEEEEE-TT-EEEEEEEEEE-TT-TTEEEEEEEEEEESSTT-EEEEEEEEEE--SSEEEEEEEEEEEPPHHHHHHHHTTT--HHHHHHHHHHHHHHHHHHT-S-HHHHHHHHHHHHHHTT--

Sequence (372 aa):
MGHPRYRITAGDILVDGTSILNLLVDERARLGLFLAAQAPQEIPGVLNLDFLRAALDAKNGHKTDLLSFYTKVQSASLALRMPEDLIKRFVNEGFSGGEKKKNEVLQIKVLNPDLIMLDEIDSGLDVDALALIADELAELAKNQTKAILAVSHYRRLFDVLRPTHCAIIIDGRVALTGGSELVTLVLQEHEHQTLSFLDLADHNTFTTIHITLAAHADVKILIAAYGDQQLHKDYEITMVHVGENADSACLFSAAATNQAHLSIKVKTEIKSLAPQTRSIQNVRGIMLSDRAKILGEPSLVIDNNDVKAKHALAVGQINPEHLFYLLSKGIEEHVAKKLVLLGFFNEVASQINNELERETIINKIKLRLAHA

InterPro domains:
  IPR000825 SUF system FeS cluster assembly, SufBD core domain [PF01458] (199-344)
  IPR010230 FeS cluster assembly SUF system, ATPase SufC [PTHR43204] (1-194)
  IPR010230 FeS cluster assembly SUF system, ATPase SufC [TIGR01978] (1-186)
  IPR027417 P-loop containing nucleoside triphosphate hydrolase [G3DSA:3.40.50.300] (1-193)
  IPR027417 P-loop containing nucleoside triphosphate hydrolase [SSF52540] (6-181)
  IPR037284 SUF system FeS cluster assembly, SufBD superfamily [SSF101960] (203-369)

Foldseek 3Di:
DCPVVDDDDDDFDDDVNDTCNPPDPLRVVLLQEEEDDPDQDFDAPAQLLNVLQVSQCSNVVHHDDPVVLVVQLVVLCVLLVHPPCNNGHGQCVPPDLLNNLSSSLSSCSSNVGAEYEYEASVPPDDPVSLVSSLQSVLVSLVPPSHHYHYDHLDLVSCVSNQFQKDFDDDPNDGPDIDGSCVSEPEADALAEDEAAEEALDPAAEAEEYHYEYAANYEYEYFYEHEEEDQYEYEYHYEYEYDAENYEYEYAYEYEYEDQYEYEAEHEYEYAQRYAPYEYEAEHEYEYADPNYYYHYHYYYHYHHDRYHYDHDYYYDYPDVVQQVVCVVVVQDSLRSVLVVVLVRSVVRLVPDPDPVVSVVSSVVSNVSSVVD